Protein 5VEO (pdb70)

Nearest PDB structures (foldseek):
  5veo-assembly1_A  TM=1.003E+00  e=1.143E-89  Mus musculus
  5ven-assembly2_B  TM=1.002E+00  e=1.109E-87  Mus musculus
  5vem-assembly3_C  TM=9.987E-01  e=6.094E-77  Homo sapiens
  4lr2-assembly1_A  TM=9.812E-01  e=1.392E-57  Homo sapiens
  5udy-assembly1_A  TM=9.488E-01  e=4.060E-46  Homo sapiens

Structure (mmCIF, N/CA/C/O backbone):
data_5VEO
#
_entry.id   5VEO
#
_cell.length_a   84.239
_cell.length_b   84.239
_cell.length_c   295.796
_cell.angle_alpha   90.00
_cell.angle_beta   90.00
_cell.angle_gamma   120.00
#
_symmetry.space_group_name_H-M   'P 65 2 2'
#
loop_
_entity.id
_entity.type
_entity.pdbx_description
1 polymer 'Ectonucleotide pyrophosphatase/phosphodiesterase family member 5'
2 branched alpha-D-mannopyranose-(1-3)-[alpha-D-mannopyranose-(1-6)]beta-D-mannopyranose-(1-4)-2-acetamido-2-deoxy-beta-D-glucopyranose-(1-4)-2-acetamido-2-deoxy-beta-D-glucopyranose
3 branched alpha-D-mannopyranose-(1-3)-beta-D-mannopyranose-(1-4)-2-acetamido-2-deoxy-beta-D-glucopyranose-(1-4)-[alpha-L-fucopyranose-(1-6)]2-acetamido-2-deoxy-beta-D-glucopyranose
4 non-polymer 'ZINC ION'
5 non-polymer 2-acetamido-2-deoxy-beta-D-glucopyranose
6 non-polymer 1,2-ETHANEDIOL
7 non-polymer 'TRIETHYLENE GLYCOL'
8 non-polymer DI(HYDROXYETHYL)ETHER
9 non-polymer 'ADENOSINE MONOPHOSPHATE'
10 water water
#
loop_
_atom_site.group_PDB
_atom_site.id
_atom_site.type_symbol
_atom_site.label_atom_id
_atom_site.label_alt_id
_atom_site.label_comp_id
_atom_site.label_asym_id
_atom_site.label_entity_id
_atom_site.label_seq_id
_atom_site.pdbx_PDB_ins_code
_atom_site.Cartn_x
_atom_site.Cartn_y
_atom_site.Cartn_z
_atom_site.occupancy
_atom_site.B_iso_or_equiv
_atom_site.auth_seq_id
_atom_site.auth_comp_id
_atom_site.auth_asym_id
_atom_site.auth_atom_id
_atom_site.pdbx_PDB_model_num
ATOM 1 N N . GLU A 1 13 ? 7.079 37.044 -2.773 1.00 44.26 27 GLU A N 1
ATOM 2 C CA . GLU A 1 13 ? 6.335 35.793 -2.824 1.00 47.35 27 GLU A CA 1
ATOM 3 C C . GLU A 1 13 ? 4.884 36.007 -3.261 1.00 43.25 27 GLU A C 1
ATOM 4 O O . GLU A 1 13 ? 4.065 36.429 -2.442 1.00 43.26 27 GLU A O 1
ATOM 15 N N . GLN A 1 14 ? 4.543 35.687 -4.513 1.00 40.35 28 GLN A N 1
ATOM 16 C CA . GLN A 1 14 ? 3.174 35.914 -4.952 1.00 32.38 28 GLN A CA 1
ATOM 17 C C . GLN A 1 14 ? 2.227 34.943 -4.246 1.00 31.60 28 GLN A C 1
ATOM 18 O O . GLN A 1 14 ? 2.589 33.823 -3.869 1.00 29.62 28 GLN A O 1
ATOM 32 N N . LYS A 1 15 ? 0.996 35.388 -4.081 1.00 22.45 29 LYS A N 1
ATOM 33 C CA . LYS A 1 15 ? -0.066 34.603 -3.482 1.00 19.96 29 LYS A CA 1
ATOM 34 C C . LYS A 1 15 ? -1.209 34.543 -4.472 1.00 19.29 29 LYS A C 1
ATOM 35 O O . LYS A 1 15 ? -1.393 35.472 -5.262 1.00 19.26 29 LYS A O 1
ATOM 54 N N . VAL A 1 16 ? -1.987 33.470 -4.386 1.00 15.58 30 VAL A N 1
ATOM 55 C CA . VAL A 1 16 ? -3.100 33.260 -5.315 1.00 15.37 30 VAL A CA 1
ATOM 56 C C . VAL A 1 16 ? -4.290 32.692 -4.551 1.00 14.07 30 VAL A C 1
ATOM 57 O O . VAL A 1 16 ? -4.141 31.762 -3.745 1.00 14.40 30 VAL A O 1
ATOM 70 N N . LEU A 1 17 ? -5.473 33.249 -4.821 1.00 12.88 31 LEU A N 1
ATOM 71 C CA . LEU A 1 17 ? -6.748 32.709 -4.364 1.00 12.43 31 LEU A CA 1
ATOM 72 C C . LEU A 1 17 ? -7.573 32.375 -5.598 1.00 11.54 31 LEU A C 1
ATOM 73 O O . LEU A 1 17 ? -7.874 33.277 -6.376 1.00 12.75 31 LEU A O 1
ATOM 89 N N . VAL A 1 18 ? -7.898 31.094 -5.777 1.00 9.93 32 VAL A N 1
ATOM 90 C CA . VAL A 1 18 ? -8.758 30.636 -6.870 1.00 10.11 32 VAL A CA 1
ATOM 91 C C . VAL A 1 18 ? -10.143 30.414 -6.296 1.00 10.43 32 VAL A C 1
ATOM 92 O O . VAL A 1 18 ? -10.321 29.649 -5.330 1.00 10.23 32 VAL A O 1
ATOM 105 N N . VAL A 1 19 ? -11.128 31.073 -6.896 1.00 9.25 33 VAL A N 1
ATOM 106 C CA . VAL A 1 19 ? -12.519 30.947 -6.505 1.00 8.61 33 VAL A CA 1
ATOM 107 C C . VAL A 1 19 ? -13.269 30.280 -7.639 1.00 8.12 33 VAL A C 1
ATOM 108 O O . VAL A 1 19 ? -13.172 30.733 -8.783 1.00 8.94 33 VAL A O 1
ATOM 121 N N . SER A 1 20 ? -14.047 29.237 -7.320 1.00 7.76 34 SER A N 1
ATOM 122 C CA . SER A 1 20 ? -14.966 28.622 -8.281 1.00 6.98 34 SER A CA 1
ATOM 123 C C . SER A 1 20 ? -16.393 28.823 -7.788 1.00 7.13 34 SER A C 1
ATOM 124 O O . SER A 1 20 ? -16.764 28.326 -6.715 1.00 7.64 34 SER A O 1
ATOM 132 N N . PHE A 1 21 ? -17.166 29.597 -8.550 1.00 6.58 35 PHE A N 1
ATOM 133 C CA . PHE A 1 21 ? -18.614 29.641 -8.403 1.00 5.69 35 PHE A CA 1
ATOM 134 C C . PHE A 1 21 ? -19.150 28.602 -9.359 1.00 5.26 35 PHE A C 1
ATOM 135 O O . PHE A 1 21 ? -19.120 28.802 -10.577 1.00 6.12 35 PHE A O 1
ATOM 152 N N . ASP A 1 22 ? -19.606 27.486 -8.817 1.00 5.71 36 ASP A N 1
ATOM 153 C CA . ASP A 1 22 ? -19.934 26.347 -9.657 1.00 4.84 36 ASP A CA 1
ATOM 154 C C . ASP A 1 22 ? -21.007 26.726 -10.689 1.00 3.81 36 ASP A C 1
ATOM 155 O O . ASP A 1 22 ? -22.027 27.332 -10.347 1.00 5.77 36 ASP A O 1
ATOM 164 N N . GLY A 1 23 ? -20.788 26.349 -11.945 1.00 5.69 37 GLY A N 1
ATOM 165 C CA . GLY A 1 23 ? -21.814 26.502 -12.977 1.00 5.39 37 GLY A CA 1
ATOM 166 C C . GLY A 1 23 ? -22.054 27.924 -13.432 1.00 6.32 37 GLY A C 1
ATOM 167 O O . GLY A 1 23 ? -23.168 28.264 -13.858 1.00 6.28 37 GLY A O 1
ATOM 171 N N . PHE A 1 24 ? -21.032 28.768 -13.367 1.00 4.91 38 PHE A N 1
ATOM 172 C CA . PHE A 1 24 ? -21.173 30.176 -13.730 1.00 5.23 38 PHE A CA 1
ATOM 173 C C . PHE A 1 24 ? -20.806 30.298 -15.205 1.00 4.57 38 PHE A C 1
ATOM 174 O O . PHE A 1 24 ? -19.639 30.447 -15.587 1.00 5.58 38 PHE A O 1
ATOM 191 N N . ARG A 1 25 ? -21.827 30.183 -16.047 1.00 5.86 39 ARG A N 1
ATOM 192 C CA . ARG A 1 25 ? -21.664 30.317 -17.486 1.00 5.01 39 ARG A CA 1
ATOM 193 C C . ARG A 1 25 ? -21.106 31.702 -17.817 1.00 5.97 39 ARG A C 1
ATOM 194 O O . ARG A 1 25 ? -21.480 32.704 -17.202 1.00 6.66 39 ARG A O 1
ATOM 215 N N . TRP A 1 26 ? -20.265 31.744 -18.857 1.00 5.64 40 TRP A N 1
ATOM 216 C CA . TRP A 1 26 ? -19.477 32.931 -19.198 1.00 6.12 40 TRP A CA 1
ATOM 217 C C . TRP A 1 26 ? -20.348 34.176 -19.417 1.00 6.85 40 TRP A C 1
ATOM 218 O O . TRP A 1 26 ? -19.944 35.294 -19.061 1.00 8.81 40 TRP A O 1
ATOM 239 N N . ASP A 1 27 ? -21.536 34.010 -19.987 1.00 6.88 41 ASP A N 1
ATOM 240 C CA . ASP A 1 27 ? -22.386 35.156 -20.312 1.00 7.58 41 ASP A CA 1
ATOM 241 C C . ASP A 1 27 ? -23.374 35.518 -19.205 1.00 7.79 41 ASP A C 1
ATOM 242 O O . ASP A 1 27 ? -24.147 36.470 -19.372 1.00 8.94 41 ASP A O 1
ATOM 251 N N . TYR A 1 28 ? -23.323 34.840 -18.052 1.00 8.41 42 TYR A N 1
ATOM 252 C CA . TYR A 1 28 ? -24.180 35.223 -16.934 1.00 7.43 42 TYR A CA 1
ATOM 253 C C . TYR A 1 28 ? -23.890 36.639 -16.452 1.00 5.52 42 TYR A C 1
ATOM 254 O O . TYR A 1 28 ? -24.768 37.269 -15.862 1.00 9.10 42 TYR A O 1
ATOM 272 N N . LEU A 1 29 ? -22.656 37.133 -16.674 1.00 7.68 43 LEU A N 1
ATOM 273 C CA . LEU A 1 29 ? -22.259 38.504 -16.334 1.00 11.66 43 LEU A CA 1
ATOM 274 C C . LEU A 1 29 ? -23.228 39.533 -16.868 1.00 9.01 43 LEU A C 1
ATOM 275 O O . LEU A 1 29 ? -23.312 40.648 -16.337 1.00 11.78 43 LEU A O 1
ATOM 291 N N . TYR A 1 30 ? -23.928 39.196 -17.945 1.00 8.60 44 TYR A N 1
ATOM 292 C CA . TYR A 1 30 ? -24.759 40.145 -18.661 1.00 10.78 44 TYR A CA 1
ATOM 293 C C . TYR A 1 30 ? -26.251 39.948 -18.431 1.00 10.08 44 TYR A C 1
ATOM 294 O O . TYR A 1 30 ? -27.051 40.693 -19.010 1.00 13.68 44 TYR A O 1
ATOM 312 N N . LYS A 1 31 ? -26.646 38.962 -17.620 1.00 8.71 45 LYS A N 1
ATOM 313 C CA . LYS A 1 31 ? -28.061 38.683 -17.375 1.00 10.70 45 LYS A CA 1
ATOM 314 C C . LYS A 1 31 ? -28.692 39.695 -16.426 1.00 10.68 45 LYS A C 1
ATOM 315 O O . LYS A 1 31 ? -29.901 39.942 -16.505 1.00 14.89 45 LYS A O 1
ATOM 334 N N . VAL A 1 32 ? -27.899 40.249 -15.514 1.00 11.97 46 VAL A N 1
ATOM 335 C CA . VAL A 1 32 ? -28.322 41.229 -14.519 1.00 12.19 46 VAL A CA 1
ATOM 336 C C . VAL A 1 32 ? -27.129 42.134 -14.267 1.00 12.56 46 VAL A C 1
ATOM 337 O O . VAL A 1 32 ? -25.998 41.761 -14.614 1.00 12.69 46 VAL A O 1
ATOM 350 N N . PRO A 1 33 ? -27.315 43.289 -13.636 1.00 13.76 47 PRO A N 1
ATOM 351 C CA . PRO A 1 33 ? -26.158 44.068 -13.188 1.00 15.17 47 PRO A CA 1
ATOM 352 C C . PRO A 1 33 ? -25.242 43.215 -12.320 1.00 14.62 47 PRO A C 1
ATOM 353 O O . PRO A 1 33 ? -25.683 42.522 -11.398 1.00 15.54 47 PRO A O 1
ATOM 364 N N . THR A 1 34 ? -23.961 43.230 -12.652 1.00 13.88 48 THR A N 1
ATOM 365 C CA . THR A 1 34 ? -22.938 42.504 -11.901 1.00 14.51 48 THR A CA 1
ATOM 366 C C . THR A 1 34 ? -21.816 43.481 -11.574 1.00 14.32 48 THR A C 1
ATOM 367 O O . THR A 1 34 ? -20.695 43.388 -12.100 1.00 13.75 48 THR A O 1
ATOM 378 N N . PRO A 1 35 ? -22.092 44.438 -10.690 1.00 14.10 49 PRO A N 1
ATOM 379 C CA . PRO A 1 35 ? -21.102 45.488 -10.399 1.00 15.42 49 PRO A CA 1
ATOM 380 C C . PRO A 1 35 ? -19.813 44.971 -9.809 1.00 14.59 49 PRO A C 1
ATOM 381 O O . PRO A 1 35 ? -18.756 45.544 -10.094 1.00 16.97 49 PRO A O 1
ATOM 392 N N . HIS A 1 36 ? -19.847 43.894 -9.018 1.00 13.55 50 HIS A N 1
ATOM 393 C CA . HIS A 1 36 ? -18.602 43.437 -8.416 1.00 13.74 50 HIS A CA 1
ATOM 394 C C . HIS A 1 36 ? -17.756 42.658 -9.410 1.00 13.92 50 HIS A C 1
ATOM 395 O O . HIS A 1 36 ? -16.532 42.827 -9.439 1.00 14.34 50 HIS A O 1
ATOM 409 N N . PHE A 1 37 ? -18.380 41.841 -10.269 1.00 13.24 51 PHE A N 1
ATOM 410 C CA . PHE A 1 37 ? -17.628 41.271 -11.380 1.00 11.11 51 PHE A CA 1
ATOM 411 C C . PHE A 1 37 ? -17.044 42.372 -12.255 1.00 12.63 51 PHE A C 1
ATOM 412 O O . PHE A 1 37 ? -15.886 42.293 -12.669 1.00 14.10 51 PHE A O 1
ATOM 429 N N . HIS A 1 38 ? -17.830 43.414 -12.539 1.00 12.81 52 HIS A N 1
ATOM 430 C CA . HIS A 1 38 ? -17.349 44.483 -13.408 1.00 14.65 52 HIS A CA 1
ATOM 431 C C . HIS A 1 38 ? -16.240 45.296 -12.745 1.00 16.30 52 HIS A C 1
ATOM 432 O O . HIS A 1 38 ? -15.341 45.790 -13.437 1.00 18.01 52 HIS A O 1
ATOM 446 N N . TYR A 1 39 ? -16.248 45.390 -11.412 1.00 14.92 53 TYR A N 1
ATOM 447 C CA . TYR A 1 39 ? -15.158 46.049 -10.702 1.00 17.61 53 TYR A CA 1
ATOM 448 C C . TYR A 1 39 ? -13.844 45.294 -10.889 1.00 17.20 53 TYR A C 1
ATOM 449 O O . TYR A 1 39 ? -12.795 45.901 -11.136 1.00 18.86 53 TYR A O 1
ATOM 467 N N . ILE A 1 40 ? -13.880 43.962 -10.805 1.00 17.61 54 ILE A N 1
ATOM 468 C CA . ILE A 1 40 ? -12.677 43.178 -11.079 1.00 15.34 54 ILE A CA 1
ATOM 469 C C . ILE A 1 40 ? -12.238 43.356 -12.530 1.00 13.73 54 ILE A C 1
ATOM 470 O O . ILE A 1 40 ? -11.043 43.497 -12.821 1.00 16.31 54 ILE A O 1
ATOM 486 N N . MET A 1 41 ? -13.189 43.305 -13.466 1.00 15.06 55 MET A N 1
ATOM 487 C CA . MET A 1 41 ? -12.857 43.492 -14.875 1.00 14.51 55 MET A CA 1
ATOM 488 C C . MET A 1 41 ? -12.132 44.817 -15.103 1.00 15.94 55 MET A C 1
ATOM 489 O O . MET A 1 41 ? -11.071 44.855 -15.736 1.00 17.38 55 MET A O 1
ATOM 503 N N . LYS A 1 42 ? -12.691 45.912 -14.578 1.00 15.42 56 LYS A N 1
ATOM 504 C CA . LYS A 1 42 ? -12.118 47.243 -14.800 1.00 18.25 56 LYS A CA 1
ATOM 505 C C . LYS A 1 42 ? -10.715 47.347 -14.223 1.00 17.83 56 LYS A C 1
ATOM 506 O O . LYS A 1 42 ? -9.888 48.158 -14.686 1.00 21.10 56 LYS A O 1
ATOM 525 N N . ASN A 1 43 ? -10.439 46.560 -13.188 1.00 18.28 57 ASN A N 1
ATOM 526 C CA . ASN A 1 43 ? -9.171 46.618 -12.485 1.00 17.15 57 ASN A CA 1
ATOM 527 C C . ASN A 1 43 ? -8.331 45.375 -12.716 1.00 17.71 57 ASN A C 1
ATOM 528 O O . ASN A 1 43 ? -7.372 45.135 -11.974 1.00 20.05 57 ASN A O 1
ATOM 539 N N . GLY A 1 44 ? -8.656 44.588 -13.730 1.00 16.69 58 GLY A N 1
ATOM 540 C CA . GLY A 1 44 ? -8.072 43.270 -13.880 1.00 14.59 58 GLY A CA 1
ATOM 541 C C . GLY A 1 44 ? -8.206 42.730 -15.292 1.00 15.26 58 GLY A C 1
ATOM 542 O O . GLY A 1 44 ? -8.205 43.488 -16.269 1.00 16.54 58 GLY A O 1
ATOM 546 N N . VAL A 1 45 ? -8.297 41.401 -15.390 1.00 13.76 59 VAL A N 1
ATOM 547 C CA . VAL A 1 45 ? -8.319 40.711 -16.669 1.00 12.79 59 VAL A CA 1
ATOM 548 C C . VAL A 1 45 ? -9.600 39.895 -16.774 1.00 11.71 59 VAL A C 1
ATOM 549 O O . VAL A 1 45 ? -10.198 39.488 -15.777 1.00 13.56 59 VAL A O 1
ATOM 562 N N . HIS A 1 46 ? -9.992 39.631 -18.019 1.00 12.89 60 HIS A N 1
ATOM 563 C CA . HIS A 1 46 ? -11.230 38.923 -18.335 1.00 10.71 60 HIS A CA 1
ATOM 564 C C . HIS A 1 46 ? -10.987 38.147 -19.619 1.00 11.00 60 HIS A C 1
ATOM 565 O O . HIS A 1 46 ? -10.428 38.702 -20.561 1.00 13.50 60 HIS A O 1
ATOM 579 N N . VAL A 1 47 ? -11.344 36.863 -19.641 1.00 10.51 61 VAL A N 1
ATOM 580 C CA . VAL A 1 47 ? -11.216 36.030 -20.832 1.00 10.80 61 VAL A CA 1
ATOM 581 C C . VAL A 1 47 ? -12.623 35.667 -21.296 1.00 8.41 61 VAL A C 1
ATOM 582 O O . VAL A 1 47 ? -13.389 35.070 -20.538 1.00 10.86 61 VAL A O 1
ATOM 595 N N . ASN A 1 48 ? -12.961 36.002 -22.552 1.00 9.61 62 ASN A N 1
ATOM 596 C CA . ASN A 1 48 ? -14.324 35.756 -23.031 1.00 9.99 62 ASN A CA 1
ATOM 597 C C . ASN A 1 48 ? -14.675 34.270 -23.090 1.00 7.94 62 ASN A C 1
ATOM 598 O O . ASN A 1 48 ? -15.761 33.865 -22.649 1.00 10.31 62 ASN A O 1
ATOM 609 N N . GLN A 1 49 ? -13.822 33.459 -23.727 1.00 9.67 63 GLN A N 1
ATOM 610 C CA . GLN A 1 49 ? -14.153 32.074 -24.080 1.00 8.68 63 GLN A CA 1
ATOM 611 C C . GLN A 1 49 ? -13.083 31.131 -23.545 1.00 7.59 63 GLN A C 1
ATOM 612 O O . GLN A 1 49 ? -12.007 30.990 -24.131 1.00 10.21 63 GLN A O 1
ATOM 626 N N . VAL A 1 50 ? -13.440 30.463 -22.457 1.00 8.65 64 VAL A N 1
ATOM 627 C CA . VAL A 1 50 ? -12.616 29.453 -21.804 1.00 7.42 64 VAL A CA 1
ATOM 628 C C . VAL A 1 50 ? -13.102 28.100 -22.259 1.00 8.30 64 VAL A C 1
ATOM 629 O O . VAL A 1 50 ? -14.237 27.704 -21.952 1.00 8.64 64 VAL A O 1
ATOM 642 N N . THR A 1 51 ? -12.269 27.395 -22.998 1.00 7.77 65 THR A N 1
ATOM 643 C CA . THR A 1 51 ? -12.591 26.021 -23.344 1.00 7.79 65 THR A CA 1
ATOM 644 C C . THR A 1 51 ? -12.189 25.135 -22.179 1.00 7.42 65 THR A C 1
ATOM 645 O O . THR A 1 51 ? -10.991 24.975 -21.888 1.00 8.76 65 THR A O 1
ATOM 656 N N . ASN A 1 52 ? -13.189 24.583 -21.507 1.00 8.31 66 ASN A N 1
ATOM 657 C CA . ASN A 1 52 ? -12.987 23.682 -20.381 1.00 7.06 66 ASN A CA 1
ATOM 658 C C . ASN A 1 52 ? -12.838 22.263 -20.931 1.00 8.05 66 ASN A C 1
ATOM 659 O O . ASN A 1 52 ? -12.506 22.086 -22.109 1.00 10.30 66 ASN A O 1
ATOM 670 N N . VAL A 1 53 ? -12.985 21.239 -20.090 1.00 7.64 67 VAL A N 1
ATOM 671 C CA . VAL A 1 53 ? -12.714 19.879 -20.541 1.00 7.33 67 VAL A CA 1
ATOM 672 C C . VAL A 1 53 ? -13.975 19.025 -20.526 1.00 6.63 67 VAL A C 1
ATOM 673 O O . VAL A 1 53 ? -14.913 19.210 -19.730 1.00 7.52 67 VAL A O 1
ATOM 686 N N . PHE A 1 54 ? -13.953 18.032 -21.409 1.00 8.46 68 PHE A N 1
ATOM 687 C CA . PHE A 1 54 ? -14.992 17.018 -21.498 1.00 8.28 68 PHE A CA 1
ATOM 688 C C . PHE A 1 54 ? -14.725 15.910 -20.496 1.00 6.67 68 PHE A C 1
ATOM 689 O O . PHE A 1 54 ? -13.564 15.489 -20.358 1.00 9.01 68 PHE A O 1
ATOM 706 N N . ILE A 1 55 ? -15.739 15.392 -19.799 1.00 8.14 69 ILE A N 1
ATOM 707 C CA . ILE A 1 55 ? -17.108 15.900 -19.783 1.00 6.10 69 ILE A CA 1
ATOM 708 C C . ILE A 1 55 ? -17.205 17.142 -18.907 1.00 6.48 69 ILE A C 1
ATOM 709 O O . ILE A 1 55 ? -16.467 17.309 -17.944 1.00 7.30 69 ILE A O 1
ATOM 725 N N . THR A 1 56 ? -18.164 18.010 -19.231 1.00 6.38 70 THR A N 1
ATOM 726 C CA . THR A 1 56 ? -18.219 19.339 -18.634 1.00 6.01 70 THR A CA 1
ATOM 727 C C . THR A 1 56 ? -19.036 19.315 -17.337 1.00 5.98 70 THR A C 1
ATOM 728 O O . THR A 1 56 ? -20.081 19.982 -17.188 1.00 6.18 70 THR A O 1
ATOM 739 N N . LYS A 1 57 ? -18.513 18.531 -16.379 1.00 6.11 71 LYS A N 1
ATOM 740 C CA . LYS A 1 57 ? -19.043 18.376 -15.025 1.00 6.89 71 LYS A CA 1
ATOM 741 C C . LYS A 1 57 ? -18.004 18.817 -13.994 1.00 4.95 71 LYS A C 1
ATOM 742 O O . LYS A 1 57 ? -16.829 19.050 -14.308 1.00 7.37 71 LYS A O 1
ATOM 761 N N . ALA A 1 58 ? -18.423 18.900 -12.729 1.00 5.22 72 ALA A N 1
ATOM 762 C CA . ALA A 1 58 ? -17.584 19.474 -11.674 1.00 6.98 72 ALA A CA 1
ATOM 763 C C . ALA A 1 58 ? -16.282 18.712 -11.450 1.00 7.15 72 ALA A C 1
ATOM 764 O O . ALA A 1 58 ? -15.212 19.324 -11.349 1.00 7.12 72 ALA A O 1
ATOM 771 N N . TYR A 1 59 ? -16.345 17.398 -11.272 1.00 6.75 73 TYR A N 1
ATOM 772 C CA . TYR A 1 59 ? -15.145 16.764 -10.745 1.00 7.87 73 TYR A CA 1
ATOM 773 C C . TYR A 1 59 ? -14.055 16.698 -11.815 1.00 9.06 73 TYR A C 1
ATOM 774 O O . TYR A 1 59 ? -12.896 17.022 -11.517 1.00 8.32 73 TYR A O 1
ATOM 792 N N . PRO A 1 60 ? -14.359 16.363 -13.074 1.00 7.67 74 PRO A N 1
ATOM 793 C CA . PRO A 1 60 ? -13.293 16.447 -14.087 1.00 7.36 74 PRO A CA 1
ATOM 794 C C . PRO A 1 60 ? -12.735 17.856 -14.232 1.00 7.29 74 PRO A C 1
ATOM 795 O O . PRO A 1 60 ? -11.518 18.035 -14.366 1.00 9.26 74 PRO A O 1
ATOM 806 N N . ASN A 1 61 ? -13.595 18.879 -14.205 1.00 7.18 75 ASN A N 1
ATOM 807 C CA . ASN A 1 61 ? -13.101 20.217 -14.516 1.00 6.78 75 ASN A CA 1
ATOM 808 C C . ASN A 1 61 ? -12.347 20.864 -13.369 1.00 4.83 75 ASN A C 1
ATOM 809 O O . ASN A 1 61 ? -11.342 21.538 -13.609 1.00 8.61 75 ASN A O 1
ATOM 820 N N . HIS A 1 62 ? -12.757 20.631 -12.121 1.00 6.99 76 HIS A N 1
ATOM 821 C CA . HIS A 1 62 ? -11.980 21.180 -11.020 1.00 6.45 76 HIS A CA 1
ATOM 822 C C . HIS A 1 62 ? -10.627 20.480 -10.918 1.00 9.22 76 HIS A C 1
ATOM 823 O O . HIS A 1 62 ? -9.615 21.127 -10.630 1.00 10.37 76 HIS A O 1
ATOM 837 N N . TYR A 1 63 ? -10.569 19.170 -11.198 1.00 7.93 77 TYR A N 1
ATOM 838 C CA . TYR A 1 63 ? -9.263 18.517 -11.113 1.00 9.15 77 TYR A CA 1
ATOM 839 C C . TYR A 1 63 ? -8.350 18.969 -12.254 1.00 8.11 77 TYR A C 1
ATOM 840 O O . TYR A 1 63 ? -7.132 19.098 -12.057 1.00 9.32 77 TYR A O 1
ATOM 858 N N . THR A 1 64 ? -8.916 19.268 -13.429 1.00 9.49 78 THR A N 1
ATOM 859 C CA . THR A 1 64 ? -8.119 19.875 -14.491 1.00 9.49 78 THR A CA 1
ATOM 860 C C . THR A 1 64 ? -7.516 21.204 -14.042 1.00 9.43 78 THR A C 1
ATOM 861 O O . THR A 1 64 ? -6.360 21.507 -14.356 1.00 10.94 78 THR A O 1
ATOM 872 N N . LEU A 1 65 ? -8.271 22.011 -13.310 1.00 9.55 79 LEU A N 1
ATOM 873 C CA . LEU A 1 65 ? -7.754 23.313 -12.917 1.00 9.15 79 LEU A CA 1
ATOM 874 C C . LEU A 1 65 ? -6.524 23.185 -12.036 1.00 10.52 79 LEU A C 1
ATOM 875 O O . LEU A 1 65 ? -5.667 24.071 -12.053 1.00 12.87 79 LEU A O 1
ATOM 891 N N . VAL A 1 66 ? -6.416 22.104 -11.263 1.00 10.28 80 VAL A N 1
ATOM 892 C CA . VAL A 1 66 ? -5.319 21.956 -10.305 1.00 10.35 80 VAL A CA 1
ATOM 893 C C . VAL A 1 66 ? -4.277 20.933 -10.760 1.00 10.35 80 VAL A C 1
ATOM 894 O O . VAL A 1 66 ? -3.315 20.664 -10.016 1.00 12.91 80 VAL A O 1
ATOM 907 N N . THR A 1 67 ? -4.388 20.425 -11.998 1.00 10.60 81 THR A N 1
ATOM 908 C CA . THR A 1 67 ? -3.396 19.526 -12.594 1.00 12.89 81 THR A CA 1
ATOM 909 C C . THR A 1 67 ? -2.927 19.940 -13.981 1.00 12.26 81 THR A C 1
ATOM 910 O O . THR A 1 67 ? -1.842 19.508 -14.394 1.00 14.95 81 THR A O 1
ATOM 921 N N . GLY A 1 68 ? -3.705 20.732 -14.719 1.00 11.49 82 GLY A N 1
ATOM 922 C CA . GLY A 1 68 ? -3.369 21.078 -16.085 1.00 13.46 82 GLY A CA 1
ATOM 923 C C . GLY A 1 68 ? -3.553 19.951 -17.068 1.00 12.23 82 GLY A C 1
ATOM 924 O O . GLY A 1 68 ? -3.077 20.060 -18.206 1.00 15.80 82 GLY A O 1
ATOM 928 N N . LEU A 1 69 ? -4.247 18.885 -16.667 1.00 11.51 83 LEU A N 1
ATOM 929 C CA . LEU A 1 69 ? -4.386 17.677 -17.464 1.00 11.84 83 LEU A CA 1
ATOM 930 C C . LEU A 1 69 ? -5.804 17.498 -17.987 1.00 12.28 83 LEU A C 1
ATOM 931 O O . LEU A 1 69 ? -6.780 17.876 -17.343 1.00 12.37 83 LEU A O 1
ATOM 947 N N . PHE A 1 70 ? -5.902 16.876 -19.154 1.00 12.04 84 PHE A N 1
ATOM 948 C CA . PHE A 1 70 ? -7.176 16.365 -19.634 1.00 11.43 84 PHE A CA 1
ATOM 949 C C . PHE A 1 70 ? -7.630 15.192 -18.776 1.00 9.68 84 PHE A C 1
ATOM 950 O O . PHE A 1 70 ? -6.834 14.567 -18.056 1.00 12.14 84 PHE A O 1
ATOM 967 N N . ALA A 1 71 ? -8.938 14.905 -18.842 1.00 10.69 85 ALA A N 1
ATOM 968 C CA . ALA A 1 71 ? -9.527 13.908 -17.948 1.00 11.48 85 ALA A CA 1
ATOM 969 C C . ALA A 1 71 ? -8.976 12.503 -18.182 1.00 12.31 85 ALA A C 1
ATOM 970 O O . ALA A 1 71 ? -8.844 11.730 -17.225 1.00 12.41 85 ALA A O 1
ATOM 977 N N . GLU A 1 72 ? -8.653 12.134 -19.426 1.00 12.29 86 GLU A N 1
ATOM 978 C CA . GLU A 1 72 ? -8.117 10.796 -19.627 1.00 13.77 86 GLU A CA 1
ATOM 979 C C . GLU A 1 72 ? -6.779 10.614 -18.920 1.00 14.49 86 GLU A C 1
ATOM 980 O O . GLU A 1 72 ? -6.410 9.475 -18.614 1.00 15.60 86 GLU A O 1
ATOM 992 N N . ASN A 1 73 ? -6.058 11.707 -18.652 1.00 14.04 87 ASN A N 1
ATOM 993 C CA . ASN A 1 73 ? -4.782 11.670 -17.954 1.00 14.17 87 ASN A CA 1
ATOM 994 C C . ASN A 1 73 ? -4.930 11.792 -16.443 1.00 15.99 87 ASN A C 1
ATOM 995 O O . ASN A 1 73 ? -4.263 11.055 -15.715 1.00 18.62 87 ASN A O 1
ATOM 1006 N N . HIS A 1 74 ? -5.767 12.701 -15.925 1.00 12.89 88 HIS A N 1
ATOM 1007 C CA . HIS A 1 74 ? -5.813 12.780 -14.467 1.00 10.73 88 HIS A CA 1
ATOM 1008 C C . HIS A 1 74 ? -6.767 11.770 -13.840 1.00 10.95 88 HIS A C 1
ATOM 1009 O O . HIS A 1 74 ? -6.689 11.557 -12.629 1.00 14.10 88 HIS A O 1
ATOM 1023 N N . GLY A 1 75 ? -7.626 11.116 -14.628 1.00 12.20 89 GLY A N 1
ATOM 1024 C CA . GLY A 1 75 ? -8.392 9.968 -14.186 1.00 13.58 89 GLY A CA 1
ATOM 1025 C C . GLY A 1 75 ? -9.721 10.264 -13.523 1.00 11.72 89 GLY A C 1
ATOM 1026 O O . GLY A 1 75 ? -10.474 9.321 -13.241 1.00 11.18 89 GLY A O 1
ATOM 1030 N N . ILE A 1 76 ? -10.047 11.530 -13.280 1.00 11.31 90 ILE A N 1
ATOM 1031 C CA . ILE A 1 76 ? -11.372 11.896 -12.752 1.00 8.44 90 ILE A CA 1
ATOM 1032 C C . ILE A 1 76 ? -12.218 12.213 -13.980 1.00 9.37 90 ILE A C 1
ATOM 1033 O O . ILE A 1 76 ? -12.354 13.361 -14.416 1.00 11.00 90 ILE A O 1
ATOM 1049 N N . VAL A 1 77 ? -12.751 11.152 -14.597 1.00 11.28 91 VAL A N 1
ATOM 1050 C CA . VAL A 1 77 ? -13.396 11.301 -15.903 1.00 12.81 91 VAL A CA 1
ATOM 1051 C C . VAL A 1 77 ? -14.868 11.684 -15.800 1.00 9.30 91 VAL A C 1
ATOM 1052 O O . VAL A 1 77 ? -15.449 12.113 -16.803 1.00 11.77 91 VAL A O 1
ATOM 1065 N N . ALA A 1 78 ? -15.472 11.586 -14.623 1.00 10.35 92 ALA A N 1
ATOM 1066 C CA . ALA A 1 78 ? -16.878 11.903 -14.434 1.00 9.16 92 ALA A CA 1
ATOM 1067 C C . ALA A 1 78 ? -17.136 12.057 -12.941 1.00 9.87 92 ALA A C 1
ATOM 1068 O O . ALA A 1 78 ? -16.293 11.712 -12.110 1.00 9.73 92 ALA A O 1
ATOM 1075 N N . ASN A 1 79 ? -18.336 12.555 -12.606 1.00 9.12 93 ASN A N 1
ATOM 1076 C CA . ASN A 1 79 ? -18.783 12.590 -11.219 1.00 8.69 93 ASN A CA 1
ATOM 1077 C C . ASN A 1 79 ? -19.197 11.217 -10.728 1.00 9.72 93 ASN A C 1
ATOM 1078 O O . ASN A 1 79 ? -19.267 11.006 -9.520 1.00 11.20 93 ASN A O 1
ATOM 1089 N N . ASP A 1 80 ? -19.527 10.317 -11.650 1.00 10.68 94 ASP A N 1
ATOM 1090 C CA . ASP A 1 80 ? -19.899 8.938 -11.354 1.00 10.75 94 ASP A CA 1
ATOM 1091 C C . ASP A 1 80 ? -19.081 8.049 -12.267 1.00 10.01 94 ASP A C 1
ATOM 1092 O O . ASP A 1 80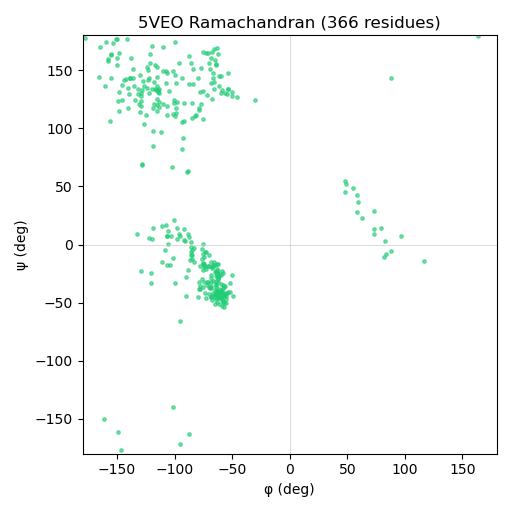 ? -19.156 8.186 -13.492 1.00 11.08 94 ASP A O 1
ATOM 1101 N N . MET A 1 81 ? -18.288 7.164 -11.670 1.00 10.01 95 MET A N 1
ATOM 1102 C CA . MET A 1 81 ? -17.338 6.344 -12.405 1.00 11.83 95 MET A CA 1
ATOM 1103 C C . MET A 1 81 ? -17.354 4.921 -11.879 1.00 12.88 95 MET A C 1
ATOM 1104 O O . MET A 1 81 ? -17.741 4.652 -10.738 1.00 12.39 95 MET A O 1
ATOM 1118 N N . PHE A 1 82 ? -16.855 4.023 -12.714 1.00 10.70 96 PHE A N 1
ATOM 1119 C CA . PHE A 1 82 ? -16.564 2.657 -12.311 1.00 12.01 96 PHE A CA 1
ATOM 1120 C C . PHE A 1 82 ? -15.195 2.309 -12.864 1.00 13.70 96 PHE A C 1
ATOM 1121 O O . PHE A 1 82 ? -14.957 2.426 -14.074 1.00 13.88 96 PHE A O 1
ATOM 1138 N N . ASP A 1 83 ? -14.300 1.886 -11.971 1.00 13.71 97 ASP A N 1
ATOM 1139 C CA . ASP A 1 83 ? -12.972 1.467 -12.377 1.00 13.96 97 ASP A CA 1
ATOM 1140 C C . ASP A 1 83 ? -12.935 -0.057 -12.391 1.00 16.72 97 ASP A C 1
ATOM 1141 O O . ASP A 1 83 ? -13.061 -0.686 -11.327 1.00 16.65 97 ASP A O 1
ATOM 1150 N N . PRO A 1 84 ? -12.814 -0.686 -13.563 1.00 17.27 98 PRO A N 1
ATOM 1151 C CA . PRO A 1 84 ? -12.934 -2.143 -13.646 1.00 20.29 98 PRO A CA 1
ATOM 1152 C C . PRO A 1 84 ? -11.705 -2.873 -13.139 1.00 21.12 98 PRO A C 1
ATOM 1153 O O . PRO A 1 84 ? -11.786 -4.086 -12.871 1.00 24.90 98 PRO A O 1
ATOM 1164 N N . ILE A 1 85 ? -10.574 -2.179 -13.016 1.00 22.40 99 ILE A N 1
ATOM 1165 C CA . ILE A 1 85 ? -9.366 -2.784 -12.463 1.00 23.72 99 ILE A CA 1
ATOM 1166 C C . ILE A 1 85 ? -9.443 -2.810 -10.943 1.00 26.41 99 ILE A C 1
ATOM 1167 O O . ILE A 1 85 ? -9.134 -3.823 -10.307 1.00 31.83 99 ILE A O 1
ATOM 1183 N N . LEU A 1 86 ? -9.863 -1.699 -10.342 1.00 23.68 100 LEU A N 1
ATOM 1184 C CA . LEU A 1 86 ? -10.107 -1.643 -8.908 1.00 20.66 100 LEU A CA 1
ATOM 1185 C C . LEU A 1 86 ? -11.365 -2.392 -8.504 1.00 19.80 100 LEU A C 1
ATOM 1186 O O . LEU A 1 86 ? -11.501 -2.758 -7.333 1.00 23.45 100 LEU A O 1
ATOM 1202 N N . ASN A 1 87 ? -12.280 -2.616 -9.447 1.00 20.59 101 ASN A N 1
ATOM 1203 C CA . ASN A 1 87 ? -13.652 -3.029 -9.161 1.00 18.53 101 ASN A CA 1
ATOM 1204 C C . ASN A 1 87 ? -14.267 -2.153 -8.068 1.00 18.83 101 ASN A C 1
ATOM 1205 O O . ASN A 1 87 ? -14.802 -2.625 -7.062 1.00 20.19 101 ASN A O 1
ATOM 1215 N N . LYS A 1 88 ? -14.228 -0.840 -8.305 1.00 16.53 102 LYS A N 1
ATOM 1216 C CA . LYS A 1 88 ? -14.752 0.133 -7.363 1.00 16.65 102 LYS A CA 1
ATOM 1217 C C . LYS A 1 88 ? -15.496 1.220 -8.110 1.00 14.75 102 LYS A C 1
ATOM 1218 O O . LYS A 1 88 ? -15.063 1.648 -9.180 1.00 15.96 102 LYS A O 1
ATOM 1237 N N . SER A 1 89 ? -16.577 1.680 -7.506 1.00 15.69 103 SER A N 1
ATOM 1238 C CA . SER A 1 89 ? -17.336 2.833 -7.954 1.00 13.86 103 SER A CA 1
ATOM 1239 C C . SER A 1 89 ? -16.929 4.105 -7.209 1.00 13.28 103 SER A C 1
ATOM 1240 O O . SER A 1 89 ? -16.460 4.077 -6.066 1.00 16.68 103 SER A O 1
ATOM 1248 N N . PHE A 1 90 ? -17.189 5.231 -7.871 1.00 12.89 104 PHE A N 1
ATOM 1249 C CA . PHE A 1 90 ? -17.006 6.590 -7.371 1.00 13.01 104 PHE A CA 1
ATOM 1250 C C . PHE A 1 90 ? -18.305 7.312 -7.695 1.00 10.13 104 PHE A C 1
ATOM 1251 O O . PHE A 1 90 ? -18.796 7.204 -8.822 1.00 12.35 104 PHE A O 1
ATOM 1268 N N . SER A 1 91 ? -18.898 7.987 -6.711 1.00 12.37 105 SER A N 1
ATOM 1269 C CA . SER A 1 91 ? -20.193 8.619 -6.939 1.00 12.96 105 SER A CA 1
ATOM 1270 C C . SER A 1 91 ? -20.333 9.881 -6.105 1.00 14.12 105 SER A C 1
ATOM 1271 O O . SER A 1 91 ? -20.423 9.830 -4.877 1.00 14.77 105 SER A O 1
ATOM 1279 N N . LEU A 1 92 ? -20.421 11.005 -6.801 1.00 13.63 106 LEU A N 1
ATOM 1280 C CA . LEU A 1 92 ? -20.576 12.283 -6.141 1.00 13.07 106 LEU A CA 1
ATOM 1281 C C . LEU A 1 92 ? -21.887 12.341 -5.369 1.00 15.06 106 LEU A C 1
ATOM 1282 O O . LEU A 1 92 ? -21.923 12.811 -4.226 1.00 16.28 106 LEU A O 1
ATOM 1298 N N . GLU A 1 93 ? -22.966 11.815 -5.961 1.00 19.59 107 GLU A N 1
ATOM 1299 C CA . GLU A 1 93 ? -24.286 11.929 -5.347 1.00 20.95 107 GLU A CA 1
ATOM 1300 C C . GLU A 1 93 ? -24.366 11.186 -4.023 1.00 20.96 107 GLU A C 1
ATOM 1301 O O . GLU A 1 93 ? -25.174 11.552 -3.162 1.00 26.01 107 GLU A O 1
ATOM 1313 N N . HIS A 1 94 ? -23.555 10.145 -3.840 1.00 18.09 108 HIS A N 1
ATOM 1314 C CA . HIS A 1 94 ? -23.485 9.413 -2.583 1.00 18.68 108 HIS A CA 1
ATOM 1315 C C . HIS A 1 94 ? -22.348 9.888 -1.684 1.00 18.46 108 HIS A C 1
ATOM 1316 O O . HIS A 1 94 ? -22.057 9.245 -0.667 1.00 19.69 108 HIS A O 1
ATOM 1330 N N . MET A 1 95 ? -21.698 10.990 -2.034 1.00 16.31 109 MET A N 1
ATOM 1331 C CA . MET A 1 95 ? -20.532 11.471 -1.300 1.00 14.85 109 MET A CA 1
ATOM 1332 C C . MET A 1 95 ? -19.419 10.421 -1.269 1.00 15.45 109 MET A C 1
ATOM 1333 O O . MET A 1 95 ? -18.601 10.388 -0.350 1.00 18.41 109 MET A O 1
ATOM 1347 N N . ASP A 1 96 ? -19.379 9.574 -2.292 1.00 16.08 110 ASP A N 1
ATOM 1348 C CA . ASP A 1 96 ? -18.475 8.424 -2.346 1.00 15.97 110 ASP A CA 1
ATOM 1349 C C . ASP A 1 96 ? -17.303 8.752 -3.271 1.00 13.73 110 ASP A C 1
ATOM 1350 O O . ASP A 1 96 ? -17.131 8.165 -4.349 1.00 15.18 110 ASP A O 1
ATOM 1359 N N . ILE A 1 97 ? -16.493 9.719 -2.818 1.00 13.25 111 ILE A N 1
ATOM 1360 C CA . ILE A 1 97 ? -15.386 10.272 -3.582 1.00 13.77 111 ILE A CA 1
ATOM 1361 C C . ILE A 1 97 ? -14.051 10.138 -2.867 1.00 15.22 111 ILE A C 1
ATOM 1362 O O . ILE A 1 97 ? -13.059 10.700 -3.330 1.00 16.34 111 ILE A O 1
ATOM 1378 N N . TYR A 1 98 ? -14.007 9.458 -1.724 1.00 15.82 112 TYR A N 1
ATOM 1379 C CA . TYR A 1 98 ? -12.846 9.546 -0.844 1.00 15.20 112 TYR A CA 1
ATOM 1380 C C . TYR A 1 98 ? -11.874 8.393 -1.023 1.00 16.40 112 TYR A C 1
ATOM 1381 O O . TYR A 1 98 ? -10.883 8.325 -0.295 1.00 18.51 112 TYR A O 1
ATOM 1399 N N . ASP A 1 99 ? -12.106 7.510 -1.991 1.00 16.33 113 ASP A N 1
ATOM 1400 C CA . ASP A 1 99 ? -11.133 6.462 -2.296 1.00 17.47 113 ASP A CA 1
ATOM 1401 C C . ASP A 1 99 ? -9.961 7.090 -3.047 1.00 16.97 113 ASP A C 1
ATOM 1402 O O . ASP A 1 99 ? -10.083 7.478 -4.215 1.00 17.17 113 ASP A O 1
ATOM 1411 N N . SER A 1 100 ? -8.828 7.199 -2.355 1.00 17.51 114 SER A N 1
ATOM 1412 C CA . SER A 1 100 ? -7.652 7.889 -2.872 1.00 17.45 114 SER A CA 1
ATOM 1413 C C . SER A 1 100 ? -7.242 7.412 -4.258 1.00 18.91 114 SER A C 1
ATOM 1414 O O . SER A 1 100 ? -6.709 8.198 -5.052 1.00 18.80 114 SER A O 1
ATOM 1422 N N . LYS A 1 101 ? -7.447 6.131 -4.560 1.00 19.44 115 LYS A N 1
ATOM 1423 C CA . LYS A 1 101 ? -6.986 5.595 -5.836 1.00 19.94 115 LYS A CA 1
ATOM 1424 C C . LYS A 1 101 ? -7.683 6.240 -7.030 1.00 19.83 115 LYS A C 1
ATOM 1425 O O . LYS A 1 101 ? -7.133 6.226 -8.140 1.00 20.45 115 LYS A O 1
ATOM 1444 N N . PHE A 1 102 ? -8.871 6.812 -6.845 1.00 16.40 116 PHE A N 1
ATOM 1445 C CA . PHE A 1 102 ? -9.503 7.506 -7.961 1.00 13.45 116 PHE A CA 1
ATOM 1446 C C . PHE A 1 102 ? -8.789 8.793 -8.335 1.00 14.46 116 PHE A C 1
ATOM 1447 O O . PHE A 1 102 ? -9.001 9.288 -9.440 1.00 17.00 116 PHE A O 1
ATOM 1464 N N . TRP A 1 103 ? -7.964 9.337 -7.443 1.00 14.66 117 TRP A N 1
ATOM 1465 C CA . TRP A 1 103 ? -7.301 10.627 -7.606 1.00 14.86 117 TRP A CA 1
ATOM 1466 C C . TRP A 1 103 ? -5.825 10.520 -7.969 1.00 18.70 117 TRP A C 1
ATOM 1467 O O . TRP A 1 103 ? -5.228 11.511 -8.410 1.00 16.31 117 TRP A O 1
ATOM 1488 N N . GLU A 1 104 ? -5.211 9.366 -7.763 1.00 17.02 118 GLU A N 1
ATOM 1489 C CA . GLU A 1 104 ? -3.762 9.287 -7.719 1.00 19.19 118 GLU A CA 1
ATOM 1490 C C . GLU A 1 104 ? -3.112 9.054 -9.085 1.00 17.02 118 GLU A C 1
ATOM 1491 O O . GLU A 1 104 ? -1.894 8.846 -9.150 1.00 19.63 118 GLU A O 1
ATOM 1503 N N . GLU A 1 105 ? -3.866 9.136 -10.185 1.00 17.26 119 GLU A N 1
ATOM 1504 C CA . GLU A 1 105 ? -3.212 9.177 -11.489 1.00 16.73 119 GLU A CA 1
ATOM 1505 C C . GLU A 1 105 ? -2.596 10.537 -11.775 1.00 18.83 119 GLU A C 1
ATOM 1506 O O . GLU A 1 105 ? -1.863 10.677 -12.761 1.00 21.15 119 GLU A O 1
ATOM 1518 N N . ALA A 1 106 ? -2.856 11.530 -10.927 1.00 16.74 120 ALA A N 1
ATOM 1519 C CA . ALA A 1 106 ? -2.264 12.852 -11.049 1.00 15.78 120 ALA A CA 1
ATOM 1520 C C . ALA A 1 106 ? -1.932 13.355 -9.654 1.00 15.29 120 ALA A C 1
ATOM 1521 O O . ALA A 1 106 ? -2.218 12.694 -8.648 1.00 17.89 120 ALA A O 1
ATOM 1528 N N . THR A 1 107 ? -1.328 14.537 -9.606 1.00 14.51 121 THR A N 1
ATOM 1529 C CA . THR A 1 107 ? -0.963 15.198 -8.355 1.00 17.42 121 THR A CA 1
ATOM 1530 C C . THR A 1 107 ? -1.474 16.632 -8.389 1.00 15.74 121 THR A C 1
ATOM 1531 O O . THR A 1 107 ? -0.981 17.435 -9.208 1.00 15.51 121 THR A O 1
ATOM 1542 N N . PRO A 1 108 ? -2.428 17.007 -7.533 1.00 13.30 122 PRO A N 1
ATOM 1543 C CA . PRO A 1 108 ? -2.936 18.384 -7.559 1.00 13.97 122 PRO A CA 1
ATOM 1544 C C . PRO A 1 108 ? -1.906 19.374 -7.042 1.00 13.28 122 PRO A C 1
ATOM 1545 O O . PRO A 1 108 ? -1.010 19.045 -6.255 1.00 14.64 122 PRO A O 1
ATOM 1556 N N . ILE A 1 109 ? -2.079 20.624 -7.478 1.00 11.90 123 ILE A N 1
ATOM 1557 C CA . ILE A 1 109 ? -1.069 21.648 -7.261 1.00 13.30 123 ILE A CA 1
ATOM 1558 C C . ILE A 1 109 ? -0.810 21.921 -5.774 1.00 14.05 123 ILE A C 1
ATOM 1559 O O . ILE A 1 109 ? 0.285 22.352 -5.410 1.00 15.01 123 ILE A O 1
ATOM 1575 N N . TRP A 1 110 ? -1.780 21.703 -4.891 1.00 12.44 124 TRP A N 1
ATOM 1576 C CA . TRP A 1 110 ? -1.481 21.985 -3.484 1.00 12.58 124 TRP A CA 1
ATOM 1577 C C . TRP A 1 110 ? -0.378 21.074 -2.941 1.00 14.61 124 TRP A C 1
ATOM 1578 O O . TRP A 1 110 ? 0.416 21.501 -2.085 1.00 16.56 124 TRP A O 1
ATOM 1599 N N . ILE A 1 111 ? -0.282 19.844 -3.445 1.00 15.91 125 ILE A N 1
ATOM 1600 C CA . ILE A 1 111 ? 0.793 18.953 -3.010 1.00 15.99 125 ILE A CA 1
ATOM 1601 C C . ILE A 1 111 ? 2.135 19.462 -3.515 1.00 16.97 125 ILE A C 1
ATOM 1602 O O . ILE A 1 111 ? 3.111 19.525 -2.762 1.00 19.83 125 ILE A O 1
ATOM 1618 N N . THR A 1 112 ? 2.198 19.855 -4.791 1.00 18.03 126 THR A N 1
ATOM 1619 C CA . THR A 1 112 ? 3.428 20.409 -5.351 1.00 17.81 126 THR A CA 1
ATOM 1620 C C . THR A 1 112 ? 3.852 21.667 -4.604 1.00 20.52 126 THR A C 1
ATOM 1621 O O . THR A 1 112 ? 5.032 21.836 -4.265 1.00 20.88 126 THR A O 1
ATOM 1632 N N . ASN A 1 113 ? 2.891 22.537 -4.304 1.00 17.43 127 ASN A N 1
ATOM 1633 C CA . ASN A 1 113 ? 3.146 23.746 -3.533 1.00 17.21 127 ASN A CA 1
ATOM 1634 C C . ASN A 1 113 ? 3.747 23.419 -2.171 1.00 17.74 127 ASN A C 1
ATOM 1635 O O . ASN A 1 113 ? 4.678 24.093 -1.713 1.00 20.91 127 ASN A O 1
ATOM 1646 N N . GLN A 1 114 ? 3.198 22.410 -1.501 1.00 17.44 128 GLN A N 1
ATOM 1647 C CA . GLN A 1 114 ? 3.663 22.054 -0.162 1.00 18.39 128 GLN A CA 1
ATOM 1648 C C . GLN A 1 114 ? 5.005 21.338 -0.200 1.00 22.42 128 GLN A C 1
ATOM 1649 O O . GLN A 1 114 ? 5.831 21.522 0.712 1.00 23.67 128 GLN A O 1
ATOM 1663 N N . ARG A 1 115 ? 5.270 20.562 -1.253 1.00 22.77 129 ARG A N 1
ATOM 1664 C CA . ARG A 1 115 ? 6.596 19.972 -1.411 1.00 22.95 129 ARG A CA 1
ATOM 1665 C C . ARG A 1 115 ? 7.666 21.034 -1.625 1.00 23.42 129 ARG A C 1
ATOM 1666 O O . ARG A 1 115 ? 8.841 20.786 -1.316 1.00 27.63 129 ARG A O 1
ATOM 1687 N N . ALA A 1 116 ? 7.288 22.210 -2.118 1.00 22.98 130 ALA A N 1
ATOM 1688 C CA . ALA A 1 116 ? 8.200 23.336 -2.269 1.00 24.30 130 ALA A CA 1
ATOM 1689 C C . ALA A 1 116 ? 8.330 24.168 -0.996 1.00 23.82 130 ALA A C 1
ATOM 1690 O O . ALA A 1 116 ? 9.025 25.193 -1.010 1.00 27.42 130 ALA A O 1
ATOM 1697 N N . GLY A 1 117 ? 7.670 23.769 0.086 1.00 23.10 131 GLY A N 1
ATOM 1698 C CA . GLY A 1 117 ? 7.785 24.438 1.364 1.00 26.80 131 GLY A CA 1
ATOM 1699 C C . GLY A 1 117 ? 6.712 25.451 1.690 1.00 26.09 131 GLY A C 1
ATOM 1700 O O . GLY A 1 117 ? 6.829 26.138 2.711 1.00 29.14 131 GLY A O 1
ATOM 1704 N N . HIS A 1 118 ? 5.666 25.559 0.866 1.00 20.34 132 HIS A N 1
ATOM 1705 C CA . HIS A 1 118 ? 4.588 26.505 1.098 1.00 17.35 132 HIS A CA 1
ATOM 1706 C C . HIS A 1 118 ? 3.395 25.789 1.738 1.00 18.26 132 HIS A C 1
ATOM 1707 O O . HIS A 1 118 ? 3.393 24.569 1.927 1.00 23.42 132 HIS A O 1
ATOM 1721 N N . ALA A 1 119 ? 2.386 26.572 2.103 1.00 19.20 133 ALA A N 1
ATOM 1722 C CA . ALA A 1 119 ? 1.157 26.060 2.698 1.00 18.78 133 ALA A CA 1
ATOM 1723 C C . ALA A 1 119 ? -0.008 26.402 1.782 1.00 15.28 133 ALA A C 1
ATOM 1724 O O . ALA A 1 119 ? -0.052 27.496 1.238 1.00 16.07 133 ALA A O 1
ATOM 1731 N N . SER A 1 120 ? -0.942 25.471 1.634 1.00 15.80 134 SER A N 1
ATOM 1732 C CA . SER A 1 120 ? -2.149 25.672 0.832 1.00 13.40 134 SER A CA 1
ATOM 1733 C C . SER A 1 120 ? -3.366 25.579 1.734 1.00 15.58 134 SER A C 1
ATOM 1734 O O . SER A 1 120 ? -3.342 24.891 2.756 1.00 15.68 134 SER A O 1
ATOM 1742 N N . GLY A 1 121 ? -4.457 26.231 1.316 1.00 13.46 135 GLY A N 1
ATOM 1743 C CA . GLY A 1 121 ? -5.707 26.162 2.039 1.00 11.70 135 GLY A CA 1
ATOM 1744 C C . GLY A 1 121 ? -6.878 25.965 1.099 1.00 11.56 135 GLY A C 1
ATOM 1745 O O . GLY A 1 121 ? -6.871 26.515 -0.002 1.00 14.61 135 GLY A O 1
ATOM 1749 N N . ALA A 1 122 ? -7.868 25.192 1.522 1.00 11.06 136 ALA A N 1
ATOM 1750 C CA . ALA A 1 122 ? -9.014 24.886 0.674 1.00 12.17 136 ALA A CA 1
ATOM 1751 C C . ALA A 1 122 ? -10.287 24.911 1.495 1.00 10.59 136 ALA A C 1
ATOM 1752 O O . ALA A 1 122 ? -10.373 24.272 2.553 1.00 12.25 136 ALA A O 1
ATOM 1759 N N . ALA A 1 123 ? -11.269 25.650 0.997 1.00 11.29 137 ALA A N 1
ATOM 1760 C CA . ALA A 1 123 ? -12.571 25.814 1.627 1.00 12.23 137 ALA A CA 1
ATOM 1761 C C . ALA A 1 123 ? -13.623 25.262 0.657 1.00 11.60 137 ALA A C 1
ATOM 1762 O O . ALA A 1 123 ? -14.186 25.992 -0.166 1.00 10.33 137 ALA A O 1
ATOM 1769 N N . MET A 1 124 ? -13.821 23.946 0.728 1.00 10.65 138 MET A N 1
ATOM 1770 C CA . MET A 1 124 ? -14.858 23.150 0.049 1.00 9.88 138 MET A CA 1
ATOM 1771 C C . MET A 1 124 ? -14.540 22.861 -1.415 1.00 9.95 138 MET A C 1
ATOM 1772 O O . MET A 1 124 ? -15.421 22.360 -2.146 1.00 11.28 138 MET A O 1
ATOM 1786 N N . TRP A 1 125 ? -13.308 23.080 -1.847 1.00 10.49 139 TRP A N 1
ATOM 1787 C CA . TRP A 1 125 ? -12.910 22.778 -3.221 1.00 9.74 139 TRP A CA 1
ATOM 1788 C C . TRP A 1 125 ? -12.969 21.274 -3.486 1.00 10.14 139 TRP A C 1
ATOM 1789 O O . TRP A 1 125 ? -12.446 20.489 -2.688 1.00 10.55 139 TRP A O 1
ATOM 1810 N N . PRO A 1 126 ? -13.551 20.838 -4.604 1.00 11.24 140 PRO A N 1
ATOM 1811 C CA . PRO A 1 126 ? -13.628 19.399 -4.910 1.00 13.05 140 PRO A CA 1
ATOM 1812 C C . PRO A 1 126 ? -12.296 18.663 -4.791 1.00 11.79 140 PRO A C 1
ATOM 1813 O O . PRO A 1 126 ? -11.286 19.046 -5.384 1.00 14.44 140 PRO A O 1
ATOM 1824 N N . GLY A 1 127 ? -12.312 17.568 -4.024 1.00 13.32 141 GLY A N 1
ATOM 1825 C CA . GLY A 1 127 ? -11.134 16.755 -3.812 1.00 16.75 141 GLY A CA 1
ATOM 1826 C C . GLY A 1 127 ? -10.168 17.253 -2.758 1.00 15.52 141 GLY A C 1
ATOM 1827 O O . GLY A 1 127 ? -9.241 16.515 -2.394 1.00 18.48 141 GLY A O 1
ATOM 1831 N N . ALA A 1 128 ? -10.330 18.479 -2.259 1.00 13.65 142 ALA A N 1
ATOM 1832 C CA . ALA A 1 128 ? -9.361 19.015 -1.312 1.00 15.22 142 ALA A CA 1
ATOM 1833 C C . ALA A 1 128 ? -9.440 18.338 0.055 1.00 16.21 142 ALA A C 1
ATOM 1834 O O . ALA A 1 128 ? -8.477 18.419 0.831 1.00 18.59 142 ALA A O 1
ATOM 1841 N N . ASP A 1 129 ? -10.546 17.668 0.373 1.00 12.67 143 ASP A N 1
ATOM 1842 C CA . ASP A 1 129 ? -10.662 16.933 1.626 1.00 12.37 143 ASP A CA 1
ATOM 1843 C C . ASP A 1 129 ? -10.444 15.437 1.424 1.00 11.94 143 ASP A C 1
ATOM 1844 O O . ASP A 1 129 ? -10.848 14.624 2.271 1.00 16.86 143 ASP A O 1
ATOM 1853 N N . VAL A 1 130 ? -9.783 15.069 0.330 1.00 15.00 144 VAL A N 1
ATOM 1854 C CA . VAL A 1 130 ? -9.454 13.687 -0.002 1.00 15.47 144 VAL A CA 1
ATOM 1855 C C . VAL A 1 130 ? -7.962 13.491 0.209 1.00 13.42 144 VAL A C 1
ATOM 1856 O O . VAL A 1 130 ? -7.163 14.344 -0.177 1.00 14.01 144 VAL A O 1
ATOM 1869 N N . LYS A 1 131 ? -7.581 12.353 0.779 1.00 17.02 145 LYS A N 1
ATOM 1870 C CA . LYS A 1 131 ? -6.167 12.055 0.931 1.00 16.53 145 LYS A CA 1
ATOM 1871 C C . LYS A 1 131 ? -5.623 11.611 -0.423 1.00 16.70 145 LYS A C 1
ATOM 1872 O O . LYS A 1 131 ? -6.125 10.656 -1.018 1.00 19.01 145 LYS A O 1
ATOM 1891 N N . ILE A 1 132 ? -4.625 12.323 -0.932 1.00 17.24 146 ILE A N 1
ATOM 1892 C CA . ILE A 1 132 ? -4.068 12.052 -2.252 1.00 16.12 146 ILE A CA 1
ATOM 1893 C C . ILE A 1 132 ? -2.559 11.949 -2.100 1.00 17.74 146 ILE A C 1
ATOM 1894 O O . ILE A 1 132 ? -1.915 12.888 -1.619 1.00 17.87 146 ILE A O 1
ATOM 1910 N N . HIS A 1 133 ? -1.993 10.822 -2.514 1.00 17.95 147 HIS A N 1
ATOM 1911 C CA . HIS A 1 133 ? -0.577 10.538 -2.283 1.00 19.66 147 HIS A CA 1
ATOM 1912 C C . HIS A 1 133 ? -0.195 10.813 -0.825 1.00 22.97 147 HIS A C 1
ATOM 1913 O O . HIS A 1 133 ? 0.830 11.428 -0.527 1.00 23.97 147 HIS A O 1
ATOM 1927 N N . ASP A 1 134 ? -1.047 10.352 0.086 1.00 22.27 148 ASP A N 1
ATOM 1928 C CA . ASP A 1 134 ? -0.867 10.487 1.534 1.00 22.08 148 ASP A CA 1
ATOM 1929 C C . ASP A 1 134 ? -0.857 11.937 2.015 1.00 23.32 148 ASP A C 1
ATOM 1930 O O . ASP A 1 134 ? -0.344 12.224 3.103 1.00 24.52 148 ASP A O 1
ATOM 1939 N N . SER A 1 135 ? -1.448 12.872 1.260 1.00 18.12 149 SER A N 1
ATOM 1940 C CA . SER A 1 135 ? -1.341 14.286 1.586 1.00 18.87 149 SER A CA 1
ATOM 1941 C C . SER A 1 135 ? -2.687 14.966 1.437 1.00 16.51 149 SER A C 1
ATOM 1942 O O . SER A 1 135 ? -3.521 14.562 0.619 1.00 19.01 149 SER A O 1
ATOM 1950 N N . PHE A 1 136 ? -2.867 16.009 2.234 1.00 16.80 150 PHE A N 1
ATOM 1951 C CA . PHE A 1 136 ? -3.970 16.954 2.175 1.00 16.27 150 PHE A CA 1
ATOM 1952 C C . PHE A 1 136 ? -3.393 18.344 1.959 1.00 15.85 150 PHE A C 1
ATOM 1953 O O . PHE A 1 136 ? -2.196 18.569 2.188 1.00 18.61 150 PHE A O 1
ATOM 1970 N N . PRO A 1 137 ? -4.216 19.313 1.556 1.00 13.53 151 PRO A N 1
ATOM 1971 C CA . PRO A 1 137 ? -3.826 20.716 1.737 1.00 13.48 151 PRO A CA 1
ATOM 1972 C C . PRO A 1 137 ? -3.462 20.973 3.197 1.00 15.56 151 PRO A C 1
ATOM 1973 O O . PRO A 1 137 ? -4.026 20.368 4.111 1.00 16.95 151 PRO A O 1
ATOM 1984 N N . THR A 1 138 ? -2.520 21.891 3.407 1.00 15.06 152 THR A N 1
ATOM 1985 C CA . THR A 1 138 ? -2.098 22.240 4.769 1.00 15.44 152 THR A CA 1
ATOM 1986 C C . THR A 1 138 ? -3.291 22.533 5.664 1.00 15.78 152 THR A C 1
ATOM 1987 O O . THR A 1 138 ? -3.355 22.071 6.814 1.00 16.41 152 THR A O 1
ATOM 1998 N N . TYR A 1 139 ? -4.254 23.305 5.140 1.00 14.85 153 TYR A N 1
ATOM 1999 C CA . TYR A 1 139 ? -5.511 23.598 5.803 1.00 15.28 153 TYR A CA 1
ATOM 2000 C C . TYR A 1 139 ? -6.653 23.245 4.868 1.00 13.59 153 TYR A C 1
ATOM 2001 O O . TYR A 1 139 ? -6.612 23.598 3.683 1.00 14.16 153 TYR A O 1
ATOM 2019 N N . TYR A 1 140 ? -7.690 22.604 5.398 1.00 13.75 154 TYR A N 1
ATOM 2020 C CA . TYR A 1 140 ? -8.863 22.317 4.576 1.00 13.02 154 TYR A CA 1
ATOM 2021 C C . TYR A 1 140 ? -10.077 22.110 5.467 1.00 12.24 154 TYR A C 1
ATOM 2022 O O . TYR A 1 140 ? -9.963 21.813 6.666 1.00 15.69 154 TYR A O 1
ATOM 2040 N N . LEU A 1 141 ? -11.228 22.252 4.869 1.00 13.83 155 LEU A N 1
ATOM 2041 C CA . LEU A 1 141 ? -12.501 21.966 5.518 1.00 12.68 155 LEU A CA 1
ATOM 2042 C C . LEU A 1 141 ? -13.086 20.654 5.009 1.00 12.74 155 LEU A C 1
ATOM 2043 O O . LEU A 1 141 ? -13.152 20.442 3.792 1.00 15.16 155 LEU A O 1
ATOM 2059 N N . PRO A 1 142 ? -13.544 19.755 5.876 1.00 14.47 156 PRO A N 1
ATOM 2060 C CA . PRO A 1 142 ? -14.376 18.641 5.404 1.00 13.42 156 PRO A CA 1
ATOM 2061 C C . PRO A 1 142 ? -15.565 19.161 4.612 1.00 11.86 156 PRO A C 1
ATOM 2062 O O . PRO A 1 142 ? -16.219 20.120 5.013 1.00 14.60 156 PRO A O 1
ATOM 2073 N N . TYR A 1 143 ? -15.835 18.555 3.456 1.00 12.02 157 TYR A N 1
ATOM 2074 C CA . TYR A 1 143 ? -16.878 19.115 2.604 1.00 12.33 157 TYR A CA 1
ATOM 2075 C C . TYR A 1 143 ? -18.217 19.132 3.334 1.00 12.32 157 TYR A C 1
ATOM 2076 O O . TYR A 1 143 ? -18.669 18.118 3.889 1.00 13.39 157 TYR A O 1
ATOM 2094 N N . ASN A 1 144 ? -18.869 20.289 3.294 1.00 12.22 158 ASN A N 1
ATOM 2095 C CA . ASN A 1 144 ? -20.179 20.443 3.912 1.00 12.59 158 ASN A CA 1
ATOM 2096 C C . ASN A 1 144 ? -20.875 21.595 3.203 1.00 11.78 158 ASN A C 1
ATOM 2097 O O . ASN A 1 144 ? -20.522 22.760 3.406 1.00 12.01 158 ASN A O 1
ATOM 2107 N N . GLU A 1 145 ? -21.860 21.259 2.376 1.00 13.75 159 GLU A N 1
ATOM 2108 C CA . GLU A 1 145 ? -22.557 22.253 1.569 1.00 15.02 159 GLU A CA 1
ATOM 2109 C C . GLU A 1 145 ? -23.306 23.276 2.414 1.00 12.97 159 GLU A C 1
ATOM 2110 O O . GLU A 1 145 ? -23.613 24.372 1.918 1.00 16.43 159 GLU A O 1
ATOM 2122 N N . SER A 1 146 ? -23.618 22.940 3.677 1.00 15.34 160 SER A N 1
ATOM 2123 C CA . SER A 1 146 ? -24.362 23.835 4.560 1.00 16.20 160 SER A CA 1
ATOM 2124 C C . SER A 1 146 ? -23.527 24.973 5.119 1.00 13.70 160 SER A C 1
ATOM 2125 O O . SER A 1 146 ? -24.095 25.895 5.715 1.00 21.03 160 SER A O 1
ATOM 2133 N N . VAL A 1 147 ? -22.207 24.919 4.988 1.00 15.04 161 VAL A N 1
ATOM 2134 C CA . VAL A 1 147 ? -21.373 25.988 5.517 1.00 12.54 161 VAL A CA 1
ATOM 2135 C C . VAL A 1 147 ? -21.551 27.213 4.635 1.00 11.63 161 VAL A C 1
ATOM 2136 O O . VAL A 1 147 ? -21.448 27.134 3.402 1.00 13.72 161 VAL A O 1
ATOM 2149 N N . SER A 1 148 ? -21.843 28.344 5.265 1.00 13.35 162 SER A N 1
ATOM 2150 C CA . SER A 1 148 ? -22.153 29.564 4.546 1.00 14.44 162 SER A CA 1
ATOM 2151 C C . SER A 1 148 ? -20.944 30.042 3.745 1.00 10.45 162 SER A C 1
ATOM 2152 O O . SER A 1 148 ? -19.781 29.745 4.059 1.00 11.58 162 SER A O 1
ATOM 2160 N N . PHE A 1 149 ? -21.237 30.805 2.693 1.00 12.60 163 PHE A N 1
ATOM 2161 C CA . PHE A 1 149 ? -20.173 31.430 1.926 1.00 11.95 163 PHE A CA 1
ATOM 2162 C C . PHE A 1 149 ? -19.304 32.305 2.816 1.00 11.09 163 PHE A C 1
ATOM 2163 O O . PHE A 1 149 ? -18.072 32.292 2.706 1.00 12.77 163 PHE A O 1
ATOM 2180 N N . GLU A 1 150 ? -19.935 33.053 3.723 1.00 13.91 164 GLU A N 1
ATOM 2181 C CA . GLU A 1 150 ? -19.205 33.962 4.597 1.00 15.04 164 GLU A CA 1
ATOM 2182 C C . GLU A 1 150 ? -18.257 33.199 5.516 1.00 15.49 164 GLU A C 1
ATOM 2183 O O . GLU A 1 150 ? -17.135 33.654 5.786 1.00 16.29 164 GLU A O 1
ATOM 2195 N N . ASP A 1 151 ? -18.668 32.018 5.974 1.00 13.97 165 ASP A N 1
ATOM 2196 C CA . ASP A 1 151 ? -17.774 31.217 6.810 1.00 14.57 165 ASP A CA 1
ATOM 2197 C C . ASP A 1 151 ? -16.614 30.654 5.996 1.00 14.47 165 ASP A C 1
ATOM 2198 O O . ASP A 1 151 ? -15.488 30.538 6.500 1.00 15.85 165 ASP A O 1
ATOM 2207 N N . ARG A 1 152 ? -16.875 30.272 4.738 1.00 12.88 166 ARG A N 1
ATOM 2208 C CA . ARG A 1 152 ? -15.795 29.808 3.875 1.00 12.15 166 ARG A CA 1
ATOM 2209 C C . ARG A 1 152 ? -14.786 30.916 3.634 1.00 11.58 166 ARG A C 1
ATOM 2210 O O . ARG A 1 152 ? -13.572 30.688 3.708 1.00 12.12 166 ARG A O 1
ATOM 2231 N N . VAL A 1 153 ? -15.275 32.130 3.352 1.00 12.67 167 VAL A N 1
ATOM 2232 C CA . VAL A 1 153 ? -14.396 33.282 3.170 1.00 11.73 167 VAL A CA 1
ATOM 2233 C C . VAL A 1 153 ? -13.587 33.535 4.436 1.00 11.22 167 VAL A C 1
ATOM 2234 O O . VAL A 1 153 ? -12.380 33.812 4.380 1.00 13.71 167 VAL A O 1
ATOM 2247 N N . ALA A 1 154 ? -14.245 33.460 5.592 1.00 14.60 168 ALA A N 1
ATOM 2248 C CA . ALA A 1 154 ? -13.555 33.735 6.849 1.00 14.98 168 ALA A CA 1
ATOM 2249 C C . ALA A 1 154 ? -12.359 32.815 7.030 1.00 13.29 168 ALA A C 1
ATOM 2250 O O . ALA A 1 154 ? -11.277 33.259 7.439 1.00 15.37 168 ALA A O 1
ATOM 2257 N N . LYS A 1 155 ? -12.527 31.527 6.726 1.00 12.30 169 LYS A N 1
ATOM 2258 C CA . LYS A 1 155 ? -11.413 30.594 6.856 1.00 14.81 169 LYS A CA 1
ATOM 2259 C C . LYS A 1 155 ? -10.290 30.936 5.886 1.00 13.64 169 LYS A C 1
ATOM 2260 O O . LYS A 1 155 ? -9.108 30.919 6.250 1.00 14.58 169 LYS A O 1
ATOM 2279 N N . ILE A 1 156 ? -10.638 31.225 4.626 1.00 13.86 170 ILE A N 1
ATOM 2280 C CA . ILE A 1 156 ? -9.625 31.604 3.650 1.00 13.13 170 ILE A CA 1
ATOM 2281 C C . ILE A 1 156 ? -8.811 32.799 4.148 1.00 11.70 170 ILE A C 1
ATOM 2282 O O . ILE A 1 156 ? -7.579 32.814 4.040 1.00 13.93 170 ILE A O 1
ATOM 2298 N N . ILE A 1 157 ? -9.492 33.836 4.646 1.00 13.93 171 ILE A N 1
ATOM 2299 C CA . ILE A 1 157 ? -8.809 35.049 5.094 1.00 16.32 171 ILE A CA 1
ATOM 2300 C C . ILE A 1 157 ? -7.926 34.730 6.288 1.00 16.06 171 ILE A C 1
ATOM 2301 O O . ILE A 1 157 ? -6.784 35.204 6.385 1.00 15.07 171 ILE A O 1
ATOM 2317 N N . GLU A 1 158 ? -8.450 33.928 7.213 1.00 16.98 172 GLU A N 1
ATOM 2318 C CA . GLU A 1 158 ? -7.663 33.474 8.367 1.00 16.08 172 GLU A CA 1
ATOM 2319 C C . GLU A 1 158 ? -6.396 32.758 7.924 1.00 14.34 172 GLU A C 1
ATOM 2320 O O . GLU A 1 158 ? -5.307 32.997 8.461 1.00 20.58 172 GLU A O 1
ATOM 2332 N N . TRP A 1 159 ? -6.508 31.882 6.928 1.00 14.80 173 TRP A N 1
ATOM 2333 C CA . TRP A 1 159 ? -5.348 31.121 6.491 1.00 14.44 173 TRP A CA 1
ATOM 2334 C C . TRP A 1 159 ? -4.310 32.000 5.796 1.00 14.42 173 TRP A C 1
ATOM 2335 O O . TRP A 1 159 ? -3.101 31.777 5.961 1.00 15.54 173 TRP A O 1
ATOM 2356 N N . PHE A 1 160 ? -4.750 32.997 5.006 1.00 14.81 174 PHE A N 1
ATOM 2357 C CA . PHE A 1 160 ? -3.799 33.890 4.353 1.00 14.95 174 PHE A CA 1
ATOM 2358 C C . PHE A 1 160 ? -3.051 34.772 5.356 1.00 14.21 174 PHE A C 1
ATOM 2359 O O . PHE A 1 160 ? -1.999 35.329 5.007 1.00 16.02 174 PHE A O 1
ATOM 2376 N N . THR A 1 161 ? -3.587 34.918 6.568 1.00 15.24 175 THR A N 1
ATOM 2377 C CA . THR A 1 161 ? -3.011 35.803 7.582 1.00 14.68 175 THR A CA 1
ATOM 2378 C C . THR A 1 161 ? -2.588 35.042 8.834 1.00 16.59 175 THR A C 1
ATOM 2379 O O . THR A 1 161 ? -2.301 35.662 9.875 1.00 18.67 175 THR A O 1
ATOM 2390 N N . ALA A 1 162 ? -2.507 33.722 8.737 1.00 15.39 176 ALA A N 1
ATOM 2391 C CA . ALA A 1 162 ? -2.200 32.884 9.887 1.00 16.21 176 ALA A CA 1
ATOM 2392 C C . ALA A 1 162 ? -0.741 33.039 10.307 1.00 16.77 176 ALA A C 1
ATOM 2393 O O . ALA A 1 162 ? 0.113 33.532 9.571 1.00 16.47 176 ALA A O 1
ATOM 2400 N N . LYS A 1 163 ? -0.461 32.567 11.522 1.00 18.07 177 LYS A N 1
ATOM 2401 C CA . LYS A 1 163 ? 0.917 32.475 11.969 1.00 17.93 177 LYS A CA 1
ATOM 2402 C C . LYS A 1 163 ? 1.770 31.732 10.947 1.00 16.74 177 LYS A C 1
ATOM 2403 O O . LYS A 1 163 ? 2.898 32.139 10.653 1.00 22.57 177 LYS A O 1
ATOM 2422 N N . ASP A 1 164 ? 1.225 30.656 10.363 1.00 20.11 178 ASP A N 1
ATOM 2423 C CA A ASP A 1 164 ? 1.860 29.914 9.266 0.51 20.54 178 ASP A CA 1
ATOM 2424 C CA B ASP A 1 164 ? 1.859 29.921 9.275 0.49 19.78 178 ASP A CA 1
ATOM 2425 C C . ASP A 1 164 ? 0.951 30.080 8.056 1.00 19.35 178 ASP A C 1
ATOM 2426 O O . ASP A 1 164 ? 0.078 29.245 7.806 1.00 24.98 178 ASP A O 1
ATOM 2441 N N . PRO A 1 165 ? 1.119 31.138 7.291 1.00 17.31 179 PRO A N 1
ATOM 2442 C CA . PRO A 1 165 ? 0.100 31.491 6.300 1.00 17.64 179 PRO A CA 1
ATOM 2443 C C . PRO A 1 165 ? 0.256 30.767 4.974 1.00 17.64 179 PRO A C 1
ATOM 2444 O O . PRO A 1 165 ? 1.341 30.339 4.574 1.00 20.81 179 PRO A O 1
ATOM 2455 N N . ILE A 1 166 ? -0.882 30.669 4.270 1.00 16.69 180 ILE A N 1
ATOM 2456 C CA . ILE A 1 166 ? -0.905 30.059 2.951 1.00 16.52 180 ILE A CA 1
ATOM 2457 C C . ILE A 1 166 ? -0.504 31.079 1.900 1.00 14.96 180 ILE A C 1
ATOM 2458 O O . ILE A 1 166 ? -0.712 32.296 2.044 1.00 17.75 180 ILE A O 1
ATOM 2474 N N . ASN A 1 167 ? 0.088 30.571 0.834 1.00 15.51 181 ASN A N 1
ATOM 2475 C CA . ASN A 1 167 ? 0.271 31.357 -0.376 1.00 17.03 181 ASN A CA 1
ATOM 2476 C C . ASN A 1 167 ? -0.753 31.020 -1.439 1.00 12.94 181 ASN A C 1
ATOM 2477 O O . ASN A 1 167 ? -0.818 31.733 -2.440 1.00 17.60 181 ASN A O 1
ATOM 2488 N N . LEU A 1 168 ? -1.510 29.937 -1.258 1.00 13.91 182 LEU A N 1
ATOM 2489 C CA . LEU A 1 168 ? -2.393 29.404 -2.298 1.00 13.69 182 LEU A CA 1
ATOM 2490 C C . LEU A 1 168 ? -3.679 28.954 -1.631 1.00 11.83 182 LEU A C 1
ATOM 2491 O O . LEU A 1 168 ? -3.661 28.072 -0.756 1.00 14.99 182 LEU A O 1
ATOM 2507 N N . GLY A 1 169 ? -4.783 29.582 -2.007 1.00 12.54 183 GLY A N 1
ATOM 2508 C CA . GLY A 1 169 ? -6.087 29.247 -1.471 1.00 11.32 183 GLY A CA 1
ATOM 2509 C C . GLY A 1 169 ? -7.077 28.872 -2.564 1.00 11.85 183 GLY A C 1
ATOM 2510 O O . GLY A 1 169 ? -6.986 29.349 -3.700 1.00 10.20 183 GLY A O 1
ATOM 2514 N N . PHE A 1 170 ? -8.020 28.000 -2.198 1.00 10.98 184 PHE A N 1
ATOM 2515 C CA . PHE A 1 170 ? -9.097 27.542 -3.074 1.00 10.51 184 PHE A CA 1
ATOM 2516 C C . PHE A 1 170 ? -10.415 27.716 -2.344 1.00 10.89 184 PHE A C 1
ATOM 2517 O O . PHE A 1 170 ? -10.565 27.235 -1.218 1.00 12.23 184 PHE A O 1
ATOM 2534 N N . LEU A 1 171 ? -11.367 28.386 -2.984 1.00 10.59 185 LEU A N 1
ATOM 2535 C CA . LEU A 1 171 ? -12.675 28.678 -2.411 1.00 9.26 185 LEU A CA 1
ATOM 2536 C C . LEU A 1 171 ? -13.737 28.238 -3.402 1.00 6.79 185 LEU A C 1
ATOM 2537 O O . LEU A 1 171 ? -13.646 28.569 -4.583 1.00 10.22 185 LEU A O 1
ATOM 2553 N N . TYR A 1 172 ? -14.721 27.487 -2.924 1.00 8.05 186 TYR A N 1
ATOM 2554 C CA . TYR A 1 172 ? -15.748 26.894 -3.766 1.00 8.24 186 TYR A CA 1
ATOM 2555 C C . TYR A 1 172 ? -17.125 27.254 -3.222 1.00 7.55 186 TYR A C 1
ATOM 2556 O O . TYR A 1 172 ? -17.353 27.246 -1.998 1.00 9.85 186 TYR A O 1
ATOM 2574 N N . TRP A 1 173 ? -18.049 27.531 -4.145 1.00 7.26 187 TRP A N 1
ATOM 2575 C CA . TRP A 1 173 ? -19.452 27.786 -3.825 1.00 6.32 187 TRP A CA 1
ATOM 2576 C C . TRP A 1 173 ? -20.328 27.083 -4.857 1.00 9.06 187 TRP A C 1
ATOM 2577 O O . TRP A 1 173 ? -19.969 27.031 -6.038 1.00 7.40 187 TRP A O 1
ATOM 2598 N N . GLU A 1 174 ? -21.484 26.550 -4.410 1.00 7.21 188 GLU A N 1
ATOM 2599 C CA . GLU A 1 174 ? -22.311 25.657 -5.226 1.00 7.32 188 GLU A CA 1
ATOM 2600 C C . GLU A 1 174 ? -23.278 26.382 -6.159 1.00 5.71 188 GLU A C 1
ATOM 2601 O O . GLU A 1 174 ? -23.920 25.723 -7.003 1.00 7.91 188 GLU A O 1
ATOM 2613 N N . GLU A 1 175 ? -23.416 27.696 -6.011 1.00 7.32 189 GLU A N 1
ATOM 2614 C CA . GLU A 1 175 ? -24.220 28.502 -6.929 1.00 7.18 189 GLU A CA 1
ATOM 2615 C C . GLU A 1 175 ? -23.319 29.235 -7.919 1.00 5.07 189 GLU A C 1
ATOM 2616 O O . GLU A 1 175 ? -22.192 29.640 -7.564 1.00 6.74 189 GLU A O 1
ATOM 2628 N N . PRO A 1 176 ? -23.833 29.469 -9.147 1.00 6.25 190 PRO A N 1
ATOM 2629 C CA . PRO A 1 176 ? -25.221 29.319 -9.594 1.00 6.08 190 PRO A CA 1
ATOM 2630 C C . PRO A 1 176 ? -25.609 27.953 -10.212 1.00 5.08 190 PRO A C 1
ATOM 2631 O O . PRO A 1 176 ? -26.690 27.822 -10.778 1.00 6.48 190 PRO A O 1
ATOM 2642 N N . ASP A 1 177 ? -24.754 26.941 -10.042 1.00 5.92 191 ASP A N 1
ATOM 2643 C CA . ASP A 1 177 ? -25.054 25.599 -10.551 1.00 6.01 191 ASP A CA 1
ATOM 2644 C C . ASP A 1 177 ? -26.370 25.054 -9.998 1.00 7.09 191 ASP A C 1
ATOM 2645 O O . ASP A 1 177 ? -27.216 24.546 -10.749 1.00 7.60 191 ASP A O 1
ATOM 2654 N N . ASP A 1 178 ? -26.544 25.112 -8.675 1.00 6.69 192 ASP A N 1
ATOM 2655 C CA . ASP A 1 178 ? -27.701 24.477 -8.042 1.00 9.20 192 ASP A CA 1
ATOM 2656 C C . ASP A 1 178 ? -29.006 25.036 -8.596 1.00 8.67 192 ASP A C 1
ATOM 2657 O O . ASP A 1 178 ? -29.899 24.288 -9.010 1.00 9.95 192 ASP A O 1
ATOM 2666 N N . THR A 1 179 ? -29.150 26.357 -8.571 1.00 8.48 193 THR A N 1
ATOM 2667 C CA . THR A 1 179 ? -30.370 26.968 -9.084 1.00 9.17 193 THR A CA 1
ATOM 2668 C C . THR A 1 179 ? -30.478 26.810 -10.600 1.00 10.94 193 THR A C 1
ATOM 2669 O O . THR A 1 179 ? -31.581 26.632 -11.133 1.00 10.15 193 THR A O 1
ATOM 2680 N N . GLY A 1 180 ? -29.355 26.900 -11.316 1.00 8.88 194 GLY A N 1
ATOM 2681 C CA . GLY A 1 180 ? -29.382 26.665 -12.755 1.00 7.83 194 GLY A CA 1
ATOM 2682 C C . GLY A 1 180 ? -29.998 25.325 -13.121 1.00 5.95 194 GLY A C 1
ATOM 2683 O O . GLY A 1 180 ? -30.780 25.223 -14.071 1.00 7.57 194 GLY A O 1
ATOM 2687 N N . HIS A 1 181 ? -29.659 24.277 -12.368 1.00 5.76 195 HIS A N 1
ATOM 2688 C CA . HIS A 1 181 ? -30.288 22.977 -12.589 1.00 4.98 195 HIS A CA 1
ATOM 2689 C C . HIS A 1 181 ? -31.791 23.045 -12.362 1.00 6.81 195 HIS A C 1
ATOM 2690 O O . HIS A 1 181 ? -32.571 22.465 -13.122 1.00 8.96 195 HIS A O 1
ATOM 2704 N N . ASP A 1 182 ? -32.203 23.696 -11.275 1.00 6.82 196 ASP A N 1
ATOM 2705 C CA . ASP A 1 182 ? -33.596 23.664 -10.846 1.00 8.97 196 ASP A CA 1
ATOM 2706 C C . ASP A 1 182 ? -34.505 24.412 -11.811 1.00 9.87 196 ASP A C 1
ATOM 2707 O O . ASP A 1 182 ? -35.609 23.949 -12.123 1.00 11.90 196 ASP A O 1
ATOM 2716 N N . VAL A 1 183 ? -34.099 25.605 -12.235 1.00 9.01 197 VAL A N 1
ATOM 2717 C CA . VAL A 1 183 ? -34.979 26.457 -13.025 1.00 10.75 197 VAL A CA 1
ATOM 2718 C C . VAL A 1 183 ? -34.590 26.533 -14.492 1.00 11.04 197 VAL A C 1
ATOM 2719 O O . VAL A 1 183 ? -35.442 26.909 -15.317 1.00 12.10 197 VAL A O 1
ATOM 2732 N N . GLY A 1 184 ? -33.364 26.167 -14.851 1.00 9.51 198 GLY A N 1
ATOM 2733 C CA . GLY A 1 184 ? -32.876 26.328 -16.196 1.00 9.32 198 GLY A CA 1
ATOM 2734 C C . GLY A 1 184 ? -32.257 27.698 -16.408 1.00 9.52 198 GLY A C 1
ATOM 2735 O O . GLY A 1 184 ? -32.716 28.701 -15.846 1.00 8.91 198 GLY A O 1
ATOM 2739 N N . PRO A 1 185 ? -31.184 27.769 -17.207 1.00 7.87 199 PRO A N 1
ATOM 2740 C CA . PRO A 1 185 ? -30.483 29.053 -17.371 1.00 8.17 199 PRO A CA 1
ATOM 2741 C C . PRO A 1 185 ? -31.299 30.117 -18.092 1.00 10.34 199 PRO A C 1
ATOM 2742 O O . PRO A 1 185 ? -30.942 31.311 -18.017 1.00 11.34 199 PRO A O 1
ATOM 2753 N N . ASP A 1 186 ? -32.357 29.732 -18.809 1.00 9.91 200 ASP A N 1
ATOM 2754 C CA . ASP A 1 186 ? -33.208 30.688 -19.508 1.00 10.41 200 ASP A CA 1
ATOM 2755 C C . ASP A 1 186 ? -34.296 31.249 -18.611 1.00 12.20 200 ASP A C 1
ATOM 2756 O O . ASP A 1 186 ? -35.034 32.153 -19.032 1.00 16.53 200 ASP A O 1
ATOM 2765 N N . SER A 1 187 ? -34.420 30.732 -17.407 1.00 11.06 201 SER A N 1
ATOM 2766 C CA . SER A 1 187 ? -35.465 31.179 -16.504 1.00 13.40 201 SER A CA 1
ATOM 2767 C C . SER A 1 187 ? -35.201 32.613 -16.051 1.00 11.27 201 SER A C 1
ATOM 2768 O O . SER A 1 187 ? -34.067 32.968 -15.712 1.00 12.45 201 SER A O 1
ATOM 2776 N N . PRO A 1 188 ? -36.233 33.444 -15.974 1.00 16.00 202 PRO A N 1
ATOM 2777 C CA . PRO A 1 188 ? -36.048 34.763 -15.358 1.00 19.21 202 PRO A CA 1
ATOM 2778 C C . PRO A 1 188 ? -35.654 34.672 -13.890 1.00 18.71 202 PRO A C 1
ATOM 2779 O O . PRO A 1 188 ? -35.128 35.651 -13.336 1.00 23.63 202 PRO A O 1
ATOM 2790 N N . LEU A 1 189 ? -35.855 33.518 -13.250 1.00 15.88 203 LEU A N 1
ATOM 2791 C CA . LEU A 1 189 ? -35.392 33.338 -11.878 1.00 16.37 203 LEU A CA 1
ATOM 2792 C C . LEU A 1 189 ? -33.870 33.304 -11.760 1.00 14.41 203 LEU A C 1
ATOM 2793 O O . LEU A 1 189 ? -33.355 33.446 -10.649 1.00 19.56 203 LEU A O 1
ATOM 2809 N N . MET A 1 190 ? -33.135 33.138 -12.863 1.00 13.17 204 MET A N 1
ATOM 2810 C CA . MET A 1 190 ? -31.674 33.097 -12.779 1.00 12.68 204 MET A CA 1
ATOM 2811 C C . MET A 1 190 ? -31.092 34.428 -12.353 1.00 12.83 204 MET A C 1
ATOM 2812 O O . MET A 1 190 ? -30.011 34.463 -11.759 1.00 15.51 204 MET A O 1
ATOM 2826 N N . GLY A 1 191 ? -31.744 35.531 -12.724 1.00 14.19 205 GLY A N 1
ATOM 2827 C CA . GLY A 1 191 ? -31.214 36.832 -12.369 1.00 15.64 205 GLY A CA 1
ATOM 2828 C C . GLY A 1 191 ? -30.945 36.947 -10.883 1.00 12.32 205 GLY A C 1
ATOM 2829 O O . GLY A 1 191 ? -29.924 37.506 -10.466 1.00 15.32 205 GLY A O 1
ATOM 2833 N N . SER A 1 192 ? -31.856 36.409 -10.067 1.00 14.80 206 SER A N 1
ATOM 2834 C CA . SER A 1 192 ? -31.738 36.493 -8.615 1.00 13.86 206 SER A CA 1
ATOM 2835 C C . SER A 1 192 ? -30.468 35.814 -8.106 1.00 11.56 206 SER A C 1
ATOM 2836 O O . SER A 1 192 ? -29.773 36.346 -7.226 1.00 13.42 206 SER A O 1
ATOM 2844 N N . VAL A 1 193 ? -30.159 34.622 -8.623 1.00 11.89 207 VAL A N 1
ATOM 2845 C CA . VAL A 1 193 ? -29.004 33.906 -8.098 1.00 14.09 207 VAL A CA 1
ATOM 2846 C C . VAL A 1 193 ? -27.720 34.528 -8.620 1.00 9.30 207 VAL A C 1
ATOM 2847 O O . VAL A 1 193 ? -26.731 34.614 -7.888 1.00 11.75 207 VAL A O 1
ATOM 2860 N N . ILE A 1 194 ? -27.712 34.993 -9.876 1.00 10.89 208 ILE A N 1
ATOM 2861 C CA . ILE A 1 194 ? -26.524 35.677 -10.388 1.00 10.73 208 ILE A CA 1
ATOM 2862 C C . ILE A 1 194 ? -26.263 36.959 -9.591 1.00 8.91 208 ILE A C 1
ATOM 2863 O O . ILE A 1 194 ? -25.117 37.260 -9.221 1.00 10.22 208 ILE A O 1
ATOM 2879 N N . SER A 1 195 ? -27.313 37.734 -9.311 1.00 9.83 209 SER A N 1
ATOM 2880 C CA A SER A 1 195 ? -27.136 38.930 -8.495 0.36 10.74 209 SER A CA 1
ATOM 2881 C CA B SER A 1 195 ? -27.148 38.931 -8.486 0.64 11.49 209 SER A CA 1
ATOM 2882 C C . SER A 1 195 ? -26.588 38.576 -7.115 1.00 11.48 209 SER A C 1
ATOM 2883 O O . SER A 1 195 ? -25.722 39.285 -6.578 1.00 13.22 209 SER A O 1
ATOM 2896 N N . ASP A 1 196 ? -27.053 37.472 -6.541 1.00 11.41 210 ASP A N 1
ATOM 2897 C CA . ASP A 1 196 ? -26.554 37.067 -5.235 1.00 12.19 210 ASP A CA 1
ATOM 2898 C C . ASP A 1 196 ? -25.087 36.663 -5.286 1.00 12.49 210 ASP A C 1
ATOM 2899 O O . ASP A 1 196 ? -24.317 36.985 -4.368 1.00 13.04 210 ASP A O 1
ATOM 2908 N N . VAL A 1 197 ? -24.692 35.931 -6.333 1.00 10.09 211 VAL A N 1
ATOM 2909 C CA . VAL A 1 197 ? -23.290 35.557 -6.482 1.00 11.89 211 VAL A CA 1
ATOM 2910 C C . VAL A 1 197 ? -22.426 36.801 -6.647 1.00 11.40 211 VAL A C 1
ATOM 2911 O O . VAL A 1 197 ? -21.345 36.889 -6.064 1.00 10.51 211 VAL A O 1
ATOM 2924 N N . ASP A 1 198 ? -22.904 37.798 -7.408 1.00 10.87 212 ASP A N 1
ATOM 2925 C CA . ASP A 1 198 ? -22.176 39.057 -7.510 1.00 9.13 212 ASP A CA 1
ATOM 2926 C C . ASP A 1 198 ? -22.034 39.709 -6.140 1.00 9.47 212 ASP A C 1
ATOM 2927 O O . ASP A 1 198 ? -20.956 40.203 -5.787 1.00 11.60 212 ASP A O 1
ATOM 2936 N N . HIS A 1 199 ? -23.108 39.702 -5.351 1.00 11.08 213 HIS A N 1
ATOM 2937 C CA . HIS A 1 199 ? -23.050 40.239 -3.996 1.00 15.00 213 HIS A CA 1
ATOM 2938 C C . HIS A 1 199 ? -22.021 39.494 -3.148 1.00 12.25 213 HIS A C 1
ATOM 2939 O O . HIS A 1 199 ? -21.253 40.117 -2.410 1.00 15.86 213 HIS A O 1
ATOM 2953 N N . LYS A 1 200 ? -21.976 38.163 -3.259 1.00 11.85 214 LYS A N 1
ATOM 2954 C CA . LYS A 1 200 ? -20.997 37.374 -2.508 1.00 13.37 214 LYS A CA 1
ATOM 2955 C C . LYS A 1 200 ? -19.575 37.682 -2.953 1.00 13.06 214 LYS A C 1
ATOM 2956 O O . LYS A 1 200 ? -18.665 37.773 -2.124 1.00 13.25 214 LYS A O 1
ATOM 2975 N N . LEU A 1 201 ? -19.364 37.874 -4.254 1.00 12.07 215 LEU A N 1
ATOM 2976 C CA . LEU A 1 201 ? -18.056 38.307 -4.710 1.00 11.28 215 LEU A CA 1
ATOM 2977 C C . LEU A 1 201 ? -17.692 39.649 -4.083 1.00 11.87 215 LEU A C 1
ATOM 2978 O O . LEU A 1 201 ? -16.549 39.860 -3.655 1.00 13.76 215 LEU A O 1
ATOM 2994 N N . GLY A 1 202 ? -18.663 40.558 -3.999 1.00 14.83 216 GLY A N 1
ATOM 2995 C CA . GLY A 1 202 ? -18.430 41.833 -3.330 1.00 15.01 216 GLY A CA 1
ATOM 2996 C C . GLY A 1 202 ? -18.041 41.672 -1.871 1.00 16.08 216 GLY A C 1
ATOM 2997 O O . GLY A 1 202 ? -17.162 42.379 -1.371 1.00 18.43 216 GLY A O 1
ATOM 3001 N N . TYR A 1 203 ? -18.681 40.732 -1.177 1.00 15.57 217 TYR A N 1
ATOM 3002 C CA . TYR A 1 203 ? -18.311 40.417 0.198 1.00 16.65 217 TYR A CA 1
ATOM 3003 C C . TYR A 1 203 ? -16.858 39.952 0.293 1.00 13.72 217 TYR A C 1
ATOM 3004 O O . TYR A 1 203 ? -16.099 40.387 1.171 1.00 16.72 217 TYR A O 1
ATOM 3022 N N . LEU A 1 204 ? -16.454 39.057 -0.605 1.00 14.99 218 LEU A N 1
ATOM 3023 C CA . LEU A 1 204 ? -15.075 38.585 -0.627 1.00 13.50 218 LEU A CA 1
ATOM 3024 C C . LEU A 1 204 ? -14.105 39.738 -0.864 1.00 14.76 218 LEU A C 1
ATOM 3025 O O . LEU A 1 204 ? -13.079 39.857 -0.186 1.00 15.54 218 LEU A O 1
ATOM 3041 N N . ILE A 1 205 ? -14.415 40.597 -1.830 1.00 14.84 219 ILE A N 1
ATOM 3042 C CA . ILE A 1 205 ? -13.560 41.746 -2.101 1.00 13.89 219 ILE A CA 1
ATOM 3043 C C . ILE A 1 205 ? -13.422 42.604 -0.851 1.00 13.88 219 ILE A C 1
ATOM 3044 O O . ILE A 1 205 ? -12.319 43.004 -0.475 1.00 18.83 219 ILE A O 1
ATOM 3060 N N . LYS A 1 206 ? -14.549 42.912 -0.210 1.00 16.60 220 LYS A N 1
ATOM 3061 C CA . LYS A 1 206 ? -14.534 43.734 1.000 1.00 17.83 220 LYS A CA 1
ATOM 3062 C C . LYS A 1 206 ? -13.665 43.102 2.081 1.00 19.36 220 LYS A C 1
ATOM 3063 O O . LYS A 1 206 ? -12.886 43.793 2.753 1.00 21.85 220 LYS A O 1
ATOM 3082 N N . MET A 1 207 ? -13.767 41.783 2.256 1.00 17.77 221 MET A N 1
ATOM 3083 C CA . MET A 1 207 ? -12.981 41.125 3.294 1.00 17.66 221 MET A CA 1
ATOM 3084 C C . MET A 1 207 ? -11.499 41.061 2.943 1.00 17.88 221 MET A C 1
ATOM 3085 O O . MET A 1 207 ? -10.650 41.158 3.840 1.00 19.73 221 MET A O 1
ATOM 3099 N N . LEU A 1 208 ? -11.164 40.895 1.665 1.00 16.14 222 LEU A N 1
ATOM 3100 C CA . LEU A 1 208 ? -9.770 40.962 1.251 1.00 16.72 222 LEU A CA 1
ATOM 3101 C C . LEU A 1 208 ? -9.201 42.345 1.523 1.00 20.72 222 LEU A C 1
ATOM 3102 O O . LEU A 1 208 ? -8.057 42.479 1.967 1.00 21.57 222 LEU A O 1
ATOM 3118 N N . LYS A 1 209 ? -9.990 43.390 1.277 1.00 18.11 223 LYS A N 1
ATOM 3119 C CA . LYS A 1 209 ? -9.501 44.740 1.539 1.00 17.98 223 LYS A CA 1
ATOM 3120 C C . LYS A 1 209 ? -9.325 44.972 3.032 1.00 21.45 223 LYS A C 1
ATOM 3121 O O . LYS A 1 209 ? -8.313 45.542 3.466 1.00 25.24 223 LYS A O 1
ATOM 3140 N N . ARG A 1 210 ? -10.300 44.554 3.836 1.00 20.60 224 ARG A N 1
ATOM 3141 C CA . ARG A 1 210 ? -10.221 44.745 5.285 1.00 23.45 224 ARG A CA 1
ATOM 3142 C C . ARG A 1 210 ? -8.999 44.047 5.877 1.00 24.74 224 ARG A C 1
ATOM 3143 O O . ARG A 1 210 ? -8.400 44.547 6.840 1.00 25.69 224 ARG A O 1
ATOM 3164 N N . ALA A 1 211 ? -8.608 42.905 5.314 1.00 23.52 225 ALA A N 1
ATOM 3165 C CA . ALA A 1 211 ? -7.450 42.148 5.775 1.00 22.55 225 ALA A CA 1
ATOM 3166 C C . ALA A 1 211 ? -6.136 42.587 5.127 1.00 23.87 225 ALA A C 1
ATOM 3167 O O . ALA A 1 211 ? -5.107 41.944 5.352 1.00 25.27 225 ALA A O 1
ATOM 3174 N N . LYS A 1 212 ? -6.141 43.666 4.344 1.00 24.33 226 LYS A N 1
ATOM 3175 C CA . LYS A 1 212 ? -4.930 44.171 3.693 1.00 21.71 226 LYS A CA 1
ATOM 3176 C C . LYS A 1 212 ? -4.317 43.126 2.771 1.00 25.22 226 LYS A C 1
ATOM 3177 O O . LYS A 1 212 ? -3.103 43.014 2.642 1.00 27.05 226 LYS A O 1
ATOM 3196 N N . LEU A 1 213 ? -5.180 42.354 2.101 1.00 23.07 227 LEU A N 1
ATOM 3197 C CA . LEU A 1 213 ? -4.760 41.359 1.133 1.00 20.21 227 LEU A CA 1
ATOM 3198 C C . LEU A 1 213 ? -5.126 41.720 -0.299 1.00 20.80 227 LEU A C 1
ATOM 3199 O O . LEU A 1 213 ? -4.573 41.121 -1.225 1.00 25.40 227 LEU A O 1
ATOM 3215 N N . TRP A 1 214 ? -6.022 42.685 -0.497 1.00 20.53 228 TRP A N 1
ATOM 3216 C CA . TRP A 1 214 ? -6.567 42.951 -1.828 1.00 20.28 228 TRP A CA 1
ATOM 3217 C C . TRP A 1 214 ? -5.471 43.251 -2.846 1.00 21.21 228 TRP A C 1
ATOM 3218 O O . TRP A 1 214 ? -5.536 42.796 -3.990 1.00 23.41 228 TRP A O 1
ATOM 3239 N N . ASN A 1 215 ? -4.469 44.038 -2.483 1.00 24.61 229 ASN A N 1
ATOM 3240 C CA . ASN A 1 215 ? -3.447 44.335 -3.470 1.00 22.81 229 ASN A CA 1
ATOM 3241 C C . ASN A 1 215 ? -2.194 43.470 -3.356 1.00 26.12 229 ASN A C 1
ATOM 3242 O O . ASN A 1 215 ? -1.192 43.781 -3.999 1.00 29.57 229 ASN A O 1
ATOM 3253 N N . ASN A 1 216 ? -2.220 42.360 -2.607 1.00 26.79 230 ASN A N 1
ATOM 3254 C CA . ASN A 1 216 ? -1.100 41.425 -2.656 1.00 25.65 230 ASN A CA 1
ATOM 3255 C C . ASN A 1 216 ? -1.514 39.973 -2.817 1.00 25.44 230 ASN A C 1
ATOM 3256 O O . ASN A 1 216 ? -0.664 39.083 -2.658 1.00 36.66 230 ASN A O 1
ATOM 3267 N N . VAL A 1 217 ? -2.787 39.699 -3.080 1.00 21.89 231 VAL A N 1
ATOM 3268 C CA . VAL A 1 217 ? -3.248 38.369 -3.458 1.00 21.00 231 VAL A CA 1
ATOM 3269 C C . VAL A 1 217 ? -3.733 38.474 -4.887 1.00 18.14 231 VAL A C 1
ATOM 3270 O O . VAL A 1 217 ? -4.442 39.421 -5.217 1.00 21.96 231 VAL A O 1
ATOM 3283 N N . ASN A 1 218 ? -3.331 37.533 -5.730 1.00 16.99 232 ASN A N 1
ATOM 3284 C CA . ASN A 1 218 ? -3.884 37.420 -7.080 1.00 16.21 232 ASN A CA 1
ATOM 3285 C C . ASN A 1 218 ? -5.168 36.607 -6.974 1.00 16.74 232 ASN A C 1
ATOM 3286 O O . ASN A 1 218 ? -5.117 35.403 -6.696 1.00 17.86 232 ASN A O 1
ATOM 3297 N N . LEU A 1 219 ? -6.308 37.283 -7.150 1.00 14.30 233 LEU A N 1
ATOM 3298 C CA . LEU A 1 219 ? -7.628 36.672 -7.069 1.00 13.39 233 LEU A CA 1
ATOM 3299 C C . LEU A 1 219 ? -8.056 36.222 -8.463 1.00 11.41 233 LEU A C 1
ATOM 3300 O O . LEU A 1 219 ? -8.129 37.039 -9.380 1.00 14.61 233 LEU A O 1
ATOM 3316 N N . ILE A 1 220 ? -8.339 34.937 -8.615 1.00 11.07 234 ILE A N 1
ATOM 3317 C CA . ILE A 1 220 ? -8.767 34.370 -9.888 1.00 12.02 234 ILE A CA 1
ATOM 3318 C C . ILE A 1 220 ? -10.164 33.834 -9.645 1.00 11.33 234 ILE A C 1
ATOM 3319 O O . ILE A 1 220 ? -10.357 33.000 -8.759 1.00 12.69 234 ILE A O 1
ATOM 3335 N N . VAL A 1 221 ? -11.143 34.334 -10.405 1.00 10.23 235 VAL A N 1
ATOM 3336 C CA . VAL A 1 221 ? -12.537 33.948 -10.242 1.00 9.26 235 VAL A CA 1
ATOM 3337 C C . VAL A 1 221 ? -12.945 33.190 -11.499 1.00 8.83 235 VAL A C 1
ATOM 3338 O O . VAL A 1 221 ? -12.918 33.748 -12.605 1.00 8.20 235 VAL A O 1
ATOM 3351 N N . THR A 1 222 ? -13.330 31.934 -11.345 1.00 8.30 236 THR A N 1
ATOM 3352 C CA . THR A 1 222 ? -13.684 31.142 -12.512 1.00 6.91 236 THR A CA 1
ATOM 3353 C C . THR A 1 222 ? -14.757 30.133 -12.118 1.00 7.32 236 THR A C 1
ATOM 3354 O O . THR A 1 222 ? -15.484 30.328 -11.136 1.00 7.35 236 THR A O 1
ATOM 3365 N N . SER A 1 223 ? -14.907 29.099 -12.929 1.00 6.74 237 SER A N 1
ATOM 3366 C CA . SER A 1 223 ? -15.931 28.089 -12.719 1.00 7.25 237 SER A CA 1
ATOM 3367 C C . SER A 1 223 ? -15.524 26.837 -13.482 1.00 6.70 237 SER A C 1
ATOM 3368 O O . SER A 1 223 ? -14.512 26.811 -14.199 1.00 7.40 237 SER A O 1
ATOM 3376 N N . ASP A 1 224 ? -16.313 25.790 -13.292 1.00 6.80 238 ASP A N 1
ATOM 3377 C CA . ASP A 1 224 ? -16.068 24.508 -13.932 1.00 4.73 238 ASP A CA 1
ATOM 3378 C C . ASP A 1 224 ? -16.744 24.364 -15.293 1.00 5.66 238 ASP A C 1
ATOM 3379 O O . ASP A 1 224 ? -16.247 23.615 -16.131 1.00 7.69 238 ASP A O 1
ATOM 3388 N N . HIS A 1 225 ? -17.859 25.049 -15.518 1.00 5.36 239 HIS A N 1
ATOM 3389 C CA . HIS A 1 225 ? -18.659 24.891 -16.738 1.00 6.65 239 HIS A CA 1
ATOM 3390 C C . HIS A 1 225 ? -19.831 25.858 -16.682 1.00 5.55 239 HIS A C 1
ATOM 3391 O O . HIS A 1 225 ? -20.049 26.544 -15.663 1.00 6.59 239 HIS A O 1
ATOM 3405 N N . GLY A 1 226 ? -20.616 25.858 -17.748 1.00 5.67 240 GLY A N 1
ATOM 3406 C CA . GLY A 1 226 ? -21.831 26.630 -17.853 1.00 5.35 240 GLY A CA 1
ATOM 3407 C C . GLY A 1 226 ? -23.072 25.790 -17.628 1.00 4.79 240 GLY A C 1
ATOM 3408 O O . GLY A 1 226 ? -23.124 24.926 -16.738 1.00 6.59 240 GLY A O 1
ATOM 3412 N N . MET A 1 227 ? -24.101 26.056 -18.427 1.00 4.92 241 MET A N 1
ATOM 3413 C CA . MET A 1 227 ? -25.398 25.425 -18.217 1.00 4.52 241 MET A CA 1
ATOM 3414 C C . MET A 1 227 ? -26.243 25.638 -19.466 1.00 7.33 241 MET A C 1
ATOM 3415 O O . MET A 1 227 ? -26.143 26.684 -20.108 1.00 7.37 241 MET A O 1
ATOM 3429 N N . THR A 1 228 ? -27.055 24.653 -19.815 1.00 5.78 242 THR A N 1
ATOM 3430 C CA A THR A 1 228 ? -27.955 24.789 -20.955 0.73 7.14 242 THR A CA 1
ATOM 3431 C CA B THR A 1 228 ? -27.956 24.756 -20.954 0.27 6.24 242 THR A CA 1
ATOM 3432 C C . THR A 1 228 ? -29.359 24.344 -20.559 1.00 6.92 242 THR A C 1
ATOM 3433 O O . THR A 1 228 ? -29.556 23.561 -19.623 1.00 6.55 242 THR A O 1
ATOM 3452 N N . GLN A 1 229 ? -30.331 24.894 -21.277 1.00 6.64 243 GLN A N 1
ATOM 3453 C CA . GLN A 1 229 ? -31.740 24.645 -21.002 1.00 6.47 243 GLN A CA 1
ATOM 3454 C C . GLN A 1 229 ? -32.170 23.289 -21.540 1.00 7.06 243 GLN A C 1
ATOM 3455 O O . GLN A 1 229 ? -31.968 22.972 -22.725 1.00 8.17 243 GLN A O 1
ATOM 3469 N N . CYS A 1 230 ? -32.842 22.536 -20.687 1.00 6.82 244 CYS A N 1
ATOM 3470 C CA . CYS A 1 230 ? -33.430 21.253 -21.030 1.00 6.16 244 CYS A CA 1
ATOM 3471 C C . CYS A 1 230 ? -34.952 21.354 -21.045 1.00 7.68 244 CYS A C 1
ATOM 3472 O O . CYS A 1 230 ? -35.538 22.350 -20.617 1.00 10.26 244 CYS A O 1
ATOM 3480 N N . SER A 1 231 ? -35.583 20.295 -21.543 1.00 8.73 245 SER A N 1
ATOM 3481 C CA . SER A 1 231 ? -37.024 20.289 -21.768 1.00 10.36 245 SER A CA 1
ATOM 3482 C C . SER A 1 231 ? -37.552 18.864 -21.750 1.00 11.44 245 SER A C 1
ATOM 3483 O O . SER A 1 231 ? -36.924 17.966 -22.311 1.00 11.21 245 SER A O 1
ATOM 3491 N N . LYS A 1 232 ? -38.760 18.693 -21.203 1.00 13.18 246 LYS A N 1
ATOM 3492 C CA . LYS A 1 232 ? -39.424 17.399 -21.287 1.00 15.81 246 LYS A CA 1
ATOM 3493 C C . LYS A 1 232 ? -39.784 17.028 -22.720 1.00 14.38 246 LYS A C 1
ATOM 3494 O O . LYS A 1 232 ? -40.045 15.852 -22.991 1.00 18.81 246 LYS A O 1
ATOM 3513 N N . GLN A 1 233 ? -39.747 17.984 -23.648 1.00 15.87 247 GLN A N 1
ATOM 3514 C CA . GLN A 1 233 ? -39.896 17.710 -25.075 1.00 16.69 247 GLN A CA 1
ATOM 3515 C C . GLN A 1 233 ? -38.599 17.269 -25.740 1.00 14.38 247 GLN A C 1
ATOM 3516 O O . GLN A 1 233 ? -38.622 16.945 -26.933 1.00 16.46 247 GLN A O 1
ATOM 3530 N N . ARG A 1 234 ? -37.487 17.233 -25.001 1.00 13.24 248 ARG A N 1
ATOM 3531 C CA . ARG A 1 234 ? -36.179 16.835 -25.534 1.00 11.32 248 ARG A CA 1
ATOM 3532 C C . ARG A 1 234 ? -35.593 15.743 -24.635 1.00 12.79 248 ARG A C 1
ATOM 3533 O O . ARG A 1 234 ? -34.588 15.948 -23.938 1.00 11.67 248 ARG A O 1
ATOM 3554 N N . VAL A 1 235 ? -36.224 14.573 -24.666 1.00 13.50 249 VAL A N 1
ATOM 3555 C CA . VAL A 1 235 ? -35.822 13.433 -23.849 1.00 13.92 249 VAL A CA 1
ATOM 3556 C C . VAL A 1 235 ? -35.547 12.227 -24.744 1.00 15.54 249 VAL A C 1
ATOM 3557 O O . VAL A 1 235 ? -36.343 11.904 -25.636 1.00 17.00 249 VAL A O 1
ATOM 3570 N N . ILE A 1 236 ? -34.434 11.551 -24.477 1.00 15.11 250 ILE A N 1
ATOM 3571 C CA . ILE A 1 236 ? -34.112 10.253 -25.056 1.00 15.12 250 ILE A CA 1
ATOM 3572 C C . ILE A 1 236 ? -34.293 9.228 -23.947 1.00 16.19 250 ILE A C 1
ATOM 3573 O O . ILE A 1 236 ? -33.622 9.306 -22.913 1.00 15.91 250 ILE A O 1
ATOM 3589 N N . GLU A 1 237 ? -35.199 8.279 -24.145 1.00 17.75 251 GLU A N 1
ATOM 3590 C CA . GLU A 1 237 ? -35.536 7.309 -23.109 1.00 17.67 251 GLU A CA 1
ATOM 3591 C C . GLU A 1 237 ? -34.925 5.962 -23.492 1.00 17.37 251 GLU A C 1
ATOM 3592 O O . GLU A 1 237 ? -35.348 5.337 -24.470 1.00 20.35 251 GLU A O 1
ATOM 3604 N N . LEU A 1 238 ? -33.927 5.524 -22.722 1.00 16.68 252 LEU A N 1
ATOM 3605 C CA . LEU A 1 238 ? -33.130 4.373 -23.137 1.00 18.90 252 LEU A CA 1
ATOM 3606 C C . LEU A 1 238 ? -33.964 3.107 -23.205 1.00 19.76 252 LEU A C 1
ATOM 3607 O O . LEU A 1 238 ? -33.707 2.245 -24.052 1.00 21.99 252 LEU A O 1
ATOM 3623 N N . ASP A 1 239 ? -34.951 2.963 -22.325 1.00 20.62 253 ASP A N 1
ATOM 3624 C CA . ASP A 1 239 ? -35.679 1.704 -22.324 1.00 24.17 253 ASP A CA 1
ATOM 3625 C C . ASP A 1 239 ? -36.651 1.594 -23.492 1.00 22.24 253 ASP A C 1
ATOM 3626 O O . ASP A 1 239 ? -37.296 0.545 -23.647 1.00 26.36 253 ASP A O 1
ATOM 3635 N N . ARG A 1 240 ? -36.728 2.611 -24.351 1.00 23.33 254 ARG A N 1
ATOM 3636 C CA . ARG A 1 240 ? -37.379 2.442 -25.643 1.00 23.36 254 ARG A CA 1
ATOM 3637 C C . ARG A 1 240 ? -36.530 1.621 -26.604 1.00 24.08 254 ARG A C 1
ATOM 3638 O O . ARG A 1 240 ? -37.063 1.087 -27.583 1.00 26.56 254 ARG A O 1
ATOM 3659 N N . TYR A 1 241 ? -35.235 1.490 -26.334 1.00 22.23 255 TYR A N 1
ATOM 3660 C CA . TYR A 1 241 ? -34.285 0.830 -27.223 1.00 22.85 255 TYR A CA 1
ATOM 3661 C C . TYR A 1 241 ? -33.577 -0.356 -26.600 1.00 23.39 255 TYR A C 1
ATOM 3662 O O . TYR A 1 241 ? -33.247 -1.303 -27.321 1.00 25.26 255 TYR A O 1
ATOM 3680 N N . LEU A 1 242 ? -33.314 -0.314 -25.294 1.00 25.31 256 LEU A N 1
ATOM 3681 C CA . LEU A 1 242 ? -32.424 -1.246 -24.623 1.00 23.37 256 LEU A CA 1
ATOM 3682 C C . LEU A 1 242 ? -33.164 -1.967 -23.515 1.00 23.59 256 LEU A C 1
ATOM 3683 O O . LEU A 1 242 ? -34.001 -1.376 -22.821 1.00 26.52 256 LEU A O 1
ATOM 3699 N N . ASP A 1 243 ? -32.822 -3.243 -23.351 1.00 24.55 257 ASP A N 1
ATOM 3700 C CA . ASP A 1 243 ? -33.259 -4.036 -22.217 1.00 24.81 257 ASP A CA 1
ATOM 3701 C C . ASP A 1 243 ? -32.398 -3.690 -21.007 1.00 25.73 257 ASP A C 1
ATOM 3702 O O . ASP A 1 243 ? -31.188 -3.930 -21.014 1.00 24.81 257 ASP A O 1
ATOM 3711 N N . LYS A 1 244 ? -33.021 -3.121 -19.970 1.00 25.50 258 LYS A N 1
ATOM 3712 C CA . LYS A 1 244 ? -32.286 -2.657 -18.796 1.00 26.92 258 LYS A CA 1
ATOM 3713 C C . LYS A 1 244 ? -31.503 -3.767 -18.106 1.00 27.54 258 LYS A C 1
ATOM 3714 O O . LYS A 1 244 ? -30.541 -3.473 -17.386 1.00 32.11 258 LYS A O 1
ATOM 3733 N N . GLU A 1 245 ? -31.882 -5.030 -18.296 1.00 28.94 259 GLU A N 1
ATOM 3734 C CA . GLU A 1 245 ? -31.150 -6.131 -17.683 1.00 28.74 259 GLU A CA 1
ATOM 3735 C C . GLU A 1 245 ? -29.822 -6.417 -18.362 1.00 26.91 259 GLU A C 1
ATOM 3736 O O . GLU A 1 245 ? -29.031 -7.200 -17.830 1.00 30.27 259 GLU A O 1
ATOM 3748 N N . HIS A 1 246 ? -29.557 -5.828 -19.521 1.00 24.39 260 HIS A N 1
ATOM 3749 C CA . HIS A 1 246 ? -28.409 -6.225 -20.319 1.00 22.47 260 HIS A CA 1
ATOM 3750 C C . HIS A 1 246 ? -27.280 -5.212 -20.289 1.00 20.57 260 HIS A C 1
ATOM 3751 O O . HIS A 1 246 ? -26.310 -5.368 -21.034 1.00 21.23 260 HIS A O 1
ATOM 3765 N N . TYR A 1 247 ? -27.375 -4.180 -19.452 1.00 18.69 261 TYR A N 1
ATOM 3766 C CA . TYR A 1 247 ? -26.274 -3.242 -19.293 1.00 15.68 261 TYR A CA 1
ATOM 3767 C C . TYR A 1 247 ? -26.370 -2.574 -17.928 1.00 20.91 261 TYR A C 1
ATOM 3768 O O . TYR A 1 247 ? -27.409 -2.609 -17.262 1.00 19.62 261 TYR A O 1
ATOM 3786 N N . THR A 1 248 ? -25.267 -1.946 -17.520 1.00 18.14 262 THR A N 1
ATOM 3787 C CA . THR A 1 248 ? -25.238 -1.103 -16.331 1.00 17.47 262 THR A CA 1
ATOM 3788 C C . THR A 1 248 ? -24.974 0.326 -16.776 1.00 14.46 262 THR A C 1
ATOM 3789 O O . THR A 1 248 ? -24.068 0.577 -17.581 1.00 14.40 262 THR A O 1
ATOM 3800 N N . LEU A 1 249 ? -25.779 1.254 -16.270 1.00 15.31 263 LEU A N 1
ATOM 3801 C CA . LEU A 1 249 ? -25.618 2.671 -16.573 1.00 12.66 263 LEU A CA 1
ATOM 3802 C C . LEU A 1 249 ? -24.755 3.271 -15.469 1.00 12.57 263 LEU A C 1
ATOM 3803 O O . LEU A 1 249 ? -25.203 3.443 -14.336 1.00 16.18 263 LEU A O 1
ATOM 3819 N N . ILE A 1 250 ? -23.495 3.555 -15.802 1.00 12.53 264 ILE A N 1
ATOM 3820 C CA . ILE A 1 250 ? -22.523 4.057 -14.835 1.00 11.16 264 ILE A CA 1
ATOM 3821 C C . ILE A 1 250 ? -22.737 5.543 -14.553 1.00 10.92 264 ILE A C 1
ATOM 3822 O O . ILE A 1 250 ? -22.550 6.006 -13.418 1.00 14.21 264 ILE A O 1
ATOM 3838 N N . ASP A 1 251 ? -23.079 6.307 -15.585 1.00 12.66 265 ASP A N 1
ATOM 3839 C CA . ASP A 1 251 ? -23.374 7.734 -15.508 1.00 11.12 265 ASP A CA 1
ATOM 3840 C C . ASP A 1 251 ? -24.519 7.990 -16.481 1.00 12.58 265 ASP A C 1
ATOM 3841 O O . ASP A 1 251 ? -24.564 7.362 -17.543 1.00 13.56 265 ASP A O 1
ATOM 3850 N N . HIS A 1 252 ? -25.463 8.877 -16.127 1.00 14.37 266 HIS A N 1
ATOM 3851 C CA . HIS A 1 252 ? -26.752 8.922 -16.856 1.00 16.50 266 HIS A CA 1
ATOM 3852 C C . HIS A 1 252 ? -26.841 9.953 -17.987 1.00 18.34 266 HIS A C 1
ATOM 3853 O O . HIS A 1 252 ? -27.052 9.595 -19.150 1.00 17.86 266 HIS A O 1
ATOM 3867 N N . SER A 1 253 ? -26.796 11.234 -17.656 1.00 13.58 267 SER A N 1
ATOM 3868 C CA . SER A 1 253 ? -27.088 12.285 -18.653 1.00 8.52 267 SER A CA 1
ATOM 3869 C C . SER A 1 253 ? -26.194 13.478 -18.395 1.00 9.38 267 SER A C 1
ATOM 3870 O O . SER A 1 253 ? -25.974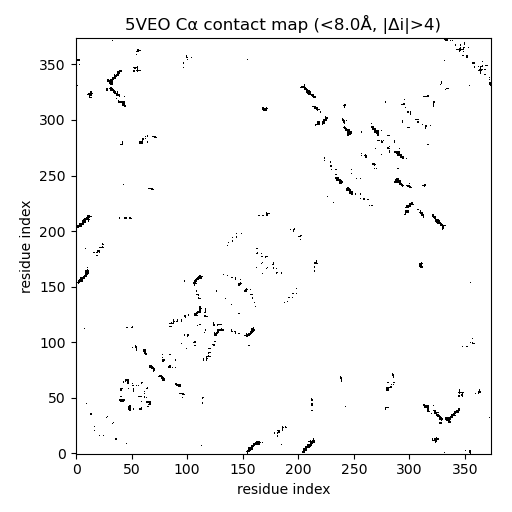 13.836 -17.241 1.00 10.65 267 SER A O 1
ATOM 3878 N N . PRO A 1 254 ? -25.709 14.133 -19.463 1.00 8.23 268 PRO A N 1
ATOM 3879 C CA . PRO A 1 254 ? -25.964 13.911 -20.890 1.00 7.86 268 PRO A CA 1
ATOM 3880 C C . PRO A 1 254 ? -24.927 13.028 -21.575 1.00 6.68 268 PRO A C 1
ATOM 3881 O O . PRO A 1 254 ? -24.967 12.855 -22.801 1.00 9.91 268 PRO A O 1
ATOM 3892 N N . VAL A 1 255 ? -24.022 12.453 -20.800 1.00 8.12 269 VAL A N 1
ATOM 3893 C CA . VAL A 1 255 ? -23.037 11.517 -21.338 1.00 8.84 269 VAL A CA 1
ATOM 3894 C C . VAL A 1 255 ? -23.279 10.186 -20.643 1.00 9.74 269 VAL A C 1
ATOM 3895 O O . VAL A 1 255 ? -22.852 9.962 -19.506 1.00 11.77 269 VAL A O 1
ATOM 3908 N N . ALA A 1 256 ? -24.014 9.313 -21.311 1.00 9.73 270 ALA A N 1
ATOM 3909 C CA . ALA A 1 256 ? -24.358 8.013 -20.753 1.00 8.77 270 ALA A CA 1
ATOM 3910 C C . ALA A 1 256 ? -23.160 7.082 -20.898 1.00 10.17 270 ALA A C 1
ATOM 3911 O O . ALA A 1 256 ? -22.725 6.778 -22.016 1.00 13.36 270 ALA A O 1
ATOM 3918 N N . ALA A 1 257 ? -22.635 6.646 -19.774 1.00 10.47 271 ALA A N 1
ATOM 3919 C CA . ALA A 1 257 ? -21.491 5.748 -19.732 1.00 10.90 271 ALA A CA 1
ATOM 3920 C C . ALA A 1 257 ? -22.065 4.364 -19.499 1.00 12.25 271 ALA A C 1
ATOM 3921 O O . ALA A 1 257 ? -22.617 4.097 -18.429 1.00 12.81 271 ALA A O 1
ATOM 3928 N N . ILE A 1 258 ? -21.977 3.511 -20.520 1.00 11.77 272 ILE A N 1
ATOM 3929 C CA . ILE A 1 258 ? -22.731 2.263 -20.593 1.00 12.03 272 ILE A CA 1
ATOM 3930 C C . ILE A 1 258 ? -21.759 1.091 -20.561 1.00 15.13 272 ILE A C 1
ATOM 3931 O O . ILE A 1 258 ? -20.831 1.020 -21.373 1.00 14.74 272 ILE A O 1
ATOM 3947 N N . LEU A 1 259 ? -21.979 0.185 -19.620 1.00 14.55 273 LEU A N 1
ATOM 3948 C CA . LEU A 1 259 ? -21.208 -1.050 -19.506 1.00 13.34 273 LEU A CA 1
ATOM 3949 C C . LEU A 1 259 ? -22.132 -2.206 -19.851 1.00 16.43 273 LEU A C 1
ATOM 3950 O O . LEU A 1 259 ? -22.917 -2.648 -18.994 1.00 15.82 273 LEU A O 1
ATOM 3966 N N . PRO A 1 260 ? -22.113 -2.704 -21.088 1.00 17.34 274 PRO A N 1
ATOM 3967 C CA . PRO A 1 260 ? -22.950 -3.857 -21.422 1.00 18.03 274 PRO A CA 1
ATOM 3968 C C . PRO A 1 260 ? -22.545 -5.049 -20.577 1.00 20.39 274 PRO A C 1
ATOM 3969 O O . PRO A 1 260 ? -21.371 -5.212 -20.239 1.00 21.44 274 PRO A O 1
ATOM 3980 N N . LYS A 1 261 ? -23.531 -5.859 -20.210 1.00 19.00 275 LYS A N 1
ATOM 3981 C CA . LYS A 1 261 ? -23.231 -7.140 -19.593 1.00 21.23 275 LYS A CA 1
ATOM 3982 C C . LYS A 1 261 ? -22.451 -8.007 -20.573 1.00 19.80 275 LYS A C 1
ATOM 3983 O O . LYS A 1 261 ? -22.411 -7.752 -21.779 1.00 23.70 275 LYS A O 1
ATOM 4002 N N . GLU A 1 262 ? -21.838 -9.051 -20.045 1.00 24.75 276 GLU A N 1
ATOM 4003 C CA . GLU A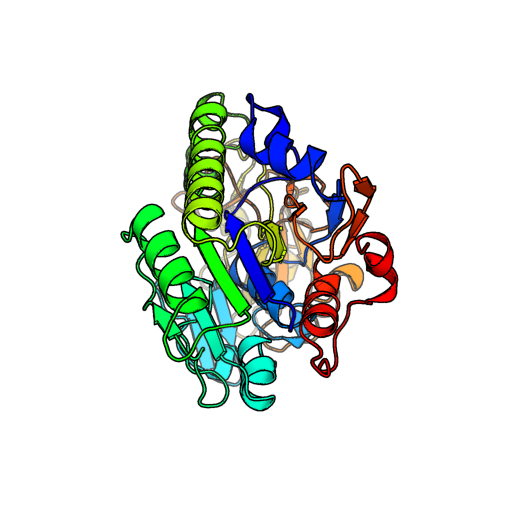 1 262 ? -21.043 -9.946 -20.878 1.00 23.86 276 GLU A CA 1
ATOM 4004 C C . GLU A 1 262 ? -21.869 -10.500 -22.032 1.00 23.30 276 GLU A C 1
ATOM 4005 O O . GLU A 1 262 ? -22.990 -10.979 -21.838 1.00 26.01 276 GLU A O 1
ATOM 4017 N N . GLY A 1 263 ? -21.320 -10.417 -23.242 1.00 26.56 277 GLY A N 1
ATOM 4018 C CA . GLY A 1 263 ? -22.013 -10.880 -24.428 1.00 25.14 277 GLY A CA 1
ATOM 4019 C C . GLY A 1 263 ? -22.993 -9.910 -25.052 1.00 28.36 277 GLY A C 1
ATOM 4020 O O . GLY A 1 263 ? -23.492 -10.185 -26.155 1.00 30.28 277 GLY A O 1
ATOM 4024 N N . LYS A 1 264 ? -23.292 -8.785 -24.401 1.00 23.29 278 LYS A N 1
ATOM 4025 C CA . LYS A 1 264 ? -24.333 -7.887 -24.882 1.00 27.03 278 LYS A CA 1
ATOM 4026 C C . LYS A 1 264 ? -23.794 -6.646 -25.572 1.00 24.15 278 LYS A C 1
ATOM 4027 O O . LYS A 1 264 ? -24.585 -5.755 -25.917 1.00 26.51 278 LYS A O 1
ATOM 4046 N N . PHE A 1 265 ? -22.484 -6.562 -25.804 1.00 23.03 279 PHE A N 1
ATOM 4047 C CA . PHE A 1 265 ? -21.946 -5.360 -26.425 1.00 23.28 279 PHE A CA 1
ATOM 4048 C C . PHE A 1 265 ? -22.615 -5.094 -27.770 1.00 22.38 279 PHE A C 1
ATOM 4049 O O . PHE A 1 265 ? -23.132 -4.002 -28.009 1.00 25.68 279 PHE A O 1
ATOM 4066 N N . ASP A 1 266 ? -22.622 -6.082 -28.669 1.00 23.03 280 ASP A N 1
ATOM 4067 C CA . ASP A 1 266 ? -23.213 -5.844 -29.981 1.00 22.39 280 ASP A CA 1
ATOM 4068 C C . ASP A 1 266 ? -24.695 -5.546 -29.868 1.00 21.83 280 ASP A C 1
ATOM 4069 O O . ASP A 1 266 ? -25.221 -4.688 -30.591 1.00 26.18 280 ASP A O 1
ATOM 4078 N N . GLU A 1 267 ? -25.388 -6.261 -28.984 1.00 23.95 281 GLU A N 1
ATOM 4079 C CA . GLU A 1 267 ? -26.808 -6.022 -28.799 1.00 23.22 281 GLU A CA 1
ATOM 4080 C C . GLU A 1 267 ? -27.057 -4.577 -28.403 1.00 21.49 281 GLU A C 1
ATOM 4081 O O . GLU A 1 267 ? -27.918 -3.899 -28.977 1.00 23.27 281 GLU A O 1
ATOM 4093 N N . VAL A 1 268 ? -26.317 -4.103 -27.401 1.00 22.48 282 VAL A N 1
ATOM 4094 C CA . VAL A 1 268 ? -26.511 -2.749 -26.884 1.00 20.86 282 VAL A CA 1
ATOM 4095 C C . VAL A 1 268 ? -26.103 -1.724 -27.924 1.00 21.66 282 VAL A C 1
ATOM 4096 O O . VAL A 1 268 ? -26.830 -0.760 -28.195 1.00 22.30 282 VAL A O 1
ATOM 4109 N N . TYR A 1 269 ? -24.934 -1.913 -28.526 1.00 21.35 283 TYR A N 1
ATOM 4110 C CA . TYR A 1 269 ? -24.475 -0.955 -29.517 1.00 21.26 283 TYR A CA 1
ATOM 4111 C C . TYR A 1 269 ? -25.423 -0.897 -30.713 1.00 19.66 283 TYR A C 1
ATOM 4112 O O . TYR A 1 269 ? -25.788 0.193 -31.163 1.00 22.89 283 TYR A O 1
ATOM 4130 N N . ASP A 1 270 ? -25.839 -2.064 -31.244 1.00 23.20 284 ASP A N 1
ATOM 4131 C CA . ASP A 1 270 ? -26.673 -2.068 -32.447 1.00 23.62 284 ASP A CA 1
ATOM 4132 C C . ASP A 1 270 ? -28.065 -1.506 -32.177 1.00 21.55 284 ASP A C 1
ATOM 4133 O O . ASP A 1 270 ? -28.679 -0.913 -33.075 1.00 27.35 284 ASP A O 1
ATOM 4142 N N . ALA A 1 271 ? -28.584 -1.704 -30.961 1.00 22.39 285 ALA A N 1
ATOM 4143 C CA . ALA A 1 271 ? -29.887 -1.161 -30.600 1.00 22.45 285 ALA A CA 1
ATOM 4144 C C . ALA A 1 271 ? -29.837 0.349 -30.417 1.00 20.18 285 ALA A C 1
ATOM 4145 O O . ALA A 1 271 ? -30.822 1.035 -30.701 1.00 23.98 285 ALA A O 1
ATOM 4152 N N . LEU A 1 272 ? -28.711 0.881 -29.954 1.00 20.98 286 LEU A N 1
ATOM 4153 C CA . LEU A 1 272 ? -28.647 2.288 -29.573 1.00 18.49 286 LEU A CA 1
ATOM 4154 C C . LEU A 1 272 ? -28.024 3.179 -30.639 1.00 18.37 286 LEU A C 1
ATOM 4155 O O . LEU A 1 272 ? -28.463 4.328 -30.806 1.00 17.83 286 LEU A O 1
ATOM 4171 N N . ALA A 1 273 ? -27.055 2.674 -31.404 1.00 18.00 287 ALA A N 1
ATOM 4172 C CA . ALA A 1 273 ? -26.392 3.515 -32.391 1.00 20.75 287 ALA A CA 1
ATOM 4173 C C . ALA A 1 273 ? -27.366 3.883 -33.502 1.00 21.28 287 ALA A C 1
ATOM 4174 O O . ALA A 1 273 ? -27.954 3.007 -34.144 1.00 24.54 287 ALA A O 1
ATOM 4181 N N . GLY A 1 274 ? -27.522 5.182 -33.743 1.00 21.11 288 GLY A N 1
ATOM 4182 C CA . GLY A 1 274 ? -28.445 5.653 -34.760 1.00 23.06 288 GLY A CA 1
ATOM 4183 C C . GLY A 1 274 ? -29.906 5.542 -34.396 1.00 23.71 288 GLY A C 1
ATOM 4184 O O . GLY A 1 274 ? -30.768 5.799 -35.249 1.00 28.45 288 GLY A O 1
ATOM 4188 N N . ALA A 1 275 ? -30.217 5.218 -33.139 1.00 21.28 289 ALA A N 1
ATOM 4189 C CA . ALA A 1 275 ? -31.599 5.011 -32.737 1.00 19.82 289 ALA A CA 1
ATOM 4190 C C . ALA A 1 275 ? -32.341 6.322 -32.511 1.00 21.41 289 ALA A C 1
ATOM 4191 O O . ALA A 1 275 ? -33.556 6.397 -32.735 1.00 22.89 289 ALA A O 1
ATOM 4198 N N . HIS A 1 276 ? -31.633 7.347 -32.052 1.00 18.65 290 HIS A N 1
ATOM 4199 C CA . HIS A 1 276 ? -32.211 8.659 -31.821 1.00 15.70 290 HIS A CA 1
ATOM 4200 C C . HIS A 1 276 ? -31.297 9.704 -32.449 1.00 14.60 290 HIS A C 1
ATOM 4201 O O . HIS A 1 276 ? -30.072 9.640 -32.262 1.00 15.29 290 HIS A O 1
ATOM 4215 N N . PRO A 1 277 ? -31.840 10.671 -33.196 1.00 15.08 291 PRO A N 1
ATOM 4216 C CA . PRO A 1 277 ? -30.975 11.624 -33.917 1.00 14.53 291 PRO A CA 1
ATOM 4217 C C . PRO A 1 277 ? -30.112 12.472 -33.006 1.00 12.35 291 PRO A C 1
ATOM 4218 O O . PRO A 1 277 ? -29.077 12.991 -33.453 1.00 14.78 291 PRO A O 1
ATOM 4229 N N . ASN A 1 278 ? -30.499 12.636 -31.742 1.00 11.82 292 ASN A N 1
ATOM 4230 C CA . ASN A 1 278 ? -29.773 13.518 -30.833 1.00 12.57 292 ASN A CA 1
ATOM 4231 C C . ASN A 1 278 ? -28.969 12.751 -29.795 1.00 9.97 292 ASN A C 1
ATOM 4232 O O . ASN A 1 278 ? -28.499 13.335 -28.811 1.00 11.14 292 ASN A O 1
ATOM 4242 N N . LEU A 1 279 ? -28.740 11.469 -30.026 1.00 12.78 293 LEU A N 1
ATOM 4243 C CA . LEU A 1 279 ? -27.876 10.660 -29.175 1.00 11.20 293 LEU A CA 1
ATOM 4244 C C . LEU A 1 279 ? -26.815 10.027 -30.062 1.00 12.42 293 LEU A C 1
ATOM 4245 O O . LEU A 1 279 ? -27.126 9.163 -30.891 1.00 14.22 293 LEU A O 1
ATOM 4261 N N . THR A 1 280 ? -25.570 10.452 -29.898 1.00 11.74 294 THR A N 1
ATOM 4262 C CA . THR A 1 280 ? -24.473 9.913 -30.689 1.00 11.68 294 THR A CA 1
ATOM 4263 C C . THR A 1 280 ? -23.761 8.856 -29.861 1.00 10.56 294 THR A C 1
ATOM 4264 O O . THR A 1 280 ? -23.185 9.154 -28.802 1.00 11.66 294 THR A O 1
ATOM 4275 N N . VAL A 1 281 ? -23.782 7.623 -30.354 1.00 13.39 295 VAL A N 1
ATOM 4276 C CA . VAL A 1 281 ? -23.250 6.478 -29.624 1.00 13.10 295 VAL A CA 1
ATOM 4277 C C . VAL A 1 281 ? -21.844 6.180 -30.130 1.00 15.40 295 VAL A C 1
ATOM 4278 O O . VAL A 1 281 ? -21.654 5.890 -31.322 1.00 17.63 295 VAL A O 1
ATOM 4291 N N . TYR A 1 282 ? -20.867 6.194 -29.224 1.00 13.61 296 TYR A N 1
ATOM 4292 C CA . TYR A 1 282 ? -19.480 5.896 -29.556 1.00 13.25 296 TYR A CA 1
ATOM 4293 C C . TYR A 1 282 ? -19.022 4.615 -28.870 1.00 15.23 296 TYR A C 1
ATOM 4294 O O . TYR A 1 282 ? -19.209 4.446 -27.669 1.00 15.32 296 TYR A O 1
ATOM 4312 N N . LYS A 1 283 ? -18.376 3.728 -29.613 1.00 17.93 297 LYS A N 1
ATOM 4313 C CA . LYS A 1 283 ? -17.498 2.778 -28.947 1.00 15.74 297 LYS A CA 1
ATOM 4314 C C . LYS A 1 283 ? -16.325 3.533 -28.359 1.00 16.25 297 LYS A C 1
ATOM 4315 O O . LYS A 1 283 ? -15.881 4.531 -28.908 1.00 17.54 297 LYS A O 1
ATOM 4334 N N . LYS A 1 284 ? -15.817 3.046 -27.231 1.00 17.91 298 LYS A N 1
ATOM 4335 C CA A LYS A 1 284 ? -14.725 3.734 -26.549 0.34 18.16 298 LYS A CA 1
ATOM 4336 C CA B LYS A 1 284 ? -14.721 3.731 -26.545 0.66 19.47 298 LYS A CA 1
ATOM 4337 C C . LYS A 1 284 ? -13.620 4.150 -27.513 1.00 16.79 298 LYS A C 1
ATOM 4338 O O . LYS A 1 284 ? -13.177 5.304 -27.511 1.00 18.21 298 LYS A O 1
ATOM 4373 N N . GLU A 1 285 ? -13.142 3.229 -28.341 1.00 18.95 299 GLU A N 1
ATOM 4374 C CA . GLU A 1 285 ? -11.979 3.618 -29.126 1.00 23.67 299 GLU A CA 1
ATOM 4375 C C . GLU A 1 285 ? -12.332 4.537 -30.295 1.00 24.22 299 GLU A C 1
ATOM 4376 O O . GLU A 1 285 ? -11.415 5.047 -30.940 1.00 26.00 299 GLU A O 1
ATOM 4388 N N . GLU A 1 286 ? -13.616 4.837 -30.539 1.00 20.70 300 GLU A N 1
ATOM 4389 C CA A GLU A 1 286 ? -13.993 5.805 -31.565 0.57 22.10 300 GLU A CA 1
ATOM 4390 C CA B GLU A 1 286 ? -14.019 5.790 -31.565 0.43 20.54 300 GLU A CA 1
ATOM 4391 C C . GLU A 1 286 ? -14.404 7.149 -30.975 1.00 17.33 300 GLU A C 1
ATOM 4392 O O . GLU A 1 286 ? -14.834 8.040 -31.713 1.00 19.70 300 GLU A O 1
ATOM 4413 N N . ILE A 1 287 ? -14.235 7.341 -29.670 1.00 16.55 301 ILE A N 1
ATOM 4414 C CA . ILE A 1 287 ? -14.579 8.636 -29.081 1.00 15.50 301 ILE A CA 1
ATOM 4415 C C . ILE A 1 287 ? -13.708 9.722 -29.711 1.00 13.01 301 ILE A C 1
ATOM 4416 O O . ILE A 1 287 ? -12.490 9.515 -29.900 1.00 16.77 301 ILE A O 1
ATOM 4432 N N . PRO A 1 288 ? -14.263 10.878 -30.064 1.00 15.51 302 PRO A N 1
ATOM 4433 C CA . PRO A 1 288 ? -13.464 11.948 -30.677 1.00 18.07 302 PRO A CA 1
ATOM 4434 C C . PRO A 1 288 ? -12.188 12.285 -29.919 1.00 15.59 302 PRO A C 1
ATOM 4435 O O . PRO A 1 288 ? -12.208 12.544 -28.708 1.00 15.05 302 PRO A O 1
ATOM 4446 N N . GLU A 1 289 ? -11.076 12.342 -30.667 1.00 16.61 303 GLU A N 1
ATOM 4447 C CA . GLU A 1 289 ? -9.774 12.680 -30.088 1.00 15.51 303 GLU A CA 1
ATOM 4448 C C . GLU A 1 289 ? -9.792 14.038 -29.408 1.00 15.91 303 GLU A C 1
ATOM 4449 O O . GLU A 1 289 ? -9.100 14.242 -28.402 1.00 17.09 303 GLU A O 1
ATOM 4461 N N . ARG A 1 290 ? -10.557 14.991 -29.954 1.00 14.99 304 ARG A N 1
ATOM 4462 C CA . ARG A 1 290 ? -10.502 16.353 -29.441 1.00 15.28 304 ARG A CA 1
ATOM 4463 C C . ARG A 1 290 ? -11.004 16.449 -28.010 1.00 15.26 304 ARG A C 1
ATOM 4464 O O . ARG A 1 290 ? -10.716 17.451 -27.345 1.00 16.91 304 ARG A O 1
ATOM 4485 N N . TRP A 1 291 ? -11.747 15.445 -27.527 1.00 14.04 305 TRP A N 1
ATOM 4486 C CA . TRP A 1 291 ? -12.208 15.428 -26.140 1.00 10.27 305 TRP A CA 1
ATOM 4487 C C . TRP A 1 291 ? -11.169 14.882 -25.168 1.00 12.33 305 TRP A C 1
ATOM 4488 O O . TRP A 1 291 ? -11.330 15.071 -23.957 1.00 11.82 305 TRP A O 1
ATOM 4509 N N . HIS A 1 292 ? -10.122 14.219 -25.660 1.00 12.53 306 HIS A N 1
ATOM 4510 C CA . HIS A 1 292 ? -9.046 13.710 -24.800 1.00 15.12 306 HIS A CA 1
ATOM 4511 C C . HIS A 1 292 ? -9.642 12.944 -23.633 1.00 14.62 306 HIS A C 1
ATOM 4512 O O . HIS A 1 292 ? -9.384 13.207 -22.450 1.00 15.19 306 HIS A O 1
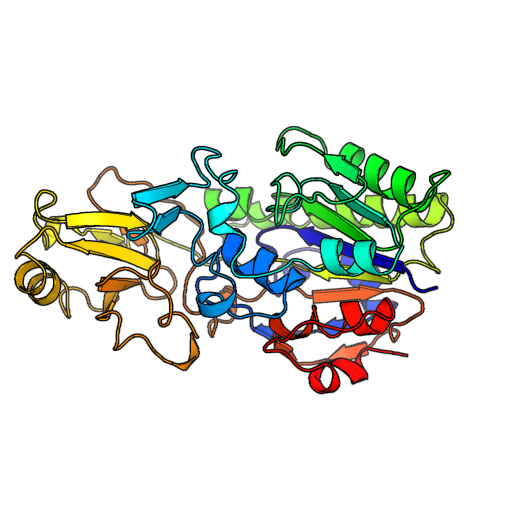ATOM 4526 N N . TYR A 1 293 ? -10.503 12.006 -23.986 1.00 14.01 307 TYR A N 1
ATOM 4527 C CA . TYR A 1 293 ? -11.323 11.353 -22.997 1.00 15.42 307 TYR A CA 1
ATOM 4528 C C . TYR A 1 293 ? -11.108 9.848 -22.950 1.00 23.59 307 TYR A C 1
ATOM 4529 O O . TYR A 1 293 ? -11.171 9.285 -21.861 1.00 28.91 307 TYR A O 1
ATOM 4547 N N . LYS A 1 294 ? -10.652 9.233 -24.026 1.00 16.38 308 LYS A N 1
ATOM 4548 C CA . LYS A 1 294 ? -10.787 7.793 -24.239 1.00 14.51 308 LYS A CA 1
ATOM 4549 C C . LYS A 1 294 ? -9.661 6.940 -23.665 1.00 16.03 308 LYS A C 1
ATOM 4550 O O . LYS A 1 294 ? -9.883 5.747 -23.440 1.00 17.60 308 LYS A O 1
ATOM 4569 N N . HIS A 1 295 ? -8.473 7.491 -23.417 1.00 17.78 309 HIS A N 1
ATOM 4570 C CA . HIS A 1 295 ? -7.320 6.668 -23.042 1.00 18.45 309 HIS A CA 1
ATOM 4571 C C . HIS A 1 295 ? -7.256 6.470 -21.529 1.00 16.29 309 HIS A C 1
ATOM 4572 O O . HIS A 1 295 ? -6.314 6.880 -20.856 1.00 19.54 309 HIS A O 1
ATOM 4586 N N . ASN A 1 296 ? -8.287 5.817 -21.001 1.00 18.50 310 ASN A N 1
ATOM 4587 C CA . ASN A 1 296 ? -8.376 5.573 -19.571 1.00 16.13 310 ASN A CA 1
ATOM 4588 C C . ASN A 1 296 ? -9.358 4.437 -19.343 1.00 15.02 310 ASN A C 1
ATOM 4589 O O . ASN A 1 296 ? -10.421 4.406 -19.962 1.00 16.22 310 ASN A O 1
ATOM 4600 N N . ASP A 1 297 ? -8.998 3.504 -18.452 1.00 19.03 311 ASP A N 1
ATOM 4601 C CA . ASP A 1 297 ? -9.860 2.350 -18.220 1.00 20.19 311 ASP A CA 1
ATOM 4602 C C . ASP A 1 297 ? -11.162 2.717 -17.501 1.00 17.47 311 ASP A C 1
ATOM 4603 O O . ASP A 1 297 ? -12.063 1.870 -17.408 1.00 17.98 311 ASP A O 1
ATOM 4612 N N . ARG A 1 298 ? -11.299 3.949 -17.011 1.00 14.53 312 ARG A N 1
ATOM 4613 C CA . ARG A 1 298 ? -12.569 4.413 -16.454 1.00 12.46 312 ARG A CA 1
ATOM 4614 C C . ARG A 1 298 ? -13.520 4.963 -17.507 1.00 14.03 312 ARG A C 1
ATOM 4615 O O . ARG A 1 298 ? -14.650 5.343 -17.172 1.00 15.16 312 ARG A O 1
ATOM 4636 N N . VAL A 1 299 ? -13.106 5.004 -18.766 1.00 13.25 313 VAL A N 1
ATOM 4637 C CA . VAL A 1 299 ? -14.029 5.292 -19.855 1.00 12.57 313 VAL A CA 1
ATOM 4638 C C . VAL A 1 299 ? -14.689 3.980 -20.260 1.00 13.69 313 VAL A C 1
ATOM 4639 O O . VAL A 1 299 ? -14.010 2.995 -20.596 1.00 15.56 313 VAL A O 1
ATOM 4652 N N . GLN A 1 300 ? -16.017 3.950 -20.182 1.00 14.43 314 GLN A N 1
ATOM 4653 C CA . GLN A 1 300 ? -16.750 2.709 -20.368 1.00 14.67 314 GLN A CA 1
ATOM 4654 C C . GLN A 1 300 ? -16.760 2.280 -21.835 1.00 15.54 314 GLN A C 1
ATOM 4655 O O . GLN A 1 300 ? -16.448 3.073 -22.726 1.00 13.86 314 GLN A O 1
ATOM 4669 N N . PRO A 1 301 ? -17.117 1.017 -22.109 1.00 14.58 315 PRO A N 1
ATOM 4670 C CA . PRO A 1 301 ? -17.011 0.514 -23.492 1.00 15.14 315 PRO A CA 1
ATOM 4671 C C . PRO A 1 301 ? -17.889 1.241 -24.487 1.00 14.95 315 PRO A C 1
ATOM 4672 O O . PRO A 1 301 ? -17.562 1.269 -25.682 1.00 15.35 315 PRO A O 1
ATOM 4683 N N . ILE A 1 302 ? -19.022 1.779 -24.041 1.00 12.77 316 ILE A N 1
ATOM 4684 C CA . ILE A 1 302 ? -19.918 2.559 -24.883 1.00 11.95 316 ILE A CA 1
ATOM 4685 C C . ILE A 1 302 ? -20.172 3.868 -24.159 1.00 12.65 316 ILE A C 1
ATOM 4686 O O . ILE A 1 302 ? -20.475 3.871 -22.961 1.00 14.08 316 ILE A O 1
ATOM 4702 N N . VAL A 1 303 ? -20.060 4.964 -24.888 1.00 10.98 317 VAL A N 1
ATOM 4703 C CA . VAL A 1 303 ? -20.327 6.295 -24.360 1.00 11.45 317 VAL A CA 1
ATOM 4704 C C . VAL A 1 303 ? -21.278 6.956 -25.341 1.00 12.36 317 VAL A C 1
ATOM 4705 O O . VAL A 1 303 ? -20.947 7.093 -26.524 1.00 14.64 317 VAL A O 1
ATOM 4718 N N . ALA A 1 304 ? -22.471 7.321 -24.861 1.00 10.96 318 ALA A N 1
ATOM 4719 C CA . ALA A 1 304 ? -23.521 7.866 -25.700 1.00 10.12 318 ALA A CA 1
ATOM 4720 C C . ALA A 1 304 ? -23.763 9.301 -25.266 1.00 9.79 318 ALA A C 1
ATOM 4721 O O . ALA A 1 304 ? -24.120 9.550 -24.111 1.00 10.70 318 ALA A O 1
ATOM 4728 N N . VAL A 1 305 ? -23.575 10.236 -26.193 1.00 10.52 319 VAL A N 1
ATOM 4729 C CA . VAL A 1 305 ? -23.534 11.660 -25.887 1.00 8.15 319 VAL A CA 1
ATOM 4730 C C . VAL A 1 305 ? -24.781 12.320 -26.457 1.00 9.33 319 VAL A C 1
ATOM 4731 O O . VAL A 1 305 ? -25.021 12.278 -27.675 1.00 10.62 319 VAL A O 1
ATOM 4744 N N . ALA A 1 306 ? -25.565 12.945 -25.585 1.00 8.28 320 ALA A N 1
ATOM 4745 C CA . ALA A 1 306 ? -26.732 13.699 -26.038 1.00 8.05 320 ALA A CA 1
ATOM 4746 C C . ALA A 1 306 ? -26.311 15.062 -26.560 1.00 9.10 320 ALA A C 1
ATOM 4747 O O . ALA A 1 306 ? -25.384 15.691 -26.026 1.00 9.08 320 ALA A O 1
ATOM 4754 N N . ASP A 1 307 ? -26.996 15.507 -27.612 1.00 9.52 321 ASP A N 1
ATOM 4755 C CA . ASP A 1 307 ? -26.814 16.860 -28.118 1.00 8.17 321 ASP A CA 1
ATOM 4756 C C . ASP A 1 307 ? -27.267 17.889 -27.089 1.00 6.88 321 ASP A C 1
ATOM 4757 O O . ASP A 1 307 ? -28.061 17.604 -26.185 1.00 7.57 321 ASP A O 1
ATOM 4766 N N . GLU A 1 308 ? -26.742 19.102 -27.250 1.00 8.58 322 GLU A N 1
ATOM 4767 C CA . GLU A 1 308 ? -27.055 20.216 -26.366 1.00 8.12 322 GLU A CA 1
ATOM 4768 C C . GLU A 1 308 ? -28.556 20.337 -26.099 1.00 7.47 322 GLU A C 1
ATOM 4769 O O . GLU A 1 308 ? -29.366 20.420 -27.027 1.00 10.17 322 GLU A O 1
A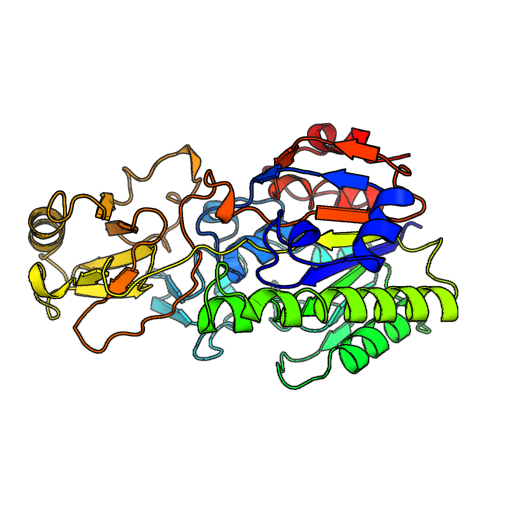TOM 4781 N N . GLY A 1 309 ? -28.919 20.380 -24.817 1.00 8.58 323 GLY A N 1
ATOM 4782 C CA . GLY A 1 309 ? -30.293 20.595 -24.403 1.00 10.68 323 GLY A CA 1
ATOM 4783 C C . GLY A 1 309 ? -31.171 19.362 -24.407 1.00 8.24 323 GLY A C 1
ATOM 4784 O O . GLY A 1 309 ? -32.368 19.475 -24.101 1.00 8.63 323 GLY A O 1
ATOM 4788 N N . TRP A 1 310 ? -30.611 18.198 -24.723 1.00 7.54 324 TRP A N 1
ATOM 4789 C CA . TRP A 1 310 ? -31.302 16.920 -24.670 1.00 7.95 324 TRP A CA 1
ATOM 4790 C C . TRP A 1 310 ? -30.945 16.174 -23.388 1.00 9.25 324 TRP A C 1
ATOM 4791 O O . TRP A 1 310 ? -29.817 16.266 -22.876 1.00 9.66 324 TRP A O 1
ATOM 4812 N N . TYR A 1 311 ? -31.922 15.431 -22.874 1.00 10.19 325 TYR A N 1
ATOM 4813 C CA . TYR A 1 311 ? -31.788 14.697 -21.620 1.00 9.83 325 TYR A CA 1
ATOM 4814 C C . TYR A 1 311 ? -31.880 13.206 -21.889 1.00 11.87 325 TYR A C 1
ATOM 4815 O O . TYR A 1 311 ? -32.726 12.766 -22.664 1.00 13.58 325 TYR A O 1
ATOM 4833 N N . ILE A 1 312 ? -31.006 12.433 -21.255 1.00 9.86 326 ILE A N 1
ATOM 4834 C CA . ILE A 1 312 ? -31.078 10.978 -21.311 1.00 10.42 326 ILE A CA 1
ATOM 4835 C C . ILE A 1 312 ? -31.722 10.474 -20.033 1.00 11.54 326 ILE A C 1
ATOM 4836 O O . ILE A 1 312 ? -31.213 10.721 -18.932 1.00 11.97 326 ILE A O 1
ATOM 4852 N N . LEU A 1 313 ? -32.826 9.754 -20.187 1.00 12.32 327 LEU A N 1
ATOM 4853 C CA . LEU A 1 313 ? -33.527 9.117 -19.082 1.00 15.24 327 LEU A CA 1
ATOM 4854 C C . LEU A 1 313 ? -33.465 7.619 -19.301 1.00 15.47 327 LEU A C 1
ATOM 4855 O O . LEU A 1 313 ? -33.703 7.142 -20.414 1.00 18.70 327 LEU A O 1
ATOM 4871 N N . GLN A 1 314 ? -33.114 6.879 -18.261 1.00 17.97 328 GLN A N 1
ATOM 4872 C CA . GLN A 1 314 ? -33.084 5.443 -18.438 1.00 21.39 328 GLN A CA 1
ATOM 4873 C C . GLN A 1 314 ? -34.496 4.912 -18.570 1.00 22.60 328 GLN A C 1
ATOM 4874 O O . GLN A 1 314 ? -34.777 4.081 -19.437 1.00 29.74 328 GLN A O 1
ATOM 4888 N N . ASN A 1 315 ? -35.404 5.407 -17.743 1.00 23.76 329 ASN A N 1
ATOM 4889 C CA . ASN A 1 315 ? -36.809 5.120 -17.936 1.00 26.48 329 ASN A CA 1
ATOM 4890 C C . ASN A 1 315 ? -37.612 6.342 -17.498 1.00 26.64 329 ASN A C 1
ATOM 4891 O O . ASN A 1 315 ? -37.053 7.399 -17.161 1.00 26.26 329 ASN A O 1
ATOM 4901 N N . LYS A 1 316 ? -38.940 6.198 -17.548 1.00 32.48 330 LYS A N 1
ATOM 4902 C CA . LYS A 1 316 ? -39.847 7.334 -17.400 1.00 33.61 330 LYS A CA 1
ATOM 4903 C C . LYS A 1 316 ? -39.665 8.080 -16.091 1.00 32.01 330 LYS A C 1
ATOM 4904 O O . LYS A 1 316 ? -40.019 9.262 -16.013 1.00 35.09 330 LYS A O 1
ATOM 4923 N N . SER A 1 317 ? -39.148 7.424 -15.058 1.00 35.86 331 SER A N 1
ATOM 4924 C CA . SER A 1 317 ? -39.051 8.030 -13.739 1.00 38.37 331 SER A CA 1
ATOM 4925 C C . SER A 1 317 ? -37.625 8.426 -13.381 1.00 35.17 331 SER A C 1
ATOM 4926 O O . SER A 1 317 ? -37.355 8.738 -12.216 1.00 35.48 331 SER A O 1
ATOM 4934 N N . ASP A 1 318 ? -36.708 8.405 -14.342 1.00 27.97 332 ASP A N 1
ATOM 4935 C CA . ASP A 1 318 ? -35.359 8.879 -14.094 1.00 24.27 332 ASP A CA 1
ATOM 4936 C C . ASP A 1 318 ? -35.403 10.389 -13.855 1.00 27.96 332 ASP A C 1
ATOM 4937 O O . ASP A 1 318 ? -36.407 11.065 -14.130 1.00 26.18 332 ASP A O 1
ATOM 4946 N N . ASP A 1 319 ? -34.302 10.915 -13.324 1.00 24.05 333 ASP A N 1
ATOM 4947 C CA . ASP A 1 319 ? -34.236 12.324 -12.958 1.00 24.92 333 ASP A CA 1
ATOM 4948 C C . ASP A 1 319 ? -34.304 13.216 -14.189 1.00 20.57 333 ASP A C 1
ATOM 4949 O O . ASP A 1 319 ? -33.754 12.889 -15.246 1.00 22.46 333 ASP A O 1
ATOM 4958 N N . PHE A 1 320 ? -34.981 14.350 -14.046 1.00 18.11 334 PHE A N 1
ATOM 4959 C CA . PHE A 1 320 ? -34.985 15.385 -15.063 1.00 14.08 334 PHE A CA 1
ATOM 4960 C C . PHE A 1 320 ? -34.795 16.741 -14.399 1.00 13.77 334 PHE A C 1
ATOM 4961 O O . PHE A 1 320 ? -35.427 17.035 -13.383 1.00 15.02 334 PHE A O 1
ATOM 4978 N N . LEU A 1 321 ? -33.940 17.569 -14.991 1.00 12.04 335 LEU A N 1
ATOM 4979 C CA . LEU A 1 321 ? -33.678 18.920 -14.520 1.00 10.15 335 LEU A CA 1
ATOM 4980 C C . LEU A 1 321 ? -33.796 19.894 -15.683 1.00 8.77 335 LEU A C 1
ATOM 4981 O O . LEU A 1 321 ? -33.406 19.576 -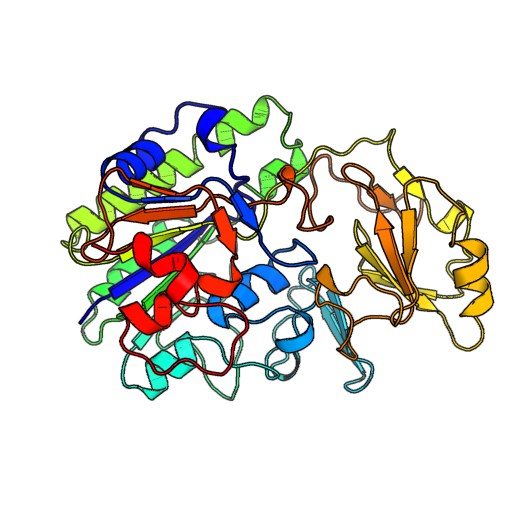16.806 1.00 10.58 335 LEU A O 1
ATOM 4997 N N . LEU A 1 322 ? -34.279 21.111 -15.390 1.00 8.96 336 LEU A N 1
ATOM 4998 C CA . LEU A 1 322 ? -34.476 22.108 -16.436 1.00 8.74 336 LEU A CA 1
ATOM 4999 C C . LEU A 1 322 ? -33.166 22.724 -16.909 1.00 8.56 336 LEU A C 1
ATOM 5000 O O . LEU A 1 322 ? -33.118 23.287 -18.008 1.00 7.36 336 LEU A O 1
ATOM 5016 N N . GLY A 1 323 ? -32.106 22.630 -16.126 1.00 7.56 337 GLY A N 1
ATOM 5017 C CA . GLY A 1 323 ? -30.778 22.996 -16.582 1.00 6.42 337 GLY A CA 1
ATOM 5018 C C . GLY A 1 323 ? -29.822 21.828 -16.422 1.00 7.87 337 GLY A C 1
ATOM 5019 O O . GLY A 1 323 ? -29.870 21.101 -15.418 1.00 7.18 337 GLY A O 1
ATOM 5023 N N . ASN A 1 324 ? -28.928 21.668 -17.389 1.00 6.17 338 ASN A N 1
ATOM 5024 C CA . ASN A 1 324 ? -27.862 20.706 -17.180 1.00 5.66 338 ASN A CA 1
ATOM 5025 C C . ASN A 1 324 ? -26.621 21.073 -17.986 1.00 5.82 338 ASN A C 1
ATOM 5026 O O . ASN A 1 324 ? -26.598 22.016 -18.792 1.00 5.51 338 ASN A O 1
ATOM 5037 N N . HIS A 1 325 ? -25.572 20.302 -17.730 1.00 6.16 339 HIS A N 1
ATOM 5038 C CA . HIS A 1 325 ? -24.263 20.476 -18.332 1.00 5.38 339 HIS A CA 1
ATOM 5039 C C . HIS A 1 325 ? -23.617 19.097 -18.385 1.00 4.67 339 HIS A C 1
ATOM 5040 O O . HIS A 1 325 ? -24.173 18.114 -17.891 1.00 6.55 339 HIS A O 1
ATOM 5054 N N . GLY A 1 326 ? -22.429 19.034 -18.961 1.00 5.40 340 GLY A N 1
ATOM 5055 C CA . GLY A 1 326 ? -21.781 17.776 -19.276 1.00 6.85 340 GLY A CA 1
ATOM 5056 C C . GLY A 1 326 ? -21.578 17.563 -20.754 1.00 5.57 340 GLY A C 1
ATOM 5057 O O . GLY A 1 326 ? -20.774 16.701 -21.142 1.00 10.36 340 GLY A O 1
ATOM 5061 N N . TYR A 1 327 ? -22.250 18.368 -21.575 1.00 6.39 341 TYR A N 1
ATOM 5062 C CA . TYR A 1 327 ? -22.194 18.309 -23.024 1.00 7.10 341 TYR A CA 1
ATOM 5063 C C . TYR A 1 327 ? -20.803 18.664 -23.567 1.00 7.63 341 TYR A C 1
ATOM 5064 O O . TYR A 1 327 ? -19.92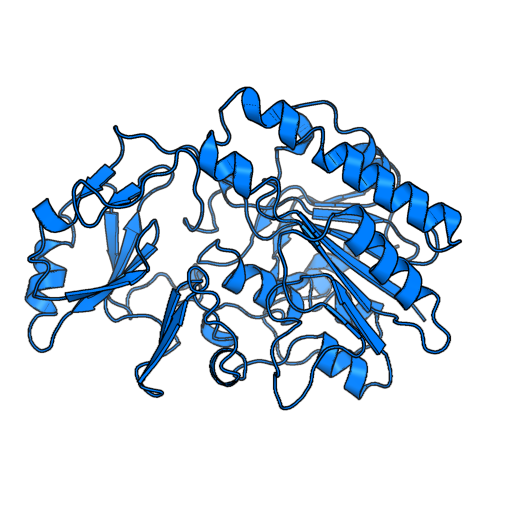1 19.166 -22.865 1.00 7.91 341 TYR A O 1
ATOM 5082 N N . ASP A 1 328 ? -20.636 18.381 -24.862 1.00 7.11 342 ASP A N 1
ATOM 5083 C CA . ASP A 1 328 ? -19.477 18.766 -25.659 1.00 7.34 342 ASP A CA 1
ATOM 5084 C C . ASP A 1 328 ? -18.853 20.077 -25.175 1.00 5.03 342 ASP A C 1
ATOM 5085 O O . ASP A 1 328 ? -19.536 21.114 -25.111 1.00 6.81 342 ASP A O 1
ATOM 5094 N N . ASN A 1 329 ? -17.544 20.053 -24.863 1.00 7.16 343 ASN A N 1
ATOM 5095 C CA . ASN A 1 329 ? -16.870 21.249 -24.370 1.00 8.20 343 ASN A CA 1
ATOM 5096 C C . ASN A 1 329 ? -16.618 22.289 -25.456 1.00 5.84 343 ASN A C 1
ATOM 5097 O O . ASN A 1 329 ? -16.131 23.378 -25.138 1.00 9.46 343 ASN A O 1
ATOM 5108 N N . ALA A 1 330 ? -16.902 21.985 -26.724 1.00 7.99 344 ALA A N 1
ATOM 5109 C CA . ALA A 1 330 ? -16.834 23.019 -27.747 1.00 9.70 344 ALA A CA 1
ATOM 5110 C C . ALA A 1 330 ? -18.017 23.975 -27.681 1.00 8.58 344 ALA A C 1
ATOM 5111 O O . ALA A 1 330 ? -17.976 25.042 -28.295 1.00 11.14 344 ALA A O 1
ATOM 5118 N N . LEU A 1 331 ? -19.075 23.600 -26.984 1.00 8.26 345 LEU A N 1
ATOM 5119 C CA . LEU A 1 331 ? -20.284 24.407 -26.949 1.00 7.24 345 LEU A CA 1
ATOM 5120 C C . LEU A 1 331 ? -20.096 25.622 -26.056 1.00 8.02 345 LEU A C 1
ATOM 5121 O O . LEU A 1 331 ? -19.702 25.496 -24.886 1.00 8.47 345 LEU A O 1
ATOM 5137 N N . ALA A 1 332 ? -20.479 26.790 -26.577 1.00 8.44 346 ALA A N 1
ATOM 5138 C CA . ALA A 1 332 ? -20.315 28.027 -25.820 1.00 7.95 346 ALA A CA 1
ATOM 5139 C C . ALA A 1 332 ? -21.050 27.982 -24.484 1.00 7.69 346 ALA A C 1
ATOM 5140 O O . ALA A 1 332 ? -20.541 28.505 -23.474 1.00 6.50 346 ALA A O 1
ATOM 5147 N N . GLU A 1 333 ? -22.240 27.361 -24.449 1.00 5.55 347 GLU A N 1
ATOM 5148 C CA . GLU A 1 333 ? -23.015 27.355 -23.214 1.00 5.51 347 GLU A CA 1
ATOM 5149 C C . GLU A 1 333 ? -22.333 26.548 -22.112 1.00 4.70 347 GLU A C 1
ATOM 5150 O O . GLU A 1 333 ? -22.674 26.729 -20.939 1.00 6.55 347 GLU A O 1
ATOM 5162 N N . MET A 1 334 ? -21.391 25.668 -22.462 1.00 5.90 348 MET A N 1
ATOM 5163 C CA . MET A 1 334 ? -20.650 24.910 -21.454 1.00 6.42 348 MET A CA 1
ATOM 5164 C C . MET A 1 334 ? -19.454 25.671 -20.898 1.00 6.28 348 MET A C 1
ATOM 5165 O O . MET A 1 334 ? -18.836 25.192 -19.933 1.00 6.15 348 MET A O 1
ATOM 5179 N N . HIS A 1 335 ? -19.150 26.875 -21.441 1.00 5.42 349 HIS A N 1
ATOM 5180 C CA . HIS A 1 335 ? -17.914 27.555 -21.058 1.00 5.60 349 HIS A CA 1
ATOM 5181 C C . HIS A 1 335 ? -18.100 28.421 -19.809 1.00 5.14 349 HIS A C 1
ATOM 5182 O O . HIS A 1 335 ? -19.102 29.131 -19.675 1.00 7.47 349 HIS A O 1
ATOM 5197 N N . PRO A 1 336 ? -17.128 28.382 -18.899 1.00 5.68 350 PRO A N 1
ATOM 5198 C CA . PRO A 1 336 ? -17.198 29.158 -17.663 1.00 6.39 350 PRO A CA 1
ATOM 5199 C C . PRO A 1 336 ? -16.635 30.563 -17.803 1.00 5.36 350 PRO A C 1
ATOM 5200 O O . PRO A 1 336 ? -15.794 30.837 -18.654 1.00 8.53 350 PRO A O 1
ATOM 5211 N N . ILE A 1 337 ? -17.016 31.411 -16.846 1.00 6.61 351 ILE A N 1
ATOM 5212 C CA . ILE A 1 337 ? -16.372 32.711 -16.685 1.00 6.49 351 ILE A CA 1
ATOM 5213 C C . ILE A 1 337 ? -14.910 32.531 -16.302 1.00 7.49 351 ILE A C 1
ATOM 5214 O O . ILE A 1 337 ? -14.516 31.529 -15.669 1.00 7.66 351 ILE A O 1
ATOM 5230 N N . PHE A 1 338 ? -14.107 33.542 -16.629 1.00 9.06 352 PHE A N 1
ATOM 5231 C CA . PHE A 1 338 ? -12.756 33.674 -16.079 1.00 8.88 352 PHE A CA 1
ATOM 5232 C C . PHE A 1 338 ? -12.401 35.151 -15.972 1.00 9.05 352 PHE A C 1
ATOM 5233 O O . PHE A 1 338 ? -12.420 35.877 -16.977 1.00 9.93 352 PHE A O 1
ATOM 5250 N N . LEU A 1 339 ? -12.049 35.585 -14.766 1.00 10.18 353 LEU A N 1
ATOM 5251 C CA . LEU A 1 339 ? -11.569 36.941 -14.561 1.00 10.77 353 LEU A CA 1
ATOM 5252 C C . LEU A 1 339 ? -10.596 36.930 -13.393 1.00 11.45 353 LEU A C 1
ATOM 5253 O O . LEU A 1 339 ? -10.581 35.996 -12.599 1.00 12.79 353 LEU A O 1
ATOM 5269 N N . ALA A 1 340 ? -9.768 37.964 -13.298 1.00 12.26 354 ALA A N 1
ATOM 5270 C CA . ALA A 1 340 ? -8.781 37.958 -12.224 1.00 12.30 354 ALA A CA 1
ATOM 5271 C C . ALA A 1 340 ? -8.308 39.371 -11.924 1.00 13.13 354 ALA A C 1
ATOM 5272 O O . ALA A 1 340 ? -8.390 40.274 -12.762 1.00 14.67 354 ALA A O 1
ATOM 5279 N N . HIS A 1 341 ? -7.795 39.536 -10.702 1.00 14.74 355 HIS A N 1
ATOM 5280 C CA . HIS A 1 341 ? -7.269 40.810 -10.229 1.00 14.42 355 HIS A CA 1
ATOM 5281 C C . HIS A 1 341 ? -6.096 40.539 -9.311 1.00 16.15 355 HIS A C 1
ATOM 5282 O O . HIS A 1 341 ? -6.170 39.647 -8.474 1.00 16.88 355 HIS A O 1
ATOM 5296 N N . GLY A 1 342 ? -5.024 41.316 -9.458 1.00 15.52 356 GLY A N 1
ATOM 5297 C CA . GLY A 1 342 ? -3.967 41.266 -8.481 1.00 16.11 356 GLY A CA 1
ATOM 5298 C C . GLY A 1 342 ? -2.698 41.884 -9.002 1.00 18.66 356 GLY A C 1
ATOM 5299 O O . GLY A 1 342 ? -2.606 42.342 -10.148 1.00 19.80 356 GLY A O 1
ATOM 5303 N N . PRO A 1 343 ? -1.671 41.881 -8.155 1.00 19.51 357 PRO A N 1
ATOM 5304 C CA . PRO A 1 343 ? -0.424 42.558 -8.529 1.00 21.09 357 PRO A CA 1
ATOM 5305 C C . PRO A 1 343 ? 0.254 41.945 -9.741 1.00 21.82 357 PRO A C 1
ATOM 5306 O O . PRO A 1 343 ? 0.959 42.655 -10.469 1.00 22.74 357 PRO A O 1
ATOM 5317 N N . ALA A 1 344 ? 0.036 40.662 -10.010 1.00 21.49 358 ALA A N 1
ATOM 5318 C CA . ALA A 1 344 ? 0.628 40.011 -11.169 1.00 21.85 358 ALA A CA 1
ATOM 5319 C C . ALA A 1 344 ? -0.186 40.181 -12.450 1.00 20.02 358 ALA A C 1
ATOM 5320 O O . ALA A 1 344 ? 0.309 39.824 -13.527 1.00 24.40 358 ALA A O 1
ATOM 5327 N N . PHE A 1 345 ? -1.395 40.718 -12.364 1.00 19.25 359 PHE A N 1
ATOM 5328 C CA . PHE A 1 345 ? -2.305 40.773 -13.504 1.00 18.00 359 PHE A CA 1
ATOM 5329 C C . PHE A 1 345 ? -2.431 42.180 -14.081 1.00 18.62 359 PHE A C 1
ATOM 5330 O O . PHE A 1 345 ? -2.347 43.182 -13.366 1.00 20.68 359 PHE A O 1
ATOM 5347 N N . ARG A 1 346 ? -2.631 42.245 -15.394 1.00 19.67 360 ARG A N 1
ATOM 5348 C CA . ARG A 1 346 ? -2.912 43.515 -16.038 1.00 21.19 360 ARG A CA 1
ATOM 5349 C C . ARG A 1 346 ? -4.222 44.096 -15.528 1.00 21.21 360 ARG A C 1
ATOM 5350 O O . ARG A 1 346 ? -5.000 43.440 -14.833 1.00 21.17 360 ARG A O 1
ATOM 5371 N N . LYS A 1 347 ? -4.463 45.353 -15.887 1.00 21.44 361 LYS A N 1
ATOM 5372 C CA . LYS A 1 347 ? -5.654 46.075 -15.460 1.00 20.57 361 LYS A CA 1
ATOM 5373 C C . LYS A 1 347 ? -6.472 46.505 -16.665 1.00 19.94 361 LYS A C 1
ATOM 5374 O O . LYS A 1 347 ? -5.926 47.063 -17.627 1.00 22.31 361 LYS A O 1
ATOM 5393 N N . ASN A 1 348 ? -7.779 46.287 -16.591 1.00 19.31 362 ASN A N 1
ATOM 5394 C CA . ASN A 1 348 ? -8.736 46.651 -17.637 1.00 19.07 362 ASN A CA 1
ATOM 5395 C C . ASN A 1 348 ? -8.418 45.983 -18.979 1.00 19.45 362 ASN A C 1
ATOM 5396 O O . ASN A 1 348 ? -8.532 46.602 -20.042 1.00 23.70 362 ASN A O 1
ATOM 5407 N N . PHE A 1 349 ? -8.058 44.703 -18.935 1.00 18.31 363 PHE A N 1
ATOM 5408 C CA . PHE A 1 349 ? -7.599 43.955 -20.097 1.00 14.36 363 PHE A CA 1
ATOM 5409 C C . PHE A 1 349 ? -8.557 42.810 -20.398 1.00 14.21 363 PHE A C 1
ATOM 5410 O O . PHE A 1 349 ? -8.940 42.052 -19.491 1.00 15.94 363 PHE A O 1
ATOM 5427 N N . THR A 1 350 ? -8.915 42.669 -21.670 1.00 14.58 364 THR A N 1
ATOM 5428 C CA . THR A 1 350 ? -9.783 41.587 -22.116 1.00 14.08 364 THR A CA 1
ATOM 5429 C C . THR A 1 350 ? -9.070 40.775 -23.178 1.00 14.66 364 THR A C 1
ATOM 5430 O O . THR A 1 350 ? -8.554 41.324 -24.157 1.00 16.15 364 THR A O 1
ATOM 5441 N N . LYS A 1 351 ? -9.085 39.469 -22.986 1.00 15.54 365 LYS A N 1
ATOM 5442 C CA . LYS A 1 351 ? -8.510 38.481 -23.875 1.00 15.26 365 LYS A CA 1
ATOM 5443 C C . LYS A 1 351 ? -9.627 37.603 -24.436 1.00 13.52 365 LYS A C 1
ATOM 5444 O O . LYS A 1 351 ? -10.578 37.267 -23.724 1.00 13.11 365 LYS A O 1
ATOM 5463 N N . GLU A 1 352 ? -9.504 37.183 -25.701 1.00 13.25 366 GLU A N 1
ATOM 5464 C CA . GLU A 1 352 ? -10.620 36.461 -26.307 1.00 12.37 366 GLU A CA 1
ATOM 5465 C C . GLU A 1 352 ? -10.772 35.041 -25.754 1.00 10.74 366 GLU A C 1
ATOM 5466 O O . GLU A 1 352 ? -11.895 34.624 -25.452 1.00 11.66 366 GLU A O 1
ATOM 5478 N N . ALA A 1 353 ? -9.676 34.275 -25.631 1.00 11.90 367 ALA A N 1
ATOM 5479 C CA . ALA A 1 353 ? -9.816 32.842 -25.377 1.00 12.83 367 ALA A CA 1
ATOM 5480 C C . ALA A 1 353 ? -8.665 32.250 -24.575 1.00 11.74 367 ALA A C 1
ATOM 5481 O O . ALA A 1 353 ? -7.532 32.734 -24.618 1.00 15.03 367 ALA A O 1
ATOM 5488 N N . MET A 1 354 ? -8.974 31.154 -23.885 1.00 10.15 368 MET A N 1
ATOM 5489 C CA . MET A 1 354 ? -7.960 30.362 -23.210 1.00 12.03 368 MET A CA 1
ATOM 5490 C C . MET A 1 354 ? -8.499 28.947 -23.066 1.00 12.16 368 MET A C 1
ATOM 5491 O O . MET A 1 354 ? -9.698 28.705 -23.215 1.00 12.50 368 MET A O 1
ATOM 5505 N N . ASN A 1 355 ? -7.599 28.009 -22.799 1.00 9.46 369 ASN A N 1
ATOM 5506 C CA . ASN A 1 355 ? -7.978 26.664 -22.394 1.00 10.63 369 ASN A CA 1
ATOM 5507 C C . ASN A 1 355 ? -7.874 26.549 -20.879 1.00 12.01 369 ASN A C 1
ATOM 5508 O O . ASN A 1 355 ? -6.917 27.049 -20.280 1.00 12.59 369 ASN A O 1
ATOM 5518 N N . SER A 1 356 ? -8.838 25.872 -20.257 1.00 9.98 370 SER A N 1
ATOM 5519 C CA . SER A 1 356 ? -8.778 25.767 -18.806 1.00 9.58 370 SER A CA 1
ATOM 5520 C C . SER A 1 356 ? -7.596 24.925 -18.345 1.00 9.59 370 SER A C 1
ATOM 5521 O O . SER A 1 356 ? -7.189 25.051 -17.190 1.00 12.28 370 SER A O 1
ATOM 5529 N N . THR A 1 357 ? -7.048 24.076 -19.222 1.00 9.79 371 THR A N 1
ATOM 5530 C CA . THR A 1 357 ? -5.807 23.363 -18.942 1.00 12.32 371 THR A CA 1
ATOM 5531 C C . THR A 1 357 ? -4.622 24.300 -18.761 1.00 14.65 371 THR A C 1
ATOM 5532 O O . THR A 1 357 ? -3.585 23.861 -18.248 1.00 19.32 371 THR A O 1
ATOM 5543 N N . ASP A 1 358 ? -4.729 25.556 -19.194 1.00 13.81 372 ASP A N 1
ATOM 5544 C CA . ASP A 1 358 ? -3.643 26.515 -19.034 1.00 14.99 372 ASP A CA 1
ATOM 5545 C C . ASP A 1 358 ? -3.547 27.082 -17.616 1.00 18.22 372 ASP A C 1
ATOM 5546 O O . ASP A 1 358 ? -2.496 27.635 -17.253 1.00 18.22 372 ASP A O 1
ATOM 5555 N N . LEU A 1 359 ? -4.609 26.985 -16.809 1.00 14.54 373 LEU A N 1
ATOM 5556 C CA . LEU A 1 359 ? -4.587 27.656 -15.515 1.00 14.84 373 LEU A CA 1
ATOM 5557 C C . LEU A 1 359 ? -3.475 27.097 -14.628 1.00 12.96 373 LEU A C 1
ATOM 5558 O O . LEU A 1 359 ? -2.779 27.850 -13.937 1.00 15.38 373 LEU A O 1
ATOM 5574 N N . TYR A 1 360 ? -3.294 25.782 -14.644 1.00 12.91 374 TYR A N 1
ATOM 5575 C CA . TYR A 1 360 ? -2.249 25.151 -13.843 1.00 14.13 374 TYR A CA 1
ATOM 5576 C C . TYR A 1 360 ? -0.879 25.748 -14.148 1.00 13.92 374 TYR A C 1
ATOM 5577 O O . TYR A 1 360 ? -0.107 26.051 -13.228 1.00 14.80 374 TYR A O 1
ATOM 5595 N N . SER A 1 361 ? -0.564 25.943 -15.432 1.00 15.63 375 SER A N 1
ATOM 5596 C CA A SER A 1 361 ? 0.743 26.491 -15.775 0.39 16.71 375 SER A CA 1
ATOM 5597 C CA B SER A 1 361 ? 0.733 26.508 -15.803 0.61 17.15 375 SER A CA 1
ATOM 5598 C C . SER A 1 361 ? 0.870 27.926 -15.280 1.00 19.23 375 SER A C 1
ATOM 5599 O O . SER A 1 361 ? 1.951 28.338 -14.833 1.00 20.38 375 SER A O 1
ATOM 5612 N N . LEU A 1 362 ? -0.226 28.685 -15.333 1.00 17.26 376 LEU A N 1
ATOM 5613 C CA . LEU A 1 362 ? -0.238 30.042 -14.806 1.00 17.77 376 LEU A CA 1
ATOM 5614 C C . LEU A 1 362 ? -0.015 30.038 -13.299 1.00 16.60 376 LEU A C 1
ATOM 5615 O O . LEU A 1 362 ? 0.789 30.822 -12.781 1.00 17.82 376 LEU A O 1
ATOM 5631 N N . LEU A 1 363 ? -0.729 29.160 -12.578 1.00 16.05 377 LEU A N 1
ATOM 5632 C CA . LEU A 1 363 ? -0.561 29.054 -11.127 1.00 14.16 377 LEU A CA 1
ATOM 5633 C C . LEU A 1 363 ? 0.873 28.710 -10.760 1.00 15.47 377 LEU A C 1
ATOM 5634 O O . LEU A 1 363 ? 1.460 29.313 -9.849 1.00 17.73 377 LEU A O 1
ATOM 5650 N N . CYS A 1 364 ? 1.440 27.704 -11.426 1.00 17.16 378 CYS A N 1
ATOM 5651 C CA . CYS A 1 364 ? 2.815 27.313 -11.126 1.00 18.64 378 CYS A CA 1
ATOM 5652 C C . CYS A 1 364 ? 3.779 28.458 -11.395 1.00 20.04 378 CYS A C 1
ATOM 5653 O O . CYS A 1 364 ? 4.744 28.657 -10.645 1.00 21.89 378 CYS A O 1
ATOM 5661 N N . HIS A 1 365 ? 3.537 29.227 -12.458 1.00 20.39 379 HIS A N 1
ATOM 5662 C CA . HIS A 1 365 ? 4.370 30.394 -12.725 1.00 19.56 379 HIS A CA 1
ATOM 5663 C C . HIS A 1 365 ? 4.251 31.422 -11.605 1.00 20.03 379 HIS A C 1
ATOM 5664 O O . HIS A 1 365 ? 5.259 31.915 -11.088 1.00 23.72 379 HIS A O 1
ATOM 5678 N N . LEU A 1 366 ? 3.021 31.766 -11.221 1.00 18.80 380 LEU A N 1
ATOM 5679 C CA . LEU A 1 366 ? 2.832 32.779 -10.191 1.00 20.08 380 LEU A CA 1
ATOM 5680 C C . LEU A 1 366 ? 3.491 32.364 -8.886 1.00 19.84 380 LEU A C 1
ATOM 5681 O O . LEU A 1 366 ? 4.076 33.196 -8.183 1.00 23.57 380 LEU A O 1
ATOM 5697 N N . LEU A 1 367 ? 3.398 31.087 -8.542 1.00 19.05 381 LEU A N 1
ATOM 5698 C CA . LEU A 1 367 ? 3.890 30.587 -7.267 1.00 18.39 381 LEU A CA 1
ATOM 5699 C C . LEU A 1 367 ? 5.337 30.120 -7.334 1.00 21.41 381 LEU A C 1
ATOM 5700 O O . LEU A 1 367 ? 5.854 29.599 -6.338 1.00 22.37 381 LEU A O 1
ATOM 5716 N N . ASN A 1 368 ? 5.998 30.273 -8.476 1.00 25.08 382 ASN A N 1
ATOM 5717 C CA . ASN A 1 368 ? 7.380 29.831 -8.627 1.00 25.80 382 ASN A CA 1
ATOM 5718 C C . ASN A 1 368 ? 7.527 28.350 -8.268 1.00 26.15 382 ASN A C 1
ATOM 5719 O O . ASN A 1 368 ? 8.408 27.947 -7.503 1.00 28.21 382 ASN A O 1
ATOM 5730 N N . LEU A 1 369 ? 6.636 27.538 -8.827 1.00 23.37 383 LEU A N 1
ATOM 5731 C CA . LEU A 1 369 ? 6.667 26.092 -8.695 1.00 20.77 383 LEU A CA 1
ATOM 5732 C C . LEU A 1 369 ? 7.092 25.455 -10.004 1.00 20.87 383 LEU A C 1
ATOM 5733 O O . LEU A 1 369 ? 6.790 25.961 -11.088 1.00 25.99 383 LEU A O 1
ATOM 5749 N N . THR A 1 370 ? 7.747 24.306 -9.889 1.00 24.20 384 THR A N 1
ATOM 5750 C CA . THR A 1 370 ? 8.053 23.481 -11.049 1.00 26.50 384 THR A CA 1
ATOM 5751 C C . THR A 1 370 ? 6.823 22.653 -11.391 1.00 25.73 384 THR A C 1
ATOM 5752 O O . THR A 1 370 ? 6.432 21.762 -10.635 1.00 25.80 384 THR A O 1
ATOM 5763 N N . ALA A 1 371 ? 6.202 22.963 -12.522 1.00 22.43 385 ALA A N 1
ATOM 5764 C CA . ALA A 1 371 ? 5.003 22.256 -12.940 1.00 22.88 385 ALA A CA 1
ATOM 5765 C C . ALA A 1 371 ? 5.303 20.796 -13.255 1.00 21.34 385 ALA A C 1
ATOM 5766 O O . ALA A 1 371 ? 6.320 20.473 -13.871 1.00 25.94 385 ALA A O 1
ATOM 5773 N N . LEU A 1 372 ? 4.397 19.907 -12.857 1.00 19.45 386 LEU A N 1
ATOM 5774 C CA . LEU A 1 372 ? 4.455 18.535 -13.335 1.00 18.89 386 LEU A CA 1
ATOM 5775 C C . LEU A 1 372 ? 3.963 18.469 -14.777 1.00 19.90 386 LEU A C 1
ATOM 5776 O O . LEU A 1 372 ? 3.334 19.403 -15.276 1.00 22.29 386 LEU A O 1
ATOM 5792 N N . PRO A 1 373 ? 4.223 17.362 -15.472 1.00 25.06 387 PRO A N 1
ATOM 5793 C CA . PRO A 1 373 ? 3.800 17.261 -16.874 1.00 22.50 387 PRO A CA 1
ATOM 5794 C C . PRO A 1 373 ? 2.313 17.550 -17.016 1.00 21.88 387 PRO A C 1
ATOM 5795 O O . PRO A 1 373 ? 1.490 17.048 -16.246 1.00 24.52 387 PRO A O 1
ATOM 5806 N N . HIS A 1 374 ? 1.974 18.372 -18.002 1.00 20.99 388 HIS A N 1
ATOM 5807 C CA . HIS A 1 374 ? 0.609 18.863 -18.131 1.00 18.35 388 HIS A CA 1
ATOM 5808 C C . HIS A 1 374 ? 0.296 19.114 -19.602 1.00 17.20 388 HIS A C 1
ATOM 5809 O O . HIS A 1 374 ? 1.158 18.972 -20.472 1.00 22.19 388 HIS A O 1
ATOM 5823 N N . ASN A 1 375 ? -0.951 19.515 -19.871 1.00 18.54 389 ASN A N 1
ATOM 5824 C CA . ASN A 1 375 ? -1.455 19.674 -21.232 1.00 19.96 389 ASN A CA 1
ATOM 5825 C C . ASN A 1 375 ? -1.661 21.115 -21.660 1.00 21.45 389 ASN A C 1
ATOM 5826 O O . ASN A 1 375 ? -2.037 21.351 -22.807 1.00 28.25 389 ASN A O 1
ATOM 5836 N N . GLY A 1 376 ? -1.464 22.079 -20.771 1.00 23.30 390 GLY A N 1
ATOM 5837 C CA . GLY A 1 376 ? -1.638 23.473 -21.098 1.00 24.20 390 GLY A CA 1
ATOM 5838 C C . GLY A 1 376 ? -0.319 24.112 -21.477 1.00 25.89 390 GLY A C 1
ATOM 5839 O O . GLY A 1 376 ? 0.707 23.449 -21.635 1.00 29.89 390 GLY A O 1
ATOM 5843 N N . SER A 1 377 ? -0.355 25.430 -21.633 1.00 28.68 391 SER A N 1
ATOM 5844 C CA . SER A 1 377 ? 0.858 26.157 -21.980 1.00 30.13 391 SER A CA 1
ATOM 5845 C C . SER A 1 377 ? 0.834 27.516 -21.316 1.00 28.24 391 SER A C 1
ATOM 5846 O O . SER A 1 377 ? -0.107 28.292 -21.504 1.00 29.28 391 SER A O 1
ATOM 5854 N N . PHE A 1 378 ? 1.881 27.801 -20.547 1.00 26.80 392 PHE A N 1
ATOM 5855 C CA . PHE A 1 378 ? 2.031 29.137 -20.003 1.00 24.48 392 PHE A CA 1
ATOM 5856 C C . PHE A 1 378 ? 2.059 30.177 -21.113 1.00 27.61 392 PHE A C 1
ATOM 5857 O O . PHE A 1 378 ? 1.537 31.289 -20.952 1.00 23.90 392 PHE A O 1
ATOM 5874 N N . TRP A 1 379 ? 2.668 29.842 -22.250 1.00 27.64 393 TRP A N 1
ATOM 5875 C CA . TRP A 1 379 ? 2.820 30.840 -23.299 1.00 29.50 393 TRP A CA 1
ATOM 5876 C C . TRP A 1 379 ? 1.462 31.289 -23.826 1.00 25.50 393 TRP A C 1
ATOM 5877 O O . TRP A 1 379 ? 1.325 32.424 -24.288 1.00 29.31 393 TRP A O 1
ATOM 5898 N N . ASN A 1 380 ? 0.431 30.442 -23.698 1.00 23.68 394 ASN A N 1
ATOM 5899 C CA . ASN A 1 380 ? -0.915 30.828 -24.121 1.00 24.25 394 ASN A CA 1
ATOM 5900 C C . ASN A 1 380 ? -1.522 31.916 -23.239 1.00 24.10 394 ASN A C 1
ATOM 5901 O O . ASN A 1 380 ? -2.406 32.646 -23.703 1.00 28.72 394 ASN A O 1
ATOM 5912 N N . VAL A 1 381 ? -1.105 32.027 -21.972 1.00 25.18 395 VAL A N 1
ATOM 5913 C CA . VAL A 1 381 ? -1.752 32.940 -21.038 1.00 22.66 395 VAL A CA 1
ATOM 5914 C C . VAL A 1 381 ? -0.800 34.001 -20.492 1.00 24.25 395 VAL A C 1
ATOM 5915 O O . VAL A 1 381 ? -1.203 34.814 -19.660 1.00 20.59 395 VAL A O 1
ATOM 5928 N N . GLN A 1 382 ? 0.440 34.053 -20.982 1.00 24.27 396 GLN A N 1
ATOM 5929 C CA . GLN A 1 382 ? 1.389 35.039 -20.469 1.00 21.85 396 GLN A CA 1
ATOM 5930 C C . GLN A 1 382 ? 0.899 36.470 -20.675 1.00 22.32 396 GLN A C 1
ATOM 5931 O O . GLN A 1 382 ? 1.255 37.355 -19.890 1.00 22.56 396 GLN A O 1
ATOM 5945 N N . ASP A 1 383 ? 0.056 36.720 -21.686 1.00 23.17 397 ASP A N 1
ATOM 5946 C CA . ASP A 1 383 ? -0.403 38.089 -21.916 1.00 25.28 397 ASP A CA 1
ATOM 5947 C C . ASP A 1 383 ? -1.405 38.584 -20.879 1.00 20.40 397 ASP A C 1
ATOM 5948 O O . ASP A 1 383 ? -1.748 39.770 -20.902 1.00 22.61 397 ASP A O 1
ATOM 5957 N N . LEU A 1 384 ? -1.870 37.727 -19.956 1.00 20.37 398 LEU A N 1
ATOM 5958 C CA . LEU A 1 384 ? -2.675 38.218 -18.846 1.00 17.22 398 LEU A CA 1
ATOM 5959 C C . LEU A 1 384 ? -1.847 38.955 -17.797 1.00 15.70 398 LEU A C 1
ATOM 5960 O O . LEU A 1 384 ? -2.415 39.686 -16.979 1.00 18.62 398 LEU A O 1
ATOM 5976 N N . LEU A 1 385 ? -0.531 38.777 -17.811 1.00 20.13 399 LEU A N 1
ATOM 5977 C CA . LEU A 1 385 ? 0.322 39.208 -16.710 1.00 20.71 399 LEU A CA 1
ATOM 5978 C C . LEU A 1 385 ? 0.892 40.600 -16.955 1.00 23.94 399 LEU A C 1
ATOM 5979 O O . LEU A 1 385 ? 1.200 40.974 -18.093 1.00 25.29 399 LEU A O 1
ATOM 5995 N N . SER A 1 386 ? 0.999 41.372 -15.875 1.00 24.18 400 SER A N 1
ATOM 5996 C CA . SER A 1 386 ? 1.575 42.724 -15.934 1.00 28.97 400 SER A CA 1
ATOM 5997 C C . SER A 1 386 ? 3.072 42.669 -16.205 1.00 35.81 400 SER A C 1
ATOM 5998 O O . SER A 1 386 ? 3.732 41.705 -15.815 1.00 34.60 400 SER A O 1
#

Radius of gyration: 20.4 Å; Cα contacts (8 Å, |Δi|>4): 895; chains: 1; bounding box: 48×58×47 Å

GO terms:
  GO:0000210 NAD+ diphosphatase activity (F, EXP)
  GO:0008270 zinc ion binding (F, IDA)

Foldseek 3Di:
DAFAEEEAAAAAALCLCPLAPQVL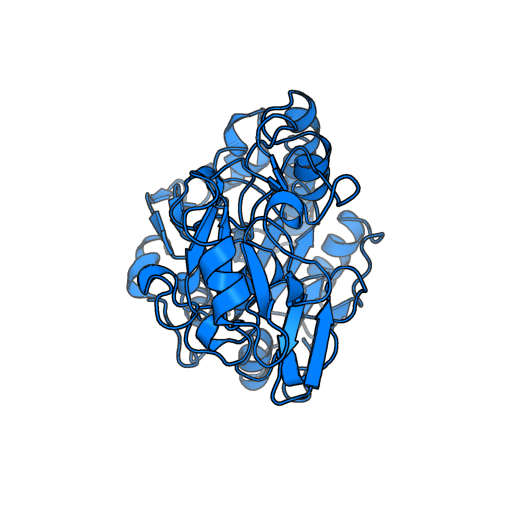VVVLLQFAEWARFAQFAFQLDQPQRLQLLFALAHCQQQQCRDQWFAFVVVRDIHHVVVVRHQPQVSGASTDGNLVLLVVVPFAEEEEQRPPQPHQHPNDHGNYYDDHDLPDDLVNSLVVQLCQCVDPRHGRYYYHYHHPPVVVCQAQNPPDNVSNVRSNVVSVSSVVSCVSCVVSVNNARYKYKYKYRWHKGFADPVFEDAQVVQDDPVQWDFRDFPQKTQIAGHPPCPCVSCVRPDVVDPFKHKDQLVRPDVVNVRRNHSRRHRIIIGGHTRHGYHNHPPRDGTRMDGRHDSVDSRTGMIIIIHYPFFHRNYYHHYAYSSQSNVVVCVSSVGDRDDHDGDVVRVVVRTD

CATH classification: 3.40.720.10

B-factor: mean 22.33, std 12.66, range [3.81, 78.79]

InterPro domains:
  IPR002591 Type I phosphodiesterase/nucleotide pyrophosphatase/phosphate transferase [PF01663] (30-342)
  IPR017850 Alkaline-phosphatase-like, core domain superfamily [G3DSA:3.40.720.10] (29-391)
  IPR017850 Alkaline-phosphatase-like, core domain superfamily [SSF53649] (21-381)

Sequence (374 aa):
EQKVLVVSFDGFRWDYLYKVPTPHFHYIMKNGVHVNQVTNVFITKAYPNHYTLVTGLFAENHGIVANDMFDPILNKSFSLEHMDIYDSKFWEEATPIWITNQRAGHASGAAMWPGADVKIHDSFPTYYLPYNESVSFEDRVAKIIEWFTAKDDPINLGFLYWEEPDDTGHDVGPDSPLMGSVISSDVDHKLGYLIKMLKRAKLWNNVNLIVTSDHGMTTQCSKQRVIELDRYLDKEHYTLIDHSPVAAILPKEGKFDEVYDALAGAHPNLTVYKKKEEEIPERWHYKHNDRVQPIVAVADEGWYILQNKSDDFLLGNHGYDNALAEMHPIFLAHGPAFRKNFTKEAMNSTDLYSSLLCHLLNLTALPHNGSFWNVQDLLS

Secondary structure (DSSP, 8-state):
---EEEEEETT-BGGGGGTS--HHHHHHHHTSEEEEEEE--SS-SHHHHHHHHHH---HHHHS---SEEEETTTTEEEEGGGTB---GGGTTTS--HHHHHHHTT--EEEES-TTTTS-BTTB--SEE----TTS-HHHHHHHHHHHHTSSS--SEEEEEE-TTHHHHHHH-TTSTTHHHHHHHHHHHHHHHHHHHHHTT-TTTSEEEEE-S---EE--TTSEEEGGGTS-GGGEEEEE-SSEEEEEEPTT-HHHHHHHHTTTSTTEEEEEGGGS-GGG--SSSTTS-SEEEEEPTT-EEESSTTS---SEE--S-TTSGGGPBPEEEESTTB-SSEEEEEEEGGGHHHHHHHHTT--PPS-S--HHHHGGGB-

Solvent-accessible surface area: 14796 Å² total; per-residue (Å²): 158,72,36,0,0,0,0,0,0,4,0,0,16,68,36,0,1,130,81,34,116,3,79,59,0,76,76,0,33,137,21,0,0,12,1,42,37,3,48,3,2,1,1,0,22,10,19,0,2,0,3,0,7,0,4,0,26,43,1,21,66,0,0,0,3,4,16,24,5,37,8,66,135,54,108,114,67,2,11,57,130,148,101,68,5,83,54,29,122,0,2,51,88,9,20,0,0,0,2,16,0,43,163,58,70,54,6,0,0,1,0,7,2,10,0,2,20,1,98,0,62,124,33,60,3,62,57,74,30,96,64,73,89,105,41,43,0,65,83,0,1,41,83,0,25,83,21,8,76,31,212,80,68,2,4,0,0,1,0,18,35,12,34,0,17,58,31,0,27,95,29,0,0,95,19,129,111,1,13,82,15,0,54,59,0,5,125,28,0,9,57,0,9,119,22,1,92,186,28,175,8,17,110,59,2,0,1,0,0,2,3,0,0,0,0,6,41,3,24,154,158,76,42,1,20,0,60,174,51,11,68,120,106,47,7,61,21,30,16,69,13,0,5,0,16,0,54,13,104,173,73,64,66,96,75,2,44,104,37,0,36,78,39,27,121,33,5,57,12,41,81,35,120,81,1,32,106,129,8,62,10,15,115,19,87,10,5,7,45,0,2,0,10,2,58,62,4,47,10,2,14,40,58,166,103,32,112,44,63,73,0,4,7,0,0,27,14,64,49,49,60,0,10,1,1,4,0,0,9,9,63,13,5,91,135,113,44,83,31,111,54,11,70,5,4,1,2,1,6,0,0,3,97,12,6,139,17,121,36,68,119,63,64,15,32,36,176,74,0,82,55,0,30,101

Organism: Mus musculus (NCBI:txid10090)